Protein AF-0000000077143241 (afdb_homodimer)

Structure (mmCIF, N/CA/C/O backbone):
data_AF-0000000077143241-model_v1
#
loop_
_entity.id
_entity.type
_entity.pdbx_description
1 polymer 'Asp/Glu/hydan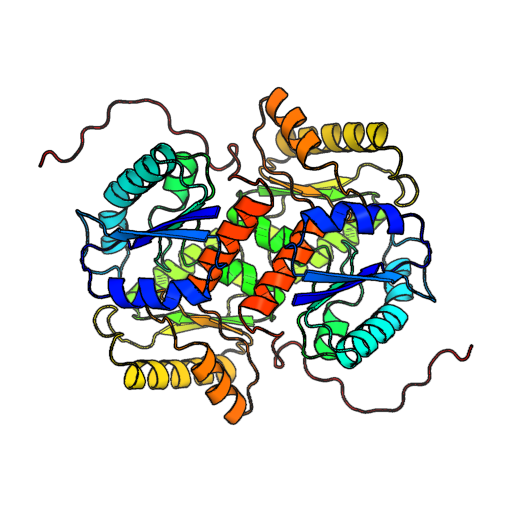toin racemase'
#
loop_
_atom_site.group_PDB
_atom_site.id
_atom_site.type_symbol
_atom_site.label_atom_id
_atom_site.label_alt_id
_atom_site.label_comp_id
_atom_site.label_asym_id
_atom_site.label_entity_id
_atom_site.label_seq_id
_atom_site.pdbx_PDB_ins_code
_atom_site.Cartn_x
_atom_site.Cartn_y
_atom_site.Cartn_z
_atom_site.occupancy
_atom_site.B_iso_or_equiv
_atom_site.auth_seq_id
_atom_site.auth_comp_id
_atom_site.auth_asym_id
_atom_site.auth_atom_id
_atom_site.pdbx_PDB_model_num
ATOM 1 N N . MET A 1 1 ? 8.43 -2.303 17.719 1 94.38 1 MET A N 1
ATOM 2 C CA . MET A 1 1 ? 9.109 -1.292 16.922 1 94.38 1 MET A CA 1
ATOM 3 C C . MET A 1 1 ? 8.961 0.091 17.547 1 94.38 1 MET A C 1
ATOM 5 O O . MET A 1 1 ? 8.023 0.33 18.312 1 94.38 1 MET A O 1
ATOM 9 N N . LYS A 1 2 ? 9.922 1.054 17.281 1 97.88 2 LYS A N 1
ATOM 10 C CA . LYS A 1 2 ? 9.945 2.432 17.766 1 97.88 2 LYS A CA 1
ATOM 11 C C . LYS A 1 2 ? 9.57 3.41 16.656 1 97.88 2 LYS A C 1
ATOM 13 O O . LYS A 1 2 ? 10.344 3.604 15.711 1 97.88 2 LYS A O 1
ATOM 18 N N . LEU A 1 3 ? 8.383 4.062 16.797 1 98.31 3 LEU A N 1
ATOM 19 C CA . LEU A 1 3 ? 7.859 4.934 15.758 1 98.31 3 LEU A CA 1
ATOM 20 C C . LEU A 1 3 ? 7.703 6.363 16.266 1 98.31 3 LEU A C 1
ATOM 22 O O . LEU A 1 3 ? 7.348 6.578 17.422 1 98.31 3 LEU A O 1
ATOM 26 N N . LYS A 1 4 ? 7.984 7.34 15.43 1 98.38 4 LYS A N 1
ATOM 27 C CA . LYS A 1 4 ? 7.73 8.75 15.695 1 98.38 4 LYS A CA 1
ATOM 28 C C . LYS A 1 4 ? 6.578 9.273 14.844 1 98.38 4 LYS A C 1
ATOM 30 O O . LYS A 1 4 ? 6.574 9.102 13.625 1 98.38 4 LYS A O 1
ATOM 35 N N . ILE A 1 5 ? 5.629 9.836 15.5 1 97.94 5 ILE A N 1
ATOM 36 C CA . ILE A 1 5 ? 4.574 10.57 14.812 1 97.94 5 ILE A CA 1
ATOM 37 C C . ILE A 1 5 ? 4.785 12.07 14.992 1 97.94 5 ILE A C 1
ATOM 39 O O . ILE A 1 5 ? 4.754 12.578 16.125 1 97.94 5 ILE A O 1
ATOM 43 N N . ILE A 1 6 ? 5.027 12.734 13.914 1 98.06 6 ILE A N 1
ATOM 44 C CA . ILE A 1 6 ? 5.168 14.188 13.922 1 98.06 6 ILE A CA 1
ATOM 45 C C . ILE A 1 6 ? 3.859 14.836 13.461 1 98.06 6 ILE A C 1
ATOM 47 O O . ILE A 1 6 ? 3.445 14.664 12.312 1 98.06 6 ILE A O 1
ATOM 51 N N . VAL A 1 7 ? 3.193 15.492 14.406 1 97.75 7 VAL A N 1
ATOM 52 C CA . VAL A 1 7 ? 2.043 16.328 14.062 1 97.75 7 VAL A CA 1
ATOM 53 C C . VAL A 1 7 ? 2.52 17.688 13.57 1 97.75 7 VAL A C 1
ATOM 55 O O . VAL A 1 7 ? 3.025 18.484 14.359 1 97.75 7 VAL A O 1
ATOM 58 N N . PRO A 1 8 ? 2.324 17.953 12.281 1 97.75 8 PRO A N 1
ATOM 59 C CA . PRO A 1 8 ? 3.07 19.062 11.672 1 97.75 8 PRO A CA 1
ATOM 60 C C . PRO A 1 8 ? 2.389 20.406 11.875 1 97.75 8 PRO A C 1
ATOM 62 O O . PRO A 1 8 ? 2.273 21.203 10.93 1 97.75 8 PRO A O 1
ATOM 65 N N . ILE A 1 9 ? 1.945 20.641 13.039 1 96.88 9 ILE A N 1
ATOM 66 C CA . ILE A 1 9 ? 1.329 21.891 13.438 1 96.88 9 ILE A CA 1
ATOM 67 C C . ILE A 1 9 ? 1.782 22.266 14.844 1 96.88 9 ILE A C 1
ATOM 69 O O . ILE A 1 9 ? 2.326 21.438 15.57 1 96.88 9 ILE A O 1
ATOM 73 N N . THR A 1 10 ? 1.554 23.516 15.242 1 96.12 10 THR A N 1
ATOM 74 C CA . THR A 1 10 ? 2.016 23.984 16.547 1 96.12 10 THR A CA 1
ATOM 75 C C . THR A 1 10 ? 0.943 23.766 17.609 1 96.12 10 THR A C 1
ATOM 77 O O . THR A 1 10 ? 1.244 23.719 18.797 1 96.12 10 THR A O 1
ATOM 80 N N . SER A 1 11 ? -0.313 23.641 17.125 1 91.75 11 SER A N 1
ATOM 81 C CA . SER A 1 11 ? -1.417 23.438 18.047 1 91.75 11 SER A CA 1
ATOM 82 C C . SER A 1 11 ? -1.371 22.031 18.656 1 91.75 11 SER A C 1
ATOM 84 O O . SER A 1 11 ? -1.073 21.062 17.953 1 91.75 11 SER A O 1
ATOM 86 N N . ASP A 1 12 ? -1.712 21.922 19.922 1 90.06 12 ASP A N 1
ATOM 87 C CA . ASP A 1 12 ? -1.776 20.609 20.562 1 90.06 12 ASP A CA 1
ATOM 88 C C . ASP A 1 12 ? -3.217 20.109 20.672 1 90.06 12 ASP A C 1
ATOM 90 O O . ASP A 1 12 ? -3.498 19.141 21.359 1 90.06 12 ASP A O 1
ATOM 94 N N . GLU A 1 13 ? -4.078 20.734 19.969 1 85.5 13 GLU A N 1
ATOM 95 C CA . GLU A 1 13 ? -5.512 20.469 20.016 1 85.5 13 GLU A CA 1
ATOM 96 C C . GLU A 1 13 ? -5.812 19 19.734 1 85.5 13 GLU A C 1
ATOM 98 O O . GLU A 1 13 ? -6.762 18.438 20.281 1 85.5 13 GLU A O 1
ATOM 103 N N . PHE A 1 14 ? -4.969 18.312 18.984 1 87.88 14 PHE A N 1
ATOM 104 C CA . PHE A 1 14 ? -5.289 16.984 18.5 1 87.88 14 PHE A CA 1
ATOM 105 C C . PHE A 1 14 ? -4.457 15.93 19.234 1 87.88 14 PHE A C 1
ATOM 107 O O . PHE A 1 14 ? -4.672 14.727 19.047 1 87.88 14 PHE A O 1
ATOM 114 N N . ASN A 1 15 ? -3.549 16.344 20.078 1 89.25 15 ASN A N 1
ATOM 115 C CA . ASN A 1 15 ? -2.553 15.438 20.625 1 89.25 15 ASN A CA 1
ATOM 116 C C . ASN A 1 15 ? -3.205 14.32 21.438 1 89.25 15 ASN A C 1
ATOM 118 O O . ASN A 1 15 ? -2.84 13.148 21.297 1 89.25 15 ASN A O 1
ATOM 122 N N . GLU A 1 16 ? -4.164 14.68 22.25 1 89.81 16 GLU A N 1
ATOM 123 C CA . GLU A 1 16 ? -4.812 13.672 23.094 1 89.81 16 GLU A CA 1
ATOM 124 C C . GLU A 1 16 ? -5.555 12.648 22.234 1 89.81 16 GLU A C 1
ATOM 126 O O . GLU A 1 16 ? -5.492 11.445 22.516 1 89.81 16 GLU A O 1
ATOM 131 N N . GLU A 1 17 ? -6.191 13.117 21.297 1 90.12 17 GLU A N 1
ATOM 132 C CA . GLU A 1 17 ? -6.918 12.219 20.406 1 90.12 17 GLU A CA 1
ATOM 133 C C . GLU A 1 17 ? -5.965 11.328 19.609 1 90.12 17 GLU A C 1
ATOM 135 O O . GLU A 1 17 ? -6.211 10.125 19.453 1 90.12 17 GLU A O 1
ATOM 140 N N . VAL A 1 18 ? -4.902 11.875 19.125 1 91.69 18 VAL A N 1
ATOM 141 C CA . VAL A 1 18 ? -3.896 11.117 18.391 1 91.69 18 VAL A CA 1
ATOM 142 C C . VAL A 1 18 ? -3.338 10.008 19.266 1 91.69 18 VAL A C 1
ATOM 144 O O . VAL A 1 18 ? -3.279 8.844 18.859 1 91.69 18 VAL A O 1
ATOM 147 N N . LYS A 1 19 ? -3.033 10.352 20.469 1 91.5 19 LYS A N 1
ATOM 148 C CA . LYS A 1 19 ? -2.471 9.383 21.406 1 91.5 19 LYS A CA 1
ATOM 149 C C . LYS A 1 19 ? -3.471 8.266 21.703 1 91.5 19 LYS A C 1
ATOM 151 O O . LYS A 1 19 ? -3.09 7.102 21.844 1 91.5 19 LYS A O 1
ATOM 156 N N . ARG A 1 20 ? -4.684 8.633 21.781 1 92.31 20 ARG A N 1
ATOM 157 C CA . ARG A 1 20 ? -5.727 7.648 22.062 1 92.31 20 A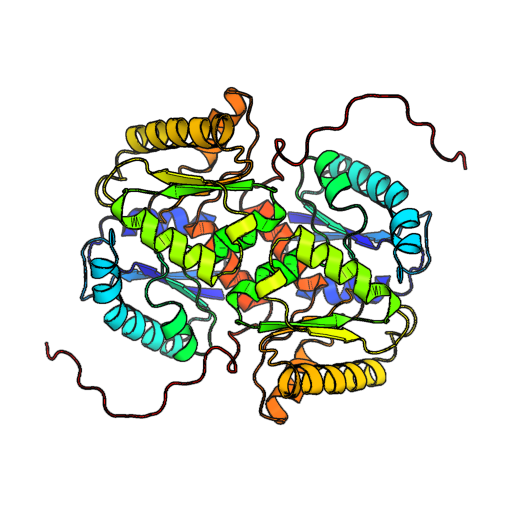RG A CA 1
ATOM 158 C C . ARG A 1 20 ? -5.934 6.727 20.859 1 92.31 20 ARG A C 1
ATOM 160 O O . ARG A 1 20 ? -5.965 5.504 21.016 1 92.31 20 ARG A O 1
ATOM 167 N N . GLU A 1 21 ? -6.027 7.324 19.75 1 92.56 21 GLU A N 1
ATOM 168 C CA . GLU A 1 21 ? -6.387 6.57 18.547 1 92.56 21 GLU A CA 1
ATOM 169 C C . GLU A 1 21 ? -5.223 5.711 18.062 1 92.56 21 GLU A C 1
ATOM 171 O O . GLU A 1 21 ? -5.43 4.652 17.469 1 92.56 21 GLU A O 1
ATOM 176 N N . ILE A 1 22 ? -4.012 6.148 18.344 1 93.12 22 ILE A N 1
ATOM 177 C CA . ILE A 1 22 ? -2.82 5.48 17.828 1 93.12 22 ILE A CA 1
ATOM 178 C C . ILE A 1 22 ? -2.764 4.047 18.359 1 93.12 22 ILE A C 1
ATOM 180 O O . ILE A 1 22 ? -2.207 3.16 17.703 1 93.12 22 ILE A O 1
ATOM 184 N N . LYS A 1 23 ? -3.357 3.826 19.453 1 92.56 23 LYS A N 1
ATOM 185 C CA . LYS A 1 23 ? -3.35 2.502 20.078 1 92.56 23 LYS A CA 1
ATOM 186 C C . LYS A 1 23 ? -4.016 1.471 19.172 1 92.56 23 LYS A C 1
ATOM 188 O O . LYS A 1 23 ? -3.646 0.295 19.172 1 92.56 23 LYS A O 1
ATOM 193 N N . HIS A 1 24 ? -4.926 1.97 18.359 1 91.94 24 HIS A N 1
ATOM 194 C CA . HIS A 1 24 ? -5.641 1.09 17.438 1 91.94 24 HIS A CA 1
ATOM 195 C C . HIS A 1 24 ? -4.82 0.818 16.188 1 91.94 24 HIS A C 1
ATOM 197 O O . HIS A 1 24 ? -5.129 -0.097 15.422 1 91.94 24 HIS A O 1
ATOM 203 N N . TYR A 1 25 ? -3.775 1.636 16 1 93.12 25 TYR A N 1
ATOM 204 C CA . TYR A 1 25 ? -3.029 1.597 14.75 1 93.12 25 TYR A CA 1
ATOM 205 C C . TYR A 1 25 ? -1.754 0.776 14.898 1 93.12 25 TYR A C 1
ATOM 207 O O . TYR A 1 25 ? -1.127 0.403 13.906 1 93.12 25 TYR A O 1
ATOM 215 N N . VAL A 1 26 ? -1.401 0.421 16.156 1 95.25 26 VAL A N 1
ATOM 216 C CA . VAL A 1 26 ? -0.095 -0.177 16.422 1 95.25 26 VAL A CA 1
ATOM 217 C C . VAL A 1 26 ? -0.267 -1.493 17.172 1 95.25 26 VAL A C 1
ATOM 219 O O . VAL A 1 26 ? -1.379 -1.847 17.562 1 95.25 26 VAL A O 1
ATOM 222 N N . ASP A 1 27 ? 0.777 -2.256 17.281 1 92.88 27 ASP A N 1
ATOM 223 C CA . ASP A 1 27 ? 0.802 -3.475 18.094 1 92.88 27 ASP A CA 1
ATOM 224 C C . ASP A 1 27 ? 1.21 -3.176 19.531 1 92.88 27 ASP A C 1
ATOM 226 O O . ASP A 1 27 ? 1.85 -2.156 19.797 1 92.88 27 ASP A O 1
ATOM 230 N N . PRO A 1 28 ? 0.849 -4.027 20.484 1 89.81 28 PRO A N 1
ATOM 231 C CA . PRO A 1 28 ? 1.096 -3.773 21.906 1 89.81 28 PRO A CA 1
ATOM 232 C C . PRO A 1 28 ? 2.572 -3.539 22.219 1 89.81 28 PRO A C 1
ATOM 234 O O . PRO A 1 28 ? 2.902 -2.764 23.109 1 89.81 28 PRO A O 1
ATOM 237 N N . ASP A 1 29 ? 3.473 -4.098 21.406 1 91.81 29 ASP A N 1
ATOM 238 C CA . ASP A 1 29 ? 4.895 -4.012 21.719 1 91.81 29 ASP A CA 1
ATOM 239 C C . ASP A 1 29 ? 5.543 -2.83 21 1 91.81 29 ASP A C 1
ATOM 241 O O . ASP A 1 29 ? 6.738 -2.572 21.172 1 91.81 29 ASP A O 1
ATOM 245 N N . ASP A 1 30 ? 4.762 -2.076 20.297 1 95.94 30 ASP A N 1
ATOM 246 C CA . ASP A 1 30 ? 5.297 -0.901 19.609 1 95.94 30 ASP A CA 1
ATOM 247 C C . ASP A 1 30 ? 5.453 0.271 20.578 1 95.94 30 ASP A C 1
ATOM 249 O O . ASP A 1 30 ? 4.633 0.455 21.484 1 95.94 30 ASP A O 1
ATOM 253 N N . TYR A 1 31 ? 6.559 1.041 20.469 1 97 31 TYR A N 1
ATOM 254 C CA . TYR A 1 31 ? 6.715 2.33 21.141 1 97 31 TYR A CA 1
ATOM 255 C C . TYR A 1 31 ? 6.449 3.479 20.172 1 97 31 TYR A C 1
ATOM 257 O O . TYR A 1 31 ? 7.074 3.564 19.109 1 97 31 TYR A O 1
ATOM 265 N N . VAL A 1 32 ? 5.5 4.312 20.562 1 96.75 32 VAL A N 1
ATOM 266 C CA . VAL A 1 32 ? 5.141 5.434 19.688 1 96.75 32 VAL A CA 1
ATOM 267 C C . VAL A 1 32 ? 5.309 6.746 20.453 1 96.75 32 VAL A C 1
ATOM 269 O O . VAL A 1 32 ? 4.809 6.891 21.578 1 96.75 32 VAL A O 1
ATOM 272 N N . ASP A 1 33 ? 6.023 7.688 19.891 1 96.75 33 ASP A N 1
ATOM 273 C CA . ASP A 1 33 ? 6.152 9.055 20.391 1 96.75 33 ASP A CA 1
ATOM 274 C C . ASP A 1 33 ? 5.477 10.047 19.453 1 96.75 33 ASP A C 1
ATOM 276 O O . ASP A 1 33 ? 5.633 9.969 18.234 1 96.75 33 ASP A O 1
ATOM 280 N N . VAL A 1 34 ? 4.688 10.945 20 1 96.69 34 VAL A N 1
ATOM 281 C CA . VAL A 1 34 ? 3.977 11.977 19.25 1 96.69 34 VAL A CA 1
ATOM 282 C C . VAL A 1 34 ? 4.543 13.352 19.594 1 96.69 34 VAL A C 1
ATOM 284 O O . VAL A 1 34 ? 4.68 13.688 20.766 1 96.69 34 VAL A O 1
ATOM 287 N N . GLU A 1 35 ? 4.859 14.094 18.531 1 96.25 35 GLU A N 1
ATOM 288 C CA . GLU A 1 35 ? 5.484 15.398 18.766 1 96.25 35 GLU A CA 1
ATOM 289 C C . GLU A 1 35 ? 4.938 16.453 17.797 1 96.25 35 GLU A C 1
ATOM 291 O O . GLU A 1 35 ? 4.777 16.188 16.609 1 96.25 35 GLU A O 1
ATOM 296 N N . ASN A 1 36 ? 4.664 17.656 18.328 1 97.5 36 ASN A N 1
ATOM 297 C CA . ASN A 1 36 ? 4.262 18.797 17.516 1 97.5 36 ASN A CA 1
ATOM 298 C C . ASN A 1 36 ? 5.469 19.609 17.062 1 97.5 36 ASN A C 1
ATOM 300 O O . ASN A 1 36 ? 6.586 19.391 17.531 1 97.5 36 ASN A O 1
ATOM 304 N N . LEU A 1 37 ? 5.184 20.5 16.156 1 97.12 37 LEU A N 1
ATOM 305 C CA . LEU A 1 37 ? 6.195 21.469 15.742 1 97.12 37 LEU A CA 1
ATOM 306 C C . LEU A 1 37 ? 6.352 22.578 16.781 1 97.12 37 LEU A C 1
ATOM 308 O O . LEU A 1 37 ? 5.395 22.906 17.484 1 97.12 37 LEU A O 1
ATOM 312 N N . ASP A 1 38 ? 7.516 23.109 16.906 1 95.44 38 ASP A N 1
ATOM 313 C CA . ASP A 1 38 ? 7.766 24.297 17.703 1 95.44 38 ASP A CA 1
ATOM 314 C C . ASP A 1 38 ? 7.457 25.578 16.922 1 95.44 38 ASP A C 1
ATOM 316 O O . ASP A 1 38 ? 7.066 26.594 17.5 1 95.44 38 ASP A O 1
ATOM 320 N N . TYR A 1 39 ? 7.625 25.516 15.602 1 93.94 39 TYR A N 1
ATOM 321 C CA . TYR A 1 39 ? 7.43 26.641 14.695 1 93.94 39 TYR A CA 1
ATOM 322 C C . TYR A 1 39 ? 6.609 26.234 13.477 1 93.94 39 TYR A C 1
ATOM 324 O O . TYR A 1 39 ? 6.77 25.125 12.961 1 93.94 39 TYR A O 1
ATOM 332 N N . GLY A 1 40 ? 5.785 27.094 12.984 1 95.56 40 GLY A N 1
ATOM 333 C CA . GLY A 1 40 ? 4.926 26.797 11.844 1 95.56 40 GLY A CA 1
ATOM 334 C C . GLY A 1 40 ? 3.475 27.172 12.086 1 95.56 40 GLY A C 1
ATOM 335 O O . GLY A 1 40 ? 3.174 28.031 12.914 1 95.56 40 GLY A O 1
ATOM 336 N N . PRO A 1 41 ? 2.586 26.609 11.32 1 96.19 41 PRO A N 1
ATOM 337 C CA . PRO A 1 41 ? 1.173 26.969 11.422 1 96.19 41 PRO A CA 1
ATOM 338 C C . PRO A 1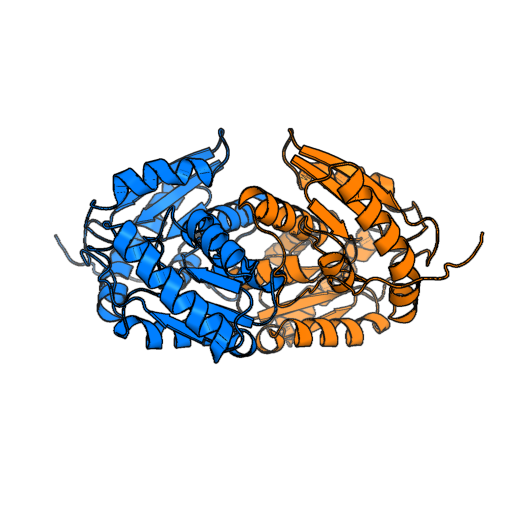 41 ? 0.439 26.219 12.523 1 96.19 41 PRO A C 1
ATOM 340 O O . PRO A 1 41 ? 0.895 25.156 12.961 1 96.19 41 PRO A O 1
ATOM 343 N N . ALA A 1 42 ? -0.634 26.766 13.023 1 95.12 42 ALA A N 1
ATOM 344 C CA . ALA A 1 42 ? -1.489 26.094 13.992 1 95.12 42 ALA A CA 1
ATOM 345 C C . ALA A 1 42 ? -2.293 24.969 13.344 1 95.12 42 ALA A C 1
ATOM 347 O O . ALA A 1 42 ? -2.76 24.062 14.023 1 95.12 42 ALA A O 1
ATOM 348 N N . SER A 1 43 ? -2.482 25.078 12.07 1 94.19 43 SER A N 1
ATOM 349 C CA . SER A 1 43 ? -3.115 24.078 11.219 1 94.19 43 SER A CA 1
ATOM 350 C C . SER A 1 43 ? -2.641 24.203 9.773 1 94.19 43 SER A C 1
ATOM 352 O O . SER A 1 43 ? -2.086 25.234 9.383 1 94.19 43 SER A O 1
ATOM 354 N N . ILE A 1 44 ? -2.758 23.156 8.992 1 94.94 44 ILE A N 1
ATOM 355 C CA . ILE A 1 44 ? -2.389 23.188 7.586 1 94.94 44 ILE A CA 1
ATOM 356 C C . ILE A 1 44 ? -3.645 23.094 6.719 1 94.94 44 ILE A C 1
ATOM 358 O O . ILE A 1 44 ? -4.375 22.109 6.777 1 94.94 44 ILE A O 1
ATOM 362 N N . GLU A 1 45 ? -3.895 24.141 5.945 1 94.62 45 GLU A N 1
ATOM 363 C CA . GLU A 1 45 ? -5.125 24.203 5.164 1 94.62 45 GLU A CA 1
ATOM 364 C C . GLU A 1 45 ? -4.871 24.797 3.777 1 94.62 45 GLU A C 1
ATOM 366 O O . GLU A 1 45 ? -5.812 25.125 3.055 1 94.62 45 GLU A O 1
ATOM 371 N N . CYS A 1 46 ? -3.604 24.984 3.504 1 93.12 46 CYS A N 1
ATOM 372 C CA . CYS A 1 46 ? -3.213 25.453 2.186 1 93.12 46 CYS A CA 1
ATOM 373 C C . CYS A 1 46 ? -1.724 25.234 1.942 1 93.12 46 CYS A C 1
ATOM 375 O O . CYS A 1 46 ? -1.006 24.781 2.838 1 93.12 46 CYS A O 1
ATOM 377 N N . GLU A 1 47 ? -1.259 25.516 0.766 1 93.5 47 GLU A N 1
ATOM 378 C CA . GLU A 1 47 ? 0.14 25.344 0.385 1 93.5 47 GLU A CA 1
ATOM 379 C C . GLU A 1 47 ? 1.059 26.203 1.259 1 93.5 47 GLU A C 1
ATOM 381 O O . GLU A 1 47 ? 2.156 25.766 1.617 1 93.5 47 GLU A O 1
ATOM 386 N N . TYR A 1 48 ? 0.608 27.359 1.538 1 93.31 48 TYR A N 1
ATOM 387 C CA . TYR A 1 48 ? 1.406 28.25 2.371 1 93.31 48 TYR A CA 1
ATOM 388 C C . TYR A 1 48 ? 1.654 27.641 3.744 1 93.31 48 TYR A C 1
ATOM 390 O O . TYR A 1 48 ? 2.791 27.609 4.223 1 93.31 48 TYR A O 1
ATOM 398 N N . ASP A 1 49 ? 0.616 27.172 4.359 1 95.69 49 ASP A N 1
ATOM 399 C CA . ASP A 1 49 ? 0.736 26.5 5.652 1 95.69 49 ASP A CA 1
ATOM 400 C C . ASP A 1 49 ? 1.73 25.344 5.586 1 95.69 49 ASP A C 1
ATOM 402 O O . ASP A 1 49 ? 2.574 25.203 6.473 1 95.69 49 ASP A O 1
ATOM 406 N N . GLU A 1 50 ? 1.627 24.516 4.535 1 95.94 50 GLU A N 1
ATOM 407 C CA . GLU A 1 50 ? 2.521 23.375 4.367 1 95.94 50 GLU A CA 1
ATOM 408 C C . GLU A 1 50 ? 3.979 23.828 4.301 1 95.94 50 GLU A C 1
ATOM 410 O O . GLU A 1 50 ? 4.836 23.266 4.988 1 95.94 50 GLU A O 1
ATOM 415 N N . ALA A 1 51 ? 4.195 24.875 3.486 1 94.69 51 ALA A N 1
ATOM 416 C CA . ALA A 1 51 ? 5.559 25.359 3.291 1 94.69 51 ALA A CA 1
ATOM 417 C C . ALA A 1 51 ? 6.164 25.844 4.609 1 94.69 51 ALA A C 1
ATOM 419 O O . ALA A 1 51 ? 7.332 25.578 4.895 1 94.69 51 ALA A O 1
ATOM 420 N N . MET A 1 52 ? 5.352 26.422 5.41 1 95.06 52 MET A N 1
ATOM 421 C CA . MET A 1 52 ? 5.824 27 6.664 1 95.06 52 MET A CA 1
ATOM 422 C C . MET A 1 52 ? 6.094 25.922 7.699 1 95.06 52 MET A C 1
ATOM 424 O O . MET A 1 52 ? 6.84 26.141 8.656 1 95.06 52 MET A O 1
ATOM 428 N N . ALA A 1 53 ? 5.547 24.781 7.48 1 97.19 53 ALA A N 1
ATOM 429 C CA . ALA A 1 53 ? 5.711 23.672 8.43 1 97.19 53 ALA A CA 1
ATOM 430 C C . ALA A 1 53 ? 6.98 22.891 8.141 1 97.19 53 ALA A C 1
ATOM 432 O O . ALA A 1 53 ? 7.547 22.25 9.039 1 97.19 53 ALA A O 1
ATOM 433 N N . VAL A 1 54 ? 7.512 22.891 6.93 1 97.31 54 VAL A N 1
ATOM 434 C CA . VAL A 1 54 ? 8.477 21.938 6.402 1 97.31 54 VAL A CA 1
ATOM 435 C C . VAL A 1 54 ? 9.797 22.062 7.156 1 97.31 54 VAL A C 1
ATOM 437 O O . VAL A 1 54 ? 10.375 21.047 7.57 1 97.31 54 VAL A O 1
ATOM 440 N N . PRO A 1 55 ? 10.297 23.297 7.473 1 95.69 55 PRO A N 1
ATOM 441 C CA . PRO A 1 55 ? 11.617 23.375 8.102 1 95.69 55 PRO A CA 1
ATOM 442 C C . PRO A 1 55 ? 11.656 22.656 9.453 1 95.69 55 PRO A C 1
ATOM 444 O O . PRO A 1 55 ? 12.586 21.891 9.719 1 95.69 55 PRO A O 1
ATOM 447 N N . ASP A 1 56 ? 10.68 22.875 10.25 1 96.62 56 ASP A N 1
ATOM 448 C CA . ASP A 1 56 ? 10.719 22.25 11.57 1 96.62 56 ASP A CA 1
ATOM 449 C C . ASP A 1 56 ? 10.352 20.766 11.492 1 96.62 56 ASP A C 1
ATOM 451 O O . ASP A 1 56 ? 10.773 19.969 12.336 1 96.62 56 ASP A O 1
ATOM 455 N N . ILE A 1 57 ? 9.539 20.344 10.5 1 98.06 57 ILE A N 1
ATOM 456 C CA . ILE A 1 57 ? 9.328 18.922 10.242 1 98.06 57 ILE A CA 1
ATOM 457 C C . ILE A 1 57 ? 10.68 18.219 10.047 1 98.06 57 ILE A C 1
ATOM 459 O O . ILE A 1 57 ? 10.961 17.203 10.672 1 98.06 57 ILE A O 1
ATOM 463 N N . LEU A 1 58 ? 11.508 18.844 9.211 1 97.31 58 LEU A N 1
ATOM 464 C CA . LEU A 1 58 ? 12.789 18.234 8.859 1 97.31 58 LEU A CA 1
ATOM 465 C C . LEU A 1 58 ? 13.719 18.188 10.07 1 97.31 58 LEU A C 1
ATOM 467 O O . LEU A 1 58 ? 14.477 17.219 10.242 1 97.31 58 LEU A O 1
ATOM 471 N N . ASN A 1 59 ? 13.633 19.219 10.938 1 96.31 59 ASN A N 1
ATOM 472 C CA . ASN A 1 59 ? 14.383 19.188 12.188 1 96.31 59 ASN A CA 1
ATOM 473 C C . ASN A 1 59 ? 13.969 18 13.062 1 96.31 59 ASN A C 1
ATOM 475 O O . ASN A 1 59 ? 14.82 17.281 13.594 1 96.31 59 ASN A O 1
ATOM 479 N N . LYS A 1 60 ? 12.727 17.797 13.156 1 97.94 60 LYS A N 1
ATOM 480 C CA . LYS A 1 60 ? 12.188 16.719 14 1 97.94 60 LYS A CA 1
ATOM 481 C C . LYS A 1 60 ? 12.492 15.352 13.406 1 97.94 60 LYS A C 1
ATOM 483 O O . LYS A 1 60 ? 12.773 14.398 14.141 1 97.94 60 LYS A O 1
ATOM 488 N N . VAL A 1 61 ? 12.422 15.234 12.109 1 98.44 61 VAL A N 1
ATOM 489 C CA . VAL A 1 61 ? 12.727 13.992 11.406 1 98.44 61 VAL A CA 1
ATOM 490 C C . VAL A 1 61 ? 14.18 13.594 11.672 1 98.44 61 VAL A C 1
ATOM 492 O O . VAL A 1 61 ? 14.453 12.445 12.031 1 98.44 61 VAL A O 1
ATOM 495 N N . LYS A 1 62 ? 15.062 14.508 11.492 1 97.31 62 LYS A N 1
ATOM 496 C CA . LYS A 1 62 ? 16.484 14.258 11.727 1 97.31 62 LYS A CA 1
ATOM 497 C C . LYS A 1 62 ? 16.719 13.805 13.164 1 97.31 62 LYS A C 1
ATOM 499 O O . LYS A 1 62 ? 17.406 12.812 13.406 1 97.31 62 LYS A O 1
ATOM 504 N N . LYS A 1 63 ? 16.141 14.539 14.109 1 98.06 63 LYS A N 1
ATOM 505 C CA . LYS A 1 63 ? 16.281 14.227 15.523 1 98.06 63 LYS A CA 1
ATOM 506 C C . LYS A 1 63 ? 15.734 12.836 15.836 1 98.06 63 LYS A C 1
ATOM 508 O O . LYS A 1 63 ? 16.328 12.086 16.609 1 98.06 63 LYS A O 1
ATOM 513 N N . ALA A 1 64 ? 14.633 12.461 15.242 1 98.44 64 ALA A N 1
ATOM 514 C CA . ALA A 1 64 ? 14.016 11.156 15.477 1 98.44 64 ALA A CA 1
ATOM 515 C C . ALA A 1 64 ? 14.953 10.023 15.07 1 98.44 64 ALA A C 1
ATOM 517 O O . ALA A 1 64 ? 15.094 9.039 15.805 1 98.44 64 ALA A O 1
ATOM 518 N N . GLN A 1 65 ? 15.539 10.109 13.867 1 98.12 65 GLN A N 1
ATOM 519 C CA . GLN A 1 65 ? 16.5 9.086 13.469 1 98.12 65 GLN A CA 1
ATOM 520 C C . GLN A 1 65 ? 17.656 8.992 14.469 1 98.12 65 GLN A C 1
ATOM 522 O O . GLN A 1 65 ? 18.062 7.898 14.844 1 98.12 65 GLN A O 1
ATOM 527 N N . GLU A 1 66 ? 18.172 10.141 14.922 1 98.19 66 GLU A N 1
ATOM 528 C CA . GLU A 1 66 ? 19.281 10.18 15.875 1 98.19 66 GLU A CA 1
ATOM 529 C C . GLU A 1 66 ? 18.875 9.531 17.203 1 98.19 66 GLU A C 1
ATOM 531 O O . GLU A 1 66 ? 19.719 8.945 17.891 1 98.19 66 GLU A O 1
ATOM 536 N N . GLU A 1 67 ? 17.625 9.633 17.516 1 98.38 67 GLU A N 1
ATOM 537 C CA . GLU A 1 67 ? 17.125 9.086 18.781 1 98.38 67 GLU A CA 1
ATOM 538 C C . GLU A 1 67 ? 16.812 7.602 18.656 1 98.38 67 GLU A C 1
ATOM 540 O O . GLU A 1 67 ? 16.391 6.965 19.625 1 98.38 67 GLU A O 1
ATOM 545 N N . GLY A 1 68 ? 16.891 7.039 17.469 1 98.38 68 GLY A N 1
ATOM 546 C CA . GLY A 1 68 ? 16.812 5.598 17.297 1 98.38 68 GLY A CA 1
ATOM 547 C C . GLY A 1 68 ? 15.43 5.129 16.859 1 98.38 68 GLY A C 1
ATOM 548 O O . GLY A 1 68 ? 15.109 3.945 16.984 1 98.38 68 GLY A O 1
ATOM 549 N N . PHE A 1 69 ? 14.594 6.027 16.453 1 98.69 69 PHE A N 1
ATOM 550 C CA . PHE A 1 69 ? 13.32 5.598 15.898 1 98.69 69 PHE A CA 1
ATOM 551 C C . PHE A 1 69 ? 13.523 4.832 14.602 1 98.69 69 PHE A C 1
ATOM 553 O O . PHE A 1 69 ? 14.5 5.066 13.883 1 98.69 69 PHE A O 1
ATOM 560 N N . GLU A 1 70 ? 12.586 3.924 14.273 1 98.69 70 GLU A N 1
ATOM 561 C CA . GLU A 1 70 ? 12.742 3.018 13.141 1 98.69 70 GLU A CA 1
ATOM 562 C C . GLU A 1 70 ? 11.852 3.439 11.977 1 98.69 70 GLU A C 1
ATOM 564 O O . GLU A 1 70 ? 12.031 2.973 10.852 1 98.69 70 GLU A O 1
ATOM 569 N N . GLY A 1 71 ? 10.891 4.27 12.195 1 98.69 71 GLY A N 1
ATOM 570 C CA . GLY A 1 71 ? 9.969 4.812 11.203 1 98.69 71 GLY A CA 1
ATOM 571 C C . GLY A 1 71 ? 9.305 6.102 11.656 1 98.69 71 GLY A C 1
ATOM 572 O O . GLY A 1 71 ? 9.172 6.352 12.852 1 98.69 71 GLY A O 1
ATOM 573 N N . ILE A 1 72 ? 8.914 6.922 10.727 1 98.81 72 ILE A N 1
ATOM 574 C CA . ILE A 1 72 ? 8.328 8.227 11.016 1 98.81 72 ILE A CA 1
ATOM 575 C C . ILE A 1 72 ? 7.043 8.398 10.211 1 98.81 72 ILE A C 1
ATOM 577 O O . ILE A 1 72 ? 6.984 8.047 9.031 1 98.81 72 ILE A O 1
ATOM 581 N N . VAL A 1 73 ? 6.047 8.922 10.844 1 98.75 73 VAL A N 1
ATOM 582 C CA . VAL A 1 73 ? 4.832 9.375 10.172 1 98.75 73 VAL A CA 1
ATOM 583 C C . VAL A 1 73 ? 4.68 10.883 10.352 1 98.75 73 VAL A C 1
ATOM 585 O O . VAL A 1 73 ? 4.672 11.391 11.477 1 98.75 73 VAL A O 1
ATOM 588 N N . ILE A 1 74 ? 4.676 11.594 9.273 1 98.62 74 ILE A N 1
ATOM 589 C CA . ILE A 1 74 ? 4.254 12.992 9.266 1 98.62 74 ILE A CA 1
ATOM 590 C C . ILE A 1 74 ? 2.736 13.07 9.102 1 98.62 74 ILE A C 1
ATOM 592 O O . ILE A 1 74 ? 2.211 12.852 8.008 1 98.62 74 ILE A O 1
ATOM 596 N N . ASP A 1 75 ? 2.041 13.422 10.117 1 97.62 75 ASP A N 1
ATOM 597 C CA . ASP A 1 75 ? 0.61 13.188 10.289 1 97.62 75 ASP A CA 1
ATOM 598 C C . ASP A 1 75 ? -0.211 14.297 9.648 1 97.62 75 ASP A C 1
ATOM 600 O O . ASP A 1 75 ? -0.973 14.992 10.328 1 97.62 75 ASP A O 1
ATOM 604 N N . CYS A 1 76 ? -0.124 14.383 8.344 1 97.81 76 CYS A N 1
ATOM 605 C CA . CYS A 1 76 ? -0.873 15.344 7.539 1 97.81 76 CYS A CA 1
ATOM 606 C C . CYS A 1 76 ? -1.184 14.773 6.16 1 97.81 76 CYS A C 1
ATOM 608 O O . CYS A 1 76 ? -0.302 14.227 5.496 1 97.81 76 CYS A O 1
ATOM 610 N N . PHE A 1 77 ? -2.369 14.961 5.703 1 98.19 77 PHE A N 1
ATOM 611 C CA . PHE A 1 77 ? -2.805 14.391 4.438 1 98.19 77 PHE A CA 1
ATOM 612 C C . PHE A 1 77 ? -2.195 15.148 3.262 1 98.19 77 PHE A C 1
ATOM 614 O O . PHE A 1 77 ? -2.215 14.664 2.129 1 98.19 77 PHE A O 1
ATOM 621 N N . GLY A 1 78 ? -1.569 16.234 3.504 1 97.12 78 GLY A N 1
ATOM 622 C CA . GLY A 1 78 ? -0.94 16.984 2.426 1 97.12 78 GLY A CA 1
ATOM 623 C C . GLY A 1 78 ? 0.49 16.547 2.158 1 97.12 78 GLY A C 1
ATOM 624 O O . GLY A 1 78 ? 1.126 17.047 1.225 1 97.12 78 GLY A O 1
ATOM 625 N N . ASP A 1 79 ? 1.08 15.695 3.049 1 98.12 79 ASP A N 1
ATOM 626 C CA . ASP A 1 79 ? 2.426 15.148 2.93 1 98.12 79 ASP A CA 1
ATOM 627 C C . ASP A 1 79 ? 3.477 16.25 2.93 1 98.12 79 ASP A C 1
ATOM 629 O O . ASP A 1 79 ? 4.395 16.25 2.109 1 98.12 79 ASP A O 1
ATOM 633 N N . PRO A 1 80 ? 3.301 17.25 3.771 1 97.94 80 PRO A N 1
ATOM 634 C CA . PRO A 1 80 ? 4.332 18.281 3.785 1 97.94 80 PRO A CA 1
ATOM 635 C C . PRO A 1 80 ? 5.711 17.75 4.168 1 97.94 80 PRO A C 1
ATOM 637 O O . PRO A 1 80 ? 5.863 17.125 5.223 1 97.94 80 PRO A O 1
ATOM 640 N N . GLY A 1 81 ? 6.711 17.953 3.291 1 97.81 81 GLY A N 1
ATOM 641 C CA . GLY A 1 81 ? 8.102 17.672 3.607 1 97.81 81 GLY A CA 1
ATOM 642 C C . GLY A 1 81 ? 8.438 16.188 3.553 1 97.81 81 GLY A C 1
ATOM 643 O O . GLY A 1 81 ? 9.555 15.789 3.891 1 97.81 81 GLY A O 1
ATOM 644 N N . VAL A 1 82 ? 7.551 15.312 3.121 1 98.56 82 VAL A N 1
ATOM 645 C CA . VAL A 1 82 ? 7.766 13.867 3.146 1 98.56 82 VAL A CA 1
ATOM 646 C C . VAL A 1 82 ? 8.93 13.5 2.223 1 98.56 82 VAL A C 1
ATOM 648 O O . VAL A 1 82 ? 9.844 12.789 2.623 1 98.56 82 VAL A O 1
ATOM 651 N N . HIS A 1 83 ? 8.914 14.047 1.035 1 97.31 83 HIS A N 1
ATOM 652 C CA . HIS A 1 83 ? 9.969 13.727 0.082 1 97.31 83 HIS A CA 1
ATOM 653 C C . HIS A 1 83 ? 11.32 14.266 0.542 1 97.31 83 HIS A C 1
ATOM 655 O O . HIS A 1 83 ? 12.336 13.586 0.438 1 97.31 83 HIS A O 1
ATOM 661 N N . ALA A 1 84 ? 11.297 15.492 1.074 1 97.62 84 ALA A N 1
ATOM 662 C CA . ALA A 1 84 ? 12.523 16.078 1.614 1 97.62 84 ALA A CA 1
ATOM 663 C C . ALA A 1 84 ? 13.047 15.25 2.789 1 97.62 84 ALA A C 1
ATOM 665 O O . ALA A 1 84 ? 14.25 15.039 2.918 1 97.62 84 ALA A O 1
ATOM 666 N N . ALA A 1 85 ? 12.156 14.797 3.602 1 98.56 85 ALA A N 1
ATOM 667 C CA . ALA A 1 85 ? 12.531 13.984 4.758 1 98.56 85 ALA A CA 1
ATOM 668 C C . ALA A 1 85 ? 13.211 12.688 4.316 1 98.56 85 ALA A C 1
ATOM 670 O O . ALA A 1 85 ? 14.156 12.227 4.961 1 98.56 85 ALA A O 1
ATOM 671 N N . ARG A 1 86 ? 12.734 12.094 3.213 1 98.56 86 ARG A N 1
ATOM 672 C CA . ARG A 1 86 ? 13.266 10.836 2.707 1 98.56 86 ARG A CA 1
ATOM 673 C C . ARG A 1 86 ? 14.68 11.016 2.172 1 98.56 86 ARG A C 1
ATOM 675 O O . ARG A 1 86 ? 15.453 10.055 2.105 1 98.56 86 ARG A O 1
ATOM 682 N N . GLU A 1 87 ? 15.039 12.211 1.804 1 97.5 87 GLU A N 1
ATOM 683 C CA . GLU A 1 87 ? 16.422 12.516 1.438 1 97.5 87 GLU A CA 1
ATOM 684 C C . GLU A 1 87 ? 17.312 12.609 2.674 1 97.5 87 GLU A C 1
ATOM 686 O O . GLU A 1 87 ? 18.5 12.32 2.609 1 97.5 87 GLU A O 1
ATOM 691 N N . LEU A 1 88 ? 16.688 12.984 3.744 1 96.62 88 LEU A N 1
ATOM 692 C CA . LEU A 1 88 ? 17.422 13.422 4.93 1 96.62 88 LEU A CA 1
ATOM 693 C C . LEU A 1 88 ? 17.797 12.234 5.809 1 96.62 88 LEU A C 1
ATOM 695 O O . LEU A 1 88 ? 18.844 12.25 6.473 1 96.62 88 LEU A O 1
ATOM 699 N N . VAL A 1 89 ? 16.938 11.227 5.809 1 97.94 89 VAL A N 1
ATOM 700 C CA . VAL A 1 89 ? 17.141 10.141 6.758 1 97.94 89 VAL A CA 1
ATOM 701 C C . VAL A 1 89 ? 17.109 8.805 6.031 1 97.94 89 VAL A C 1
ATOM 703 O O . VAL A 1 89 ? 16.688 8.734 4.871 1 97.94 89 VAL A O 1
ATOM 706 N N . ASP A 1 90 ? 17.5 7.695 6.758 1 97.25 90 ASP A N 1
ATOM 707 C CA . ASP A 1 90 ? 17.578 6.359 6.176 1 97.25 90 ASP A CA 1
ATOM 708 C C . ASP A 1 90 ? 16.406 5.492 6.648 1 97.25 90 ASP A C 1
ATOM 710 O O . ASP A 1 90 ? 16.203 4.387 6.141 1 97.25 90 ASP A O 1
ATOM 714 N N . ILE A 1 91 ? 15.688 5.969 7.645 1 98.25 91 ILE A N 1
ATOM 715 C CA . ILE A 1 91 ? 14.531 5.203 8.109 1 98.25 91 ILE A CA 1
ATOM 716 C C . ILE A 1 91 ? 13.297 5.59 7.305 1 98.25 91 ILE A C 1
ATOM 718 O O . ILE A 1 91 ? 13.211 6.707 6.785 1 98.25 91 ILE A O 1
ATOM 722 N N . PRO A 1 92 ? 12.32 4.691 7.156 1 98.75 92 PRO A N 1
ATOM 723 C CA . PRO A 1 92 ? 11.133 4.992 6.355 1 98.75 92 PRO A CA 1
ATOM 724 C C . PRO A 1 92 ? 10.344 6.18 6.902 1 98.75 92 PRO A C 1
ATOM 726 O O . PRO A 1 92 ? 10.164 6.301 8.117 1 98.75 92 PRO A O 1
ATOM 729 N N . VAL A 1 93 ? 9.922 7.027 5.996 1 98.88 93 VAL A N 1
ATOM 730 C CA . VAL A 1 93 ? 9.078 8.172 6.309 1 98.88 93 VAL A CA 1
ATOM 731 C C . VAL A 1 93 ? 7.797 8.117 5.473 1 98.88 93 VAL A C 1
ATOM 733 O O . VAL A 1 93 ? 7.855 8.047 4.242 1 98.88 93 VAL A O 1
ATOM 736 N N . CYS A 1 94 ? 6.664 8.117 6.152 1 98.75 94 CYS A N 1
ATOM 737 C CA . CYS A 1 94 ? 5.367 8.18 5.492 1 98.75 94 CYS A CA 1
ATOM 738 C C . CYS A 1 94 ? 4.633 9.469 5.848 1 98.75 94 CYS A C 1
ATOM 740 O O . CYS A 1 94 ? 4.785 9.984 6.957 1 98.75 94 CYS A O 1
ATOM 742 N N . GLY A 1 95 ? 3.92 9.992 4.953 1 98.31 95 GLY A N 1
ATOM 743 C CA . GLY A 1 95 ? 2.916 11.008 5.223 1 98.31 95 GLY A CA 1
ATOM 744 C C . GLY A 1 95 ? 1.511 10.445 5.324 1 98.31 95 GLY A C 1
ATOM 745 O O . GLY A 1 95 ? 1.33 9.242 5.48 1 98.31 95 GLY A O 1
ATOM 746 N N . GLY A 1 96 ? 0.581 11.375 5.305 1 98 96 GLY A N 1
ATOM 747 C CA . GLY A 1 96 ? -0.805 10.953 5.438 1 98 96 GLY A CA 1
ATOM 748 C C . GLY A 1 96 ? -1.485 10.703 4.105 1 98 96 GLY A C 1
ATOM 749 O O . GLY A 1 96 ? -2.561 10.102 4.055 1 98 96 GLY A O 1
ATOM 750 N N . PHE A 1 97 ? -0.893 11.055 2.979 1 98.69 97 PHE A N 1
ATOM 751 C CA . PHE A 1 97 ? -1.546 10.945 1.679 1 98.69 97 PHE A CA 1
ATOM 752 C C . PHE A 1 97 ? -1.179 9.633 0.994 1 98.69 97 PHE A C 1
ATOM 754 O O . PHE A 1 97 ? -2.057 8.836 0.652 1 98.69 97 PHE A O 1
ATOM 761 N N . GLU A 1 98 ? 0.1 9.344 0.797 1 98.62 98 GLU A N 1
ATOM 762 C CA . GLU A 1 98 ? 0.531 8.242 -0.059 1 98.62 98 GLU A CA 1
ATOM 763 C C . GLU A 1 98 ? 0.05 6.902 0.485 1 98.62 98 GLU A C 1
ATOM 765 O O . GLU A 1 98 ? -0.525 6.098 -0.252 1 98.62 98 GLU A O 1
ATOM 770 N N . PRO A 1 99 ? 0.188 6.664 1.792 1 98.69 99 PRO A N 1
ATOM 771 C CA . PRO A 1 99 ? -0.135 5.328 2.301 1 98.69 99 PRO A CA 1
ATOM 772 C C . PRO A 1 99 ? -1.595 4.945 2.068 1 98.69 99 PRO A C 1
ATOM 774 O O . PRO A 1 99 ? -1.876 3.873 1.525 1 98.69 99 PRO A O 1
ATOM 777 N N . PRO A 1 100 ? -2.578 5.812 2.449 1 98.62 100 PRO A N 1
ATOM 778 C CA . PRO A 1 100 ? -3.953 5.391 2.16 1 98.62 100 PRO A CA 1
ATOM 779 C C . PRO A 1 100 ? -4.215 5.227 0.666 1 98.62 100 PRO A C 1
ATOM 781 O O . PRO A 1 100 ? -4.98 4.348 0.264 1 98.62 100 PRO A O 1
ATOM 784 N N . MET A 1 101 ? -3.58 6.051 -0.128 1 98.5 101 MET A N 1
ATOM 785 C CA . MET A 1 101 ? -3.758 5.941 -1.572 1 98.5 101 MET A CA 1
ATOM 786 C C . MET A 1 101 ? -3.137 4.652 -2.1 1 98.5 101 MET A C 1
ATOM 788 O O . MET A 1 101 ? -3.645 4.055 -3.051 1 98.5 101 MET A O 1
ATOM 792 N N . GLN A 1 102 ? -2.016 4.234 -1.512 1 98.19 102 GLN A N 1
ATOM 793 C CA . GLN A 1 102 ? -1.433 2.934 -1.827 1 98.19 102 GLN A CA 1
ATOM 794 C C . GLN A 1 102 ? -2.393 1.801 -1.473 1 98.19 102 GLN A C 1
ATOM 796 O O . GLN A 1 102 ? -2.678 0.938 -2.307 1 98.19 102 GLN A O 1
ATOM 801 N N . ILE A 1 103 ? -2.918 1.849 -0.308 1 97.12 103 ILE A N 1
ATOM 802 C CA . ILE A 1 103 ? -3.709 0.769 0.271 1 97.12 103 ILE A CA 1
ATOM 803 C C . ILE A 1 103 ? -5.016 0.616 -0.503 1 97.12 103 ILE A C 1
ATOM 805 O O . ILE A 1 103 ? -5.441 -0.502 -0.802 1 97.12 103 ILE A O 1
ATOM 809 N N . VAL A 1 104 ? -5.613 1.683 -0.914 1 97.25 104 VAL A N 1
ATOM 810 C CA . VAL A 1 104 ? -6.965 1.645 -1.461 1 97.25 104 VAL A CA 1
ATOM 811 C C . VAL A 1 104 ? -6.934 1.074 -2.877 1 97.25 104 VAL A C 1
ATOM 813 O O . VAL A 1 104 ? -7.961 0.626 -3.395 1 97.25 104 VAL A O 1
ATOM 816 N N . LEU A 1 105 ? -5.742 1.057 -3.521 1 96.69 105 LEU A N 1
ATOM 817 C CA . LEU A 1 105 ? -5.625 0.605 -4.902 1 96.69 105 LEU A CA 1
ATOM 818 C C . LEU A 1 105 ? -6.066 -0.849 -5.039 1 96.69 105 LEU A C 1
ATOM 820 O O . LEU A 1 105 ? -6.438 -1.288 -6.129 1 96.69 105 LEU A O 1
ATOM 824 N N . GLY A 1 106 ? -5.996 -1.593 -3.947 1 96.5 106 GLY A N 1
ATOM 825 C CA . GLY A 1 106 ? -6.387 -2.992 -4 1 96.5 106 GLY A CA 1
ATOM 826 C C . GLY A 1 106 ? -7.797 -3.236 -3.496 1 96.5 106 GLY A C 1
ATOM 827 O O . GLY A 1 106 ? -8.258 -4.379 -3.457 1 96.5 106 GLY A O 1
ATOM 828 N N . LEU A 1 107 ? -8.523 -2.191 -3.127 1 98.12 107 LEU A N 1
ATOM 829 C CA . LEU A 1 107 ? -9.805 -2.363 -2.441 1 98.12 107 LEU A CA 1
ATOM 830 C C . LEU A 1 107 ? -10.969 -2.053 -3.375 1 98.12 107 LEU A C 1
ATOM 832 O O . LEU A 1 107 ? -12.102 -2.451 -3.111 1 98.12 107 LEU A O 1
ATOM 836 N N . GLY A 1 108 ? -10.734 -1.335 -4.434 1 97.75 108 GLY A N 1
ATOM 837 C CA . GLY A 1 108 ? -11.75 -0.947 -5.398 1 97.75 108 GLY A CA 1
ATOM 838 C C . GLY A 1 108 ? -11.188 -0.189 -6.586 1 97.75 108 GLY A C 1
ATOM 839 O O . GLY A 1 108 ? -10.031 0.236 -6.562 1 97.75 108 GLY A O 1
ATOM 840 N N . GLN A 1 109 ? -12.016 0.001 -7.586 1 96.94 109 GLN A N 1
ATOM 841 C CA . GLN A 1 109 ? -11.547 0.561 -8.852 1 96.94 109 GLN A CA 1
ATOM 842 C C . GLN A 1 109 ? -11.469 2.084 -8.781 1 96.94 109 GLN A C 1
ATOM 844 O O . GLN A 1 109 ? -10.438 2.674 -9.109 1 96.94 109 GLN A O 1
ATOM 849 N N . ASN A 1 110 ? -12.594 2.75 -8.406 1 98.44 110 ASN A N 1
ATOM 850 C CA . ASN A 1 110 ? -12.711 4.203 -8.438 1 98.44 110 ASN A CA 1
ATOM 851 C C . ASN A 1 110 ? -12.57 4.809 -7.039 1 98.44 110 ASN A C 1
ATOM 853 O O . ASN A 1 110 ? -13.391 4.551 -6.16 1 98.44 110 ASN A O 1
ATOM 857 N N . ILE A 1 111 ? -11.586 5.688 -6.922 1 98.75 111 ILE A N 1
ATOM 858 C CA . ILE A 1 111 ? -11.234 6.227 -5.613 1 98.75 111 ILE A CA 1
ATOM 859 C C . ILE A 1 111 ? -11.82 7.633 -5.465 1 98.75 111 ILE A C 1
ATOM 861 O O . ILE A 1 111 ? -11.766 8.438 -6.398 1 98.75 111 ILE A O 1
ATOM 865 N N . GLY A 1 112 ? -12.43 7.922 -4.336 1 98.88 112 GLY A N 1
ATOM 866 C CA . GLY A 1 112 ? -12.828 9.266 -3.941 1 98.88 112 GLY A CA 1
ATOM 867 C C . GLY A 1 112 ? -12.156 9.734 -2.666 1 98.88 112 GLY A C 1
ATOM 868 O O . GLY A 1 112 ? -11.984 8.961 -1.725 1 98.88 112 GLY A O 1
ATOM 869 N N . VAL A 1 113 ? -11.75 10.977 -2.684 1 98.88 113 VAL A N 1
ATOM 870 C CA . VAL A 1 113 ? -11.18 11.617 -1.502 1 98.88 113 VAL A CA 1
ATOM 871 C C . VAL A 1 113 ? -12.133 12.695 -0.989 1 98.88 113 VAL A C 1
ATOM 873 O O . VAL A 1 113 ? -12.648 13.5 -1.77 1 98.88 113 VAL A O 1
ATOM 876 N N . ILE A 1 114 ? -12.43 12.68 0.315 1 98.81 114 ILE A N 1
ATOM 877 C CA . ILE A 1 114 ? -13.234 13.734 0.932 1 98.81 114 ILE A CA 1
ATOM 878 C C . ILE A 1 114 ? -12.383 14.492 1.947 1 98.81 114 ILE A C 1
ATOM 880 O O . ILE A 1 114 ? -12.062 13.969 3.016 1 98.81 114 ILE A O 1
ATOM 884 N N . THR A 1 115 ? -12.086 15.734 1.614 1 98.38 115 THR A N 1
ATOM 885 C CA . THR A 1 115 ? -11.148 16.531 2.4 1 98.38 115 THR A CA 1
ATOM 886 C C . THR A 1 115 ? -11.875 17.672 3.104 1 98.38 115 THR A C 1
ATOM 888 O O . THR A 1 115 ? -13.094 17.625 3.279 1 98.38 115 THR A O 1
ATOM 891 N N . VAL A 1 116 ? -11.188 18.625 3.643 1 96.81 116 VAL A N 1
ATOM 892 C CA . VAL A 1 116 ? -11.711 19.594 4.605 1 96.81 116 VAL A CA 1
ATOM 893 C C . VAL A 1 116 ? -12.258 20.812 3.873 1 96.81 116 VAL A C 1
ATOM 895 O O . VAL A 1 116 ? -13.461 21.094 3.934 1 96.81 116 VAL A O 1
ATOM 898 N N . LEU A 1 117 ? -11.414 21.469 3.053 1 97.12 117 LEU A N 1
ATOM 899 C CA . LEU A 1 117 ? -11.742 22.766 2.465 1 97.12 117 LEU A CA 1
ATOM 900 C C . LEU A 1 117 ? -11.422 22.781 0.976 1 97.12 117 LEU A C 1
ATOM 902 O O . LEU A 1 117 ? -10.578 22.016 0.51 1 97.12 117 LEU A O 1
ATOM 906 N N . PRO A 1 118 ? -12.031 23.719 0.232 1 96.06 118 PRO A N 1
ATOM 907 C CA . PRO A 1 118 ? -11.75 23.797 -1.202 1 96.06 118 PRO A CA 1
ATOM 908 C C . PRO A 1 118 ? -10.312 24.219 -1.498 1 96.06 118 PRO A C 1
ATOM 910 O O . PRO A 1 118 ? -9.742 23.812 -2.518 1 96.06 118 PRO A O 1
ATOM 913 N N . ASN A 1 119 ? -9.719 24.891 -0.608 1 93.56 119 ASN A N 1
ATOM 914 C CA . ASN A 1 119 ? -8.367 25.391 -0.828 1 93.56 119 ASN A CA 1
ATOM 915 C C . ASN A 1 119 ? -7.348 24.266 -0.891 1 93.56 119 ASN A C 1
ATOM 917 O O . ASN A 1 119 ? -6.238 24.453 -1.397 1 93.56 119 ASN A O 1
ATOM 921 N N . VAL A 1 120 ? -7.676 23.094 -0.41 1 95 120 VAL A N 1
ATOM 922 C CA . VAL A 1 120 ? -6.711 22 -0.372 1 95 120 VAL A CA 1
ATOM 923 C C . VAL A 1 120 ? -6.867 21.125 -1.615 1 95 120 VAL A C 1
ATOM 925 O O . VAL A 1 120 ? -5.988 20.328 -1.936 1 95 120 VAL A O 1
ATOM 928 N N . VAL A 1 121 ? -7.922 21.297 -2.35 1 96.88 121 VAL A N 1
ATOM 929 C CA . VAL A 1 121 ? -8.273 20.422 -3.455 1 96.88 121 VAL A CA 1
ATOM 930 C C . VAL A 1 121 ? -7.207 20.5 -4.543 1 96.88 121 VAL A C 1
ATOM 932 O O . VAL A 1 121 ? -6.711 19.469 -5.012 1 96.88 121 VAL A O 1
ATOM 935 N N . PRO A 1 122 ? -6.762 21.719 -4.969 1 96.12 122 PRO A N 1
ATOM 936 C CA . PRO A 1 122 ? -5.715 21.766 -5.992 1 96.12 122 PRO A CA 1
ATOM 937 C C . PRO A 1 122 ? -4.438 21.047 -5.555 1 96.12 122 PRO A C 1
ATOM 939 O O . PRO A 1 122 ? -3.799 20.359 -6.363 1 96.12 122 PRO A O 1
ATOM 942 N N . MET A 1 123 ? -4.07 21.156 -4.285 1 95.5 123 MET A N 1
ATOM 943 C CA . MET A 1 123 ? -2.885 20.484 -3.752 1 95.5 123 MET A CA 1
ATOM 944 C C . MET A 1 123 ? -3.014 18.969 -3.869 1 95.5 123 MET A C 1
ATOM 946 O O . MET A 1 123 ? -2.037 18.281 -4.172 1 95.5 123 MET A O 1
ATOM 950 N N . LEU A 1 124 ? -4.227 18.484 -3.645 1 97.62 124 LEU A N 1
ATOM 951 C CA . LEU A 1 124 ? -4.453 17.031 -3.688 1 97.62 124 LEU A CA 1
ATOM 952 C C . LEU A 1 124 ? -4.387 16.516 -5.121 1 97.62 124 LEU A C 1
ATOM 954 O O . LEU A 1 124 ? -3.912 15.406 -5.363 1 97.62 124 LEU A O 1
ATOM 958 N N . HIS A 1 125 ? -4.816 17.359 -6.098 1 97.31 125 HIS A N 1
ATOM 959 C CA . HIS A 1 125 ? -4.648 16.984 -7.496 1 97.31 125 HIS A CA 1
ATOM 960 C C . HIS A 1 125 ? -3.172 16.844 -7.855 1 97.31 125 HIS A C 1
ATOM 962 O O . HIS A 1 125 ? -2.787 15.914 -8.57 1 97.31 125 HIS A O 1
ATOM 968 N N . ASP A 1 126 ? -2.396 17.734 -7.348 1 96.69 126 ASP A N 1
ATOM 969 C CA . ASP A 1 126 ? -0.961 17.672 -7.602 1 96.69 126 ASP A CA 1
ATOM 970 C C . ASP A 1 126 ? -0.352 16.406 -7.016 1 96.69 126 ASP A C 1
ATOM 972 O O . ASP A 1 126 ? 0.489 15.758 -7.648 1 96.69 126 ASP A O 1
ATOM 976 N N . LEU A 1 127 ? -0.771 16.016 -5.82 1 97.81 127 LEU A N 1
ATOM 977 C CA . LEU A 1 127 ? -0.255 14.828 -5.168 1 97.81 127 LEU A CA 1
ATOM 978 C C . LEU A 1 127 ? -0.665 13.57 -5.934 1 97.81 127 LEU A C 1
ATOM 980 O O . LEU A 1 127 ? 0.135 12.648 -6.094 1 97.81 127 LEU A O 1
ATOM 984 N N . VAL A 1 128 ? -1.903 13.531 -6.387 1 98.38 128 VAL A N 1
ATOM 985 C CA . VAL A 1 128 ? -2.398 12.406 -7.176 1 98.38 128 VAL A CA 1
ATOM 986 C C . VAL A 1 128 ? -1.572 12.266 -8.453 1 98.38 128 VAL A C 1
ATOM 988 O O . VAL A 1 128 ? -1.159 11.164 -8.812 1 98.38 128 VAL A O 1
ATOM 991 N N . ALA A 1 129 ? -1.326 13.414 -9.086 1 97.12 129 ALA A N 1
ATOM 992 C CA . ALA A 1 129 ? -0.533 13.422 -10.312 1 97.12 129 ALA A CA 1
ATOM 993 C C . ALA A 1 129 ? 0.893 12.945 -10.047 1 97.12 129 ALA A C 1
ATOM 995 O O . ALA A 1 129 ? 1.44 12.148 -10.812 1 97.12 129 ALA A O 1
ATOM 996 N N . LYS A 1 130 ? 1.467 13.422 -8.977 1 95.5 130 LYS A N 1
ATOM 997 C CA . LYS A 1 130 ? 2.824 13.039 -8.602 1 95.5 130 LYS A CA 1
ATOM 998 C C . LYS A 1 130 ? 2.922 11.539 -8.352 1 95.5 130 LYS A C 1
ATOM 1000 O O . LYS A 1 130 ? 3.912 10.906 -8.734 1 95.5 130 LYS A O 1
ATOM 1005 N N . MET A 1 131 ? 1.903 11 -7.75 1 96.56 131 MET A N 1
ATOM 1006 C CA . MET A 1 131 ? 1.896 9.578 -7.438 1 96.56 131 MET A CA 1
ATOM 1007 C C . MET A 1 131 ? 1.657 8.75 -8.695 1 96.56 131 MET A C 1
ATOM 1009 O O . MET A 1 131 ? 1.995 7.562 -8.734 1 96.56 131 MET A O 1
ATOM 1013 N N . GLY A 1 132 ? 1.036 9.297 -9.734 1 96.38 132 GLY A N 1
ATOM 1014 C CA . GLY A 1 132 ? 0.811 8.633 -11.008 1 96.38 132 GLY A CA 1
ATOM 1015 C C . GLY A 1 132 ? -0.449 7.789 -11.023 1 96.38 132 GLY A C 1
ATOM 1016 O O . GLY A 1 132 ? -0.508 6.766 -11.711 1 96.38 132 GLY A O 1
ATOM 1017 N N . ILE A 1 133 ? -1.516 8.188 -10.25 1 97.44 133 ILE A N 1
ATOM 1018 C CA . ILE A 1 133 ? -2.707 7.348 -10.18 1 97.44 133 ILE A CA 1
ATOM 1019 C C . ILE A 1 133 ? -3.934 8.156 -10.586 1 97.44 133 ILE A C 1
ATOM 1021 O O . ILE A 1 133 ? -5.031 7.941 -10.062 1 97.44 133 ILE A O 1
ATOM 1025 N N . GLU A 1 134 ? -3.785 9.109 -11.43 1 97.06 134 GLU A N 1
ATOM 1026 C CA . GLU A 1 134 ? -4.855 10.016 -11.844 1 97.06 134 GLU A CA 1
ATOM 1027 C C . GLU A 1 134 ? -6.043 9.242 -12.406 1 97.06 134 GLU A C 1
ATOM 1029 O O . GLU A 1 134 ? -7.195 9.648 -12.219 1 97.06 134 GLU A O 1
ATOM 1034 N N . LYS A 1 135 ? -5.773 8.117 -13.07 1 96.31 135 LYS A N 1
ATOM 1035 C CA . LYS A 1 135 ? -6.832 7.348 -13.719 1 96.31 135 LYS A CA 1
ATOM 1036 C C . LYS A 1 135 ? -7.75 6.699 -12.688 1 96.31 135 LYS A C 1
ATOM 1038 O O . LYS A 1 135 ? -8.875 6.32 -13 1 96.31 135 LYS A O 1
ATOM 1043 N N . ARG A 1 136 ? -7.25 6.582 -11.477 1 97.75 136 ARG A N 1
ATOM 1044 C CA . ARG A 1 136 ? -7.965 5.828 -10.453 1 97.75 136 ARG A CA 1
ATOM 1045 C C . ARG A 1 136 ? -8.766 6.762 -9.547 1 97.75 136 ARG A C 1
ATOM 1047 O O . ARG A 1 136 ? -9.711 6.324 -8.875 1 97.75 136 ARG A O 1
ATOM 1054 N N . VAL A 1 137 ? -8.367 8.047 -9.508 1 98.62 137 VAL A N 1
ATOM 1055 C CA . VAL A 1 137 ? -9.047 9 -8.641 1 98.62 137 VAL A CA 1
ATOM 1056 C C . VAL A 1 137 ? -10.148 9.719 -9.414 1 98.62 137 VAL A C 1
ATOM 1058 O O . VAL A 1 137 ? -9.875 10.477 -10.352 1 98.62 137 VAL A O 1
ATOM 1061 N N . LYS A 1 138 ? -11.398 9.539 -8.984 1 98.44 138 LYS A N 1
ATOM 1062 C CA . LYS A 1 138 ? -12.531 10.031 -9.766 1 98.44 138 LYS A 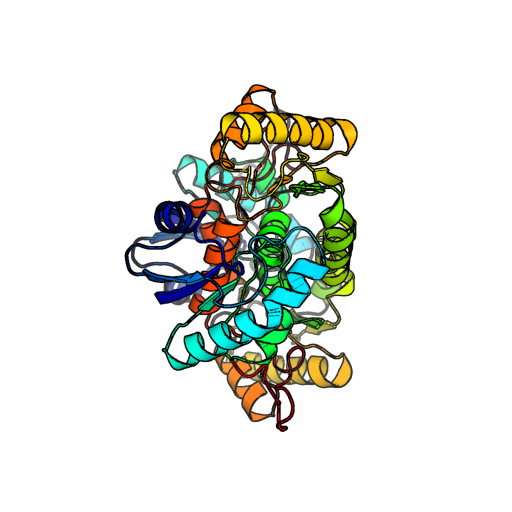CA 1
ATOM 1063 C C . LYS A 1 138 ? -13.156 11.258 -9.102 1 98.44 138 LYS A C 1
ATOM 1065 O O . LYS A 1 138 ? -13.906 12 -9.75 1 98.44 138 LYS A O 1
ATOM 1070 N N . SER A 1 139 ? -12.867 11.383 -7.828 1 98.44 139 SER A N 1
ATOM 1071 C CA . SER A 1 139 ? -13.539 12.453 -7.098 1 98.44 139 SER A CA 1
ATOM 1072 C C . SER A 1 139 ? -12.656 12.984 -5.965 1 98.44 139 SER A C 1
ATOM 1074 O O . SER A 1 139 ? -12.016 12.211 -5.254 1 98.44 139 SER A O 1
ATOM 1076 N N . ILE A 1 140 ? -12.539 14.258 -5.875 1 98.69 140 ILE A N 1
ATOM 1077 C CA . ILE A 1 140 ? -12.031 14.953 -4.691 1 98.69 140 ILE A CA 1
ATOM 1078 C C . ILE A 1 140 ? -13.047 15.992 -4.23 1 98.69 140 ILE A C 1
ATOM 1080 O O . ILE A 1 140 ? -13.266 17 -4.902 1 98.69 140 ILE A O 1
ATOM 1084 N N . ARG A 1 141 ? -13.68 15.703 -3.117 1 98.56 141 ARG A N 1
ATOM 1085 C CA . ARG A 1 141 ? -14.688 16.562 -2.52 1 98.56 141 ARG A CA 1
ATOM 1086 C C . ARG A 1 141 ? -14.234 17.094 -1.163 1 98.56 141 ARG A C 1
ATOM 1088 O O . ARG A 1 141 ? -13.141 16.75 -0.694 1 98.56 141 ARG A O 1
ATOM 1095 N N . TYR A 1 142 ? -15.047 17.953 -0.604 1 98.5 142 TYR A N 1
ATOM 1096 C CA . TYR A 1 142 ? -14.688 18.531 0.685 1 98.5 142 TYR A CA 1
ATOM 1097 C C . TYR A 1 142 ? -15.922 18.781 1.541 1 98.5 142 TYR A C 1
ATOM 1099 O O . TYR A 1 142 ? -17.031 18.953 1.016 1 98.5 142 TYR A O 1
ATOM 1107 N N . VAL A 1 143 ? -15.734 18.828 2.873 1 98.44 143 VAL A N 1
ATOM 1108 C CA . VAL A 1 143 ? -16.844 18.953 3.811 1 98.44 143 VAL A CA 1
ATOM 1109 C C . VAL A 1 143 ? -17.031 20.422 4.176 1 98.44 143 VAL A C 1
ATOM 1111 O O . VAL A 1 143 ? -18.047 20.797 4.762 1 98.44 143 VAL A O 1
ATOM 1114 N N . ASN A 1 144 ? -16.109 21.25 3.85 1 97.62 144 ASN A N 1
ATOM 1115 C CA . ASN A 1 144 ? -16.109 22.672 4.156 1 97.62 144 ASN A CA 1
ATOM 1116 C C . ASN A 1 144 ? -16.078 22.922 5.664 1 97.62 144 ASN A C 1
ATOM 1118 O O . ASN A 1 144 ? -16.859 23.719 6.18 1 97.62 144 ASN A O 1
ATOM 1122 N N . ILE A 1 145 ? -15.266 22.281 6.383 1 96.75 145 ILE A N 1
ATOM 1123 C CA . ILE A 1 145 ? -15.016 22.422 7.812 1 96.75 145 ILE A CA 1
ATOM 1124 C C . ILE A 1 145 ? -13.523 22.672 8.055 1 96.75 145 ILE A C 1
ATOM 1126 O O . ILE A 1 145 ? -12.688 21.844 7.672 1 96.75 145 ILE A O 1
ATOM 1130 N N . PRO A 1 146 ? -13.227 23.828 8.641 1 94.69 146 PRO A N 1
ATOM 1131 C CA . PRO A 1 146 ? -11.82 24.062 8.969 1 94.69 146 PRO A CA 1
ATOM 1132 C C . PRO A 1 146 ? -11.242 22.984 9.891 1 94.69 146 PRO A C 1
ATOM 1134 O O . PRO A 1 146 ? -11.969 22.422 10.719 1 94.69 146 PRO A O 1
ATOM 1137 N N . VAL A 1 147 ? -9.945 22.734 9.773 1 93.88 147 VAL A N 1
ATOM 1138 C CA . VAL A 1 147 ? -9.266 21.656 10.469 1 93.88 147 VAL A CA 1
ATOM 1139 C C . VAL A 1 147 ? -9.484 21.797 11.977 1 93.88 147 VAL A C 1
ATOM 1141 O O . VAL A 1 147 ? -9.836 20.828 12.648 1 93.88 147 VAL A O 1
ATOM 1144 N N . LEU A 1 148 ? -9.383 22.969 12.508 1 92.44 148 LEU A N 1
ATOM 1145 C CA . LEU A 1 148 ? -9.461 23.188 13.953 1 92.44 148 LEU A CA 1
ATOM 1146 C C . LEU A 1 148 ? -10.891 23 14.453 1 92.44 148 LEU A C 1
ATOM 1148 O O . LEU A 1 148 ? -11.125 22.906 15.656 1 92.44 148 LEU A O 1
ATOM 1152 N N . ASP A 1 149 ? -11.875 22.859 13.523 1 92.19 149 ASP A N 1
ATOM 1153 C CA . ASP A 1 149 ? -13.281 22.703 13.875 1 92.19 149 ASP A CA 1
ATOM 1154 C C . ASP A 1 149 ? -13.727 21.25 13.711 1 92.19 149 ASP A C 1
ATOM 1156 O O . ASP A 1 149 ? -14.906 20.938 13.844 1 92.19 149 ASP A O 1
ATOM 1160 N N . LEU A 1 150 ? -12.797 20.328 13.445 1 93.38 150 LEU A N 1
ATOM 1161 C CA . LEU A 1 150 ? -13.125 18.938 13.172 1 93.38 150 LEU A CA 1
ATOM 1162 C C . LEU A 1 150 ? -13.57 18.219 14.445 1 93.38 150 LEU A C 1
ATOM 1164 O O . LEU A 1 150 ? -14.102 17.109 14.383 1 93.38 150 LEU A O 1
ATOM 1168 N N . GLY A 1 151 ? -13.477 18.859 15.578 1 90.75 151 GLY A N 1
ATOM 1169 C CA . GLY A 1 151 ? -13.82 18.25 16.859 1 90.75 151 GLY A CA 1
ATOM 1170 C C . GLY A 1 151 ? -15.305 17.984 17.016 1 90.75 151 GLY A C 1
ATOM 1171 O O . GLY A 1 151 ? -15.711 17.172 17.844 1 90.75 151 GLY A O 1
ATOM 1172 N N . ASP A 1 152 ? -16.141 18.719 16.312 1 92.94 152 ASP A N 1
ATOM 1173 C CA . ASP A 1 152 ? -17.578 18.422 16.266 1 92.94 152 ASP A CA 1
ATOM 1174 C C . ASP A 1 152 ? -17.844 17.188 15.391 1 92.94 152 ASP A C 1
ATOM 1176 O O . ASP A 1 152 ? -18.141 17.312 14.203 1 92.94 152 ASP A O 1
ATOM 1180 N N . LYS A 1 153 ? -17.828 16.062 16.016 1 92.94 153 LYS A N 1
ATOM 1181 C CA . LYS A 1 153 ? -17.828 14.797 15.281 1 92.94 153 LYS A CA 1
ATOM 1182 C C . LYS A 1 153 ? -19.156 14.578 14.57 1 92.94 153 LYS A C 1
ATOM 1184 O O . LYS A 1 153 ? -19.188 14.031 13.461 1 92.94 153 LYS A O 1
ATOM 1189 N N . GLN A 1 154 ? -20.25 14.977 15.211 1 95.31 154 GLN A N 1
ATOM 1190 C CA . GLN A 1 154 ? -21.547 14.805 14.555 1 95.31 154 GLN A CA 1
ATOM 1191 C C . GLN A 1 154 ? -21.609 15.609 13.258 1 95.31 154 GLN A C 1
ATOM 1193 O O . GLN A 1 154 ? -22.016 15.086 12.219 1 95.31 154 GLN A O 1
ATOM 1198 N N . LYS A 1 155 ? -21.188 16.828 13.391 1 96.88 155 LYS A N 1
ATOM 1199 C CA . LYS A 1 155 ? -21.141 17.688 12.203 1 96.88 155 LYS A CA 1
ATOM 1200 C C . LYS A 1 155 ? -20.219 17.094 11.133 1 96.88 155 LYS A C 1
ATOM 1202 O O . LYS A 1 155 ? -20.594 17.062 9.961 1 96.88 155 LYS A O 1
ATOM 1207 N N . LEU A 1 156 ? -19.109 16.656 11.5 1 97.69 156 LEU A N 1
ATOM 1208 C CA . LEU A 1 156 ? -18.141 16.062 10.586 1 97.69 156 LEU A CA 1
ATOM 1209 C C . LEU A 1 156 ? -18.703 14.82 9.922 1 97.69 156 LEU A C 1
ATOM 1211 O O . LEU A 1 156 ? -18.672 14.695 8.695 1 97.69 156 LEU A O 1
ATOM 1215 N N . GLU A 1 157 ? -19.25 13.938 10.719 1 97.44 157 GLU A N 1
ATOM 1216 C CA . GLU A 1 157 ? -19.781 12.672 10.203 1 97.44 157 GLU A CA 1
ATOM 1217 C C . GLU A 1 157 ? -20.922 12.906 9.234 1 97.44 157 GLU A C 1
ATOM 1219 O O . GLU A 1 157 ? -21.031 12.227 8.203 1 97.44 157 GLU A O 1
ATOM 1224 N N . ASP A 1 158 ? -21.781 13.867 9.578 1 98.31 158 ASP A N 1
ATOM 1225 C CA . ASP A 1 158 ? -22.906 14.188 8.695 1 98.31 158 ASP A CA 1
ATOM 1226 C C . ASP A 1 158 ? -22.406 14.719 7.352 1 98.31 158 ASP A C 1
ATOM 1228 O O . ASP A 1 158 ? -22.906 14.32 6.297 1 98.31 158 ASP A O 1
ATOM 1232 N N . ALA A 1 159 ? -21.469 15.586 7.422 1 98.62 159 ALA A N 1
ATOM 1233 C CA . ALA A 1 159 ? -20.922 16.172 6.199 1 98.62 159 ALA A CA 1
ATOM 1234 C C . ALA A 1 159 ? -20.203 15.109 5.367 1 98.62 159 ALA A C 1
ATOM 1236 O O . ALA A 1 159 ? -20.344 15.07 4.145 1 98.62 159 ALA A O 1
ATOM 1237 N N . LEU A 1 160 ? -19.406 14.266 6.008 1 98.75 160 LEU A N 1
ATOM 1238 C CA . LEU A 1 160 ? -18.703 13.18 5.32 1 98.75 160 LEU A CA 1
ATOM 1239 C C . LEU A 1 160 ? -19.703 12.234 4.648 1 98.75 160 LEU A C 1
ATOM 1241 O O . LEU A 1 160 ? -19.469 11.805 3.516 1 98.75 160 LEU A O 1
ATOM 1245 N N . PHE A 1 161 ? -20.797 11.938 5.363 1 98.75 161 PHE A N 1
ATOM 1246 C CA . PHE A 1 161 ? -21.812 11.047 4.82 1 98.75 161 PHE A CA 1
ATOM 1247 C C . PHE A 1 161 ? -22.438 11.633 3.561 1 98.75 161 PHE A C 1
ATOM 1249 O O . PHE A 1 161 ? -22.531 10.953 2.535 1 98.75 161 PHE A O 1
ATOM 1256 N N . LYS A 1 162 ? -22.734 12.875 3.67 1 98.69 162 LYS A N 1
ATOM 1257 C CA . LYS A 1 162 ? -23.359 13.555 2.539 1 98.69 162 LYS A CA 1
ATOM 1258 C C . LYS A 1 162 ? -22.438 13.57 1.329 1 98.69 162 LYS A C 1
ATOM 1260 O O . LYS A 1 162 ? -22.828 13.188 0.227 1 98.69 162 LYS A O 1
ATOM 1265 N N . GLU A 1 163 ? -21.219 13.969 1.485 1 98.81 16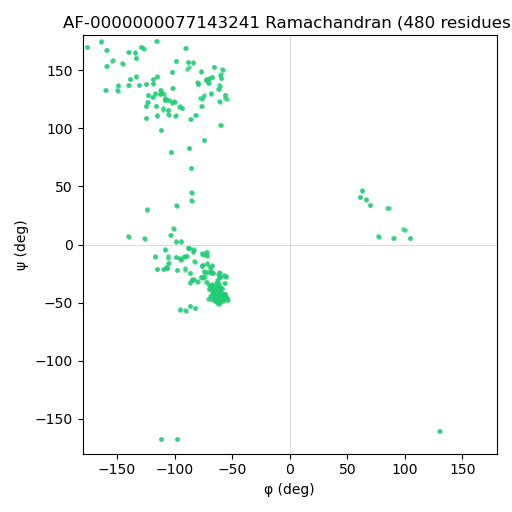3 GLU A N 1
ATOM 1266 C CA . GLU A 1 163 ? -20.266 14.07 0.381 1 98.81 163 GLU A CA 1
ATOM 1267 C C . GLU A 1 163 ? -19.906 12.703 -0.174 1 98.81 163 GLU A C 1
ATOM 1269 O O . GLU A 1 163 ? -19.672 12.555 -1.376 1 98.81 163 GLU A O 1
ATOM 1274 N N . SER A 1 164 ? -19.828 11.688 0.695 1 98.75 164 SER A N 1
ATOM 1275 C CA . SER A 1 164 ? -19.547 10.328 0.243 1 98.75 164 SER A CA 1
ATOM 1276 C C . SER A 1 164 ? -20.672 9.805 -0.654 1 98.75 164 SER A C 1
ATOM 1278 O O . SER A 1 164 ? -20.406 9.203 -1.696 1 98.75 164 SER A O 1
ATOM 1280 N N . LEU A 1 165 ? -21.891 10.07 -0.24 1 98.5 165 LEU A N 1
ATOM 1281 C CA . LEU A 1 165 ? -23.031 9.641 -1.038 1 98.5 165 LEU A CA 1
ATOM 1282 C C . LEU A 1 165 ? -23.016 10.297 -2.414 1 98.5 165 LEU A C 1
ATOM 1284 O O . LEU A 1 165 ? -23.234 9.633 -3.428 1 98.5 165 LEU A O 1
ATOM 1288 N N . GLU A 1 166 ? -22.703 11.609 -2.418 1 98.5 166 GLU A N 1
ATOM 1289 C CA . GLU A 1 166 ? -22.625 12.336 -3.684 1 98.5 166 GLU A CA 1
ATOM 1290 C C . GLU A 1 166 ? -21.531 11.758 -4.582 1 98.5 166 GLU A C 1
ATOM 1292 O O . GLU A 1 166 ? -21.75 11.57 -5.781 1 98.5 166 GLU A O 1
ATOM 1297 N N . ALA A 1 167 ? -20.391 11.461 -4.023 1 98.69 167 ALA A N 1
ATOM 1298 C CA . ALA A 1 167 ? -19.281 10.898 -4.781 1 98.69 167 ALA A CA 1
ATOM 1299 C C . ALA A 1 167 ? -19.656 9.547 -5.387 1 98.69 167 ALA A C 1
ATOM 1301 O O . ALA A 1 167 ? -19.344 9.273 -6.547 1 98.69 167 ALA A O 1
ATOM 1302 N N . ILE A 1 168 ? -20.297 8.711 -4.586 1 98.62 168 ILE A N 1
ATOM 1303 C CA . ILE A 1 168 ? -20.688 7.379 -5.023 1 98.62 168 ILE A CA 1
ATOM 1304 C C . ILE A 1 168 ? -21.734 7.48 -6.129 1 98.62 168 ILE A C 1
ATOM 1306 O O . ILE A 1 168 ? -21.594 6.867 -7.188 1 98.62 168 ILE A O 1
ATOM 1310 N N . GLN A 1 169 ? -22.734 8.305 -5.926 1 98.44 169 GLN A N 1
ATOM 1311 C CA . GLN A 1 169 ? -23.906 8.328 -6.797 1 98.44 169 GLN A CA 1
ATOM 1312 C C . GLN A 1 169 ? -23.625 9.125 -8.07 1 98.44 169 GLN A C 1
ATOM 1314 O O . GLN A 1 169 ? -24.109 8.766 -9.148 1 98.44 169 GLN A O 1
ATOM 1319 N N . LYS A 1 170 ? -22.797 10.141 -7.988 1 98.38 170 LYS A N 1
ATOM 1320 C CA . LYS A 1 170 ? -22.672 11.07 -9.109 1 98.38 170 LYS A CA 1
ATOM 1321 C C . LYS A 1 170 ? -21.328 10.914 -9.812 1 98.38 170 LYS A C 1
ATOM 1323 O O . LYS A 1 170 ? -21.172 11.32 -10.969 1 98.38 170 LYS A O 1
ATOM 1328 N N . GLU A 1 171 ? -20.375 10.352 -9.102 1 98.12 171 GLU A N 1
ATOM 1329 C CA . GLU A 1 171 ? -19.031 10.344 -9.68 1 98.12 171 GLU A CA 1
ATOM 1330 C C . GLU A 1 171 ? -18.453 8.93 -9.719 1 98.12 171 GLU A C 1
ATOM 1332 O O . GLU A 1 171 ? -17.266 8.75 -9.969 1 98.12 171 GLU A O 1
ATOM 1337 N N . ASN A 1 172 ? -19.234 7.91 -9.359 1 98.25 172 ASN A N 1
ATOM 1338 C CA . ASN A 1 172 ? -18.906 6.496 -9.516 1 98.25 172 ASN A CA 1
ATOM 1339 C C . ASN A 1 172 ? -17.734 6.098 -8.625 1 98.25 172 ASN A C 1
ATOM 1341 O O . ASN A 1 172 ? -16.844 5.375 -9.055 1 98.25 172 ASN A O 1
ATOM 1345 N N . VAL A 1 173 ? -17.734 6.633 -7.469 1 98.62 173 VAL A N 1
ATOM 1346 C CA . VAL A 1 173 ? -16.703 6.301 -6.496 1 98.62 173 VAL A CA 1
ATOM 1347 C C . VAL A 1 173 ? -17.031 4.965 -5.828 1 98.62 173 VAL A C 1
ATOM 1349 O O . VAL A 1 173 ? -18.188 4.707 -5.477 1 98.62 173 VAL A O 1
ATOM 1352 N N . HIS A 1 174 ? -16 4.094 -5.637 1 98.69 174 HIS A N 1
ATOM 1353 C CA . HIS A 1 174 ? -16.172 2.758 -5.078 1 98.69 174 HIS A CA 1
ATOM 1354 C C . HIS A 1 174 ? -15.461 2.621 -3.74 1 98.69 174 HIS A C 1
ATOM 1356 O O . HIS A 1 174 ? -15.734 1.689 -2.979 1 98.69 174 HIS A O 1
ATOM 1362 N N . VAL A 1 175 ? -14.523 3.391 -3.42 1 98.62 175 VAL A N 1
ATOM 1363 C CA . VAL A 1 175 ? -13.758 3.416 -2.176 1 98.62 175 VAL A CA 1
ATOM 1364 C C . VAL A 1 175 ? -13.531 4.863 -1.741 1 98.62 175 VAL A C 1
ATOM 1366 O O . VAL A 1 175 ? -13.289 5.738 -2.576 1 98.62 175 VAL A O 1
ATOM 1369 N N . ILE A 1 176 ? -13.578 5.16 -0.471 1 98.81 176 ILE A N 1
ATOM 1370 C CA . ILE A 1 176 ? -13.461 6.516 0.049 1 98.81 176 ILE A CA 1
ATOM 1371 C C . ILE A 1 176 ? -12.219 6.629 0.927 1 98.81 176 ILE A C 1
ATOM 1373 O O . ILE A 1 176 ? -11.969 5.773 1.779 1 98.81 176 ILE A O 1
ATOM 1377 N N . VAL A 1 177 ? -11.438 7.59 0.692 1 98.81 177 VAL A N 1
ATOM 1378 C CA . VAL A 1 177 ? -10.32 7.961 1.552 1 98.81 177 VAL A CA 1
ATOM 1379 C C . VAL A 1 177 ? -10.633 9.273 2.271 1 98.81 177 VAL A C 1
ATOM 1381 O O . VAL A 1 177 ? -10.992 10.266 1.637 1 98.81 177 VAL A O 1
ATOM 1384 N N . LEU A 1 178 ? -10.547 9.219 3.605 1 98.75 178 LEU A N 1
ATOM 1385 C CA . LEU A 1 178 ? -10.656 10.469 4.336 1 98.75 178 LEU A CA 1
ATOM 1386 C C . LEU A 1 178 ? -9.445 11.359 4.082 1 98.75 178 LEU A C 1
ATOM 1388 O O . LEU A 1 178 ? -8.305 10.906 4.211 1 98.75 178 LEU A O 1
ATOM 1392 N N . GLY A 1 179 ? -9.695 12.625 3.73 1 98.25 179 GLY A N 1
ATOM 1393 C CA . GLY A 1 179 ? -8.641 13.508 3.238 1 98.25 179 GLY A CA 1
ATOM 1394 C C . GLY A 1 179 ? -8.086 14.422 4.309 1 98.25 179 GLY A C 1
ATOM 1395 O O . GLY A 1 179 ? -7.789 15.594 4.039 1 98.25 179 GLY A O 1
ATOM 1396 N N . CYS A 1 180 ? -8.055 13.984 5.43 1 97.81 180 CYS A N 1
ATOM 1397 C CA . CYS A 1 180 ? -7.453 14.68 6.562 1 97.81 180 CYS A CA 1
ATOM 1398 C C . CYS A 1 180 ? -7.129 13.711 7.691 1 97.81 180 CYS A C 1
ATOM 1400 O O . CYS A 1 180 ? -7.973 12.898 8.078 1 97.81 180 CYS A O 1
ATOM 1402 N N . THR A 1 181 ? -5.918 13.812 8.234 1 96.94 181 THR A N 1
ATOM 1403 C CA . THR A 1 181 ? -5.543 12.914 9.32 1 96.94 181 THR A CA 1
ATOM 1404 C C . THR A 1 181 ? -6.285 13.273 10.602 1 96.94 181 THR A C 1
ATOM 1406 O O . THR A 1 181 ? -6.359 12.469 11.531 1 96.94 181 THR A O 1
ATOM 1409 N N . GLY A 1 182 ? -6.863 14.453 10.695 1 94.38 182 GLY A N 1
ATOM 1410 C CA . GLY A 1 182 ? -7.66 14.867 11.844 1 94.38 182 GLY A CA 1
ATOM 1411 C C . GLY A 1 182 ? -9.039 14.234 11.867 1 94.38 182 GLY A C 1
ATOM 1412 O O . GLY A 1 182 ? -9.781 14.383 12.844 1 94.38 182 GLY A O 1
ATOM 1413 N N . MET A 1 183 ? -9.43 13.547 10.828 1 95.44 183 MET A N 1
ATOM 1414 C CA . MET A 1 183 ? -10.719 12.867 10.758 1 95.44 183 MET A CA 1
ATOM 1415 C C . MET A 1 183 ? -10.641 11.484 11.398 1 95.44 183 MET A C 1
ATOM 1417 O O . MET A 1 183 ? -11.219 10.523 10.883 1 95.44 183 MET A O 1
ATOM 1421 N N . MET A 1 184 ? -9.906 11.406 12.445 1 91.25 184 MET A N 1
ATOM 1422 C CA . MET A 1 184 ? -9.68 10.141 13.133 1 91.25 184 MET A CA 1
ATOM 1423 C C . MET A 1 184 ? -10.945 9.664 13.844 1 91.25 184 MET A C 1
ATOM 1425 O O . MET A 1 184 ? -11.68 10.469 14.422 1 91.25 184 MET A O 1
ATOM 1429 N N . GLY A 1 185 ? -11.188 8.352 13.758 1 90.62 185 GLY A N 1
ATOM 1430 C CA . GLY A 1 185 ? -12.219 7.746 14.578 1 90.62 185 GLY A CA 1
ATOM 1431 C C . GLY A 1 185 ? -13.586 7.738 13.914 1 90.62 185 GLY A C 1
ATOM 1432 O O . GLY A 1 185 ? -14.57 7.32 14.523 1 90.62 185 GLY A O 1
ATOM 1433 N N . VAL A 1 186 ? -13.648 8.148 12.68 1 94.94 186 VAL A N 1
ATOM 1434 C CA . VAL A 1 186 ? -14.992 8.281 12.125 1 94.94 186 VAL A CA 1
ATOM 1435 C C . VAL A 1 186 ? -15.172 7.316 10.953 1 94.94 186 VAL A C 1
ATOM 1437 O O . VAL A 1 186 ? -16.281 7.098 10.484 1 94.94 186 VAL A O 1
ATOM 1440 N N . ALA A 1 187 ? -14.125 6.699 10.484 1 96.88 187 ALA A N 1
ATOM 1441 C CA . ALA A 1 187 ? -14.172 5.875 9.281 1 96.88 187 ALA A CA 1
ATOM 1442 C C . ALA A 1 187 ? -15.172 4.73 9.438 1 96.88 187 ALA A C 1
ATOM 1444 O O . ALA A 1 187 ? -15.992 4.484 8.547 1 96.88 187 ALA A O 1
ATOM 1445 N N . ARG A 1 188 ? -15.195 4.051 10.547 1 96 188 ARG A N 1
ATOM 1446 C CA . ARG A 1 188 ? -16.047 2.889 10.773 1 96 188 ARG A CA 1
ATOM 1447 C C . ARG A 1 188 ? -17.516 3.279 10.758 1 96 188 ARG A C 1
ATOM 1449 O O . ARG A 1 188 ? -18.344 2.607 10.125 1 96 188 ARG A O 1
ATOM 1456 N N . ASN A 1 189 ? -17.812 4.332 11.516 1 96.94 189 ASN A N 1
ATOM 1457 C CA . ASN A 1 189 ? -19.203 4.789 11.539 1 96.94 189 ASN A CA 1
ATOM 1458 C C . ASN A 1 189 ? -19.672 5.207 10.156 1 96.94 189 ASN A C 1
ATOM 1460 O O . ASN A 1 189 ? -20.812 4.93 9.773 1 96.94 189 ASN A O 1
ATOM 1464 N N . LEU A 1 190 ? -18.797 5.879 9.445 1 98.12 190 LEU A N 1
ATOM 1465 C CA . LEU A 1 190 ? -19.156 6.273 8.086 1 98.12 190 LEU A CA 1
ATOM 1466 C C . LEU A 1 190 ? -19.438 5.051 7.219 1 98.12 190 LEU A C 1
ATOM 1468 O O . LEU A 1 190 ? -20.422 5.027 6.469 1 98.12 190 LEU A O 1
ATOM 1472 N N . MET A 1 191 ? -18.609 3.996 7.27 1 98.06 191 MET A N 1
ATOM 1473 C CA . MET A 1 191 ? -18.844 2.756 6.527 1 98.06 191 MET A CA 1
ATOM 1474 C C . MET A 1 191 ? -20.203 2.156 6.863 1 98.06 191 MET A C 1
ATOM 1476 O O . MET A 1 191 ? -20.938 1.75 5.969 1 98.06 191 MET A O 1
ATOM 1480 N N . ASN A 1 192 ? -20.547 2.168 8.141 1 97.94 192 ASN A N 1
ATOM 1481 C CA . ASN A 1 192 ? -21.812 1.615 8.586 1 97.94 192 ASN A CA 1
ATOM 1482 C C . ASN A 1 192 ? -23 2.408 8.031 1 97.94 192 ASN A C 1
ATOM 1484 O O . ASN A 1 192 ? -23.969 1.825 7.551 1 97.94 192 ASN A O 1
ATOM 1488 N N . ARG A 1 193 ? -22.875 3.703 8.109 1 98.12 193 ARG A N 1
ATOM 1489 C CA . ARG A 1 193 ? -23.953 4.559 7.598 1 98.12 193 ARG A CA 1
ATOM 1490 C C . ARG A 1 193 ? -24.156 4.348 6.102 1 98.12 193 ARG A C 1
ATOM 1492 O O . ARG A 1 193 ? -25.281 4.289 5.629 1 98.12 193 ARG A O 1
ATOM 1499 N N . LEU A 1 194 ? -23.062 4.277 5.367 1 98.44 194 LEU A N 1
ATOM 1500 C CA . LEU A 1 194 ? -23.156 4.055 3.93 1 98.44 194 LEU A CA 1
ATOM 1501 C C . LEU A 1 194 ? -23.766 2.691 3.627 1 98.44 194 LEU A C 1
ATOM 1503 O O . LEU A 1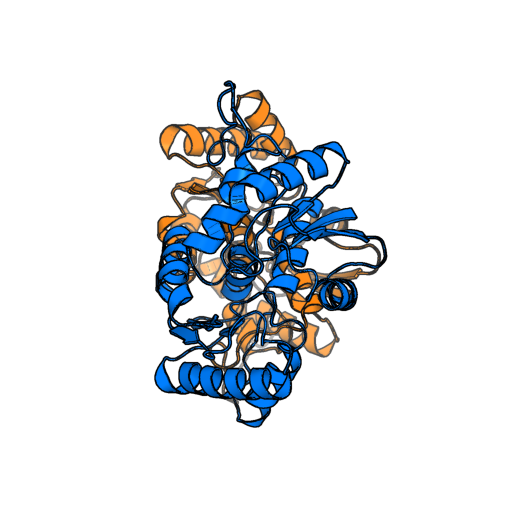 194 ? -24.594 2.564 2.721 1 98.44 194 LEU A O 1
ATOM 1507 N N . LYS A 1 195 ? -23.344 1.694 4.395 1 97.94 195 LYS A N 1
ATOM 1508 C CA . LYS A 1 195 ? -23.875 0.346 4.215 1 97.94 195 LYS A CA 1
ATOM 1509 C C . LYS A 1 195 ? -25.391 0.317 4.441 1 97.94 195 LYS A C 1
ATOM 1511 O O . LYS A 1 195 ? -26.125 -0.361 3.715 1 97.94 195 LYS A O 1
ATOM 1516 N N . GLU A 1 196 ? -25.859 1.038 5.441 1 98 196 GLU A N 1
ATOM 1517 C CA . GLU A 1 196 ? -27.281 1.14 5.734 1 98 196 GLU A CA 1
ATOM 1518 C C . GLU A 1 196 ? -28.047 1.736 4.559 1 98 196 GLU A C 1
ATOM 1520 O O . GLU A 1 196 ? -29.234 1.446 4.367 1 98 196 GLU A O 1
ATOM 1525 N N . LYS A 1 197 ? -27.406 2.541 3.773 1 97.62 197 LYS A N 1
ATOM 1526 C CA . LYS A 1 197 ? -28 3.145 2.592 1 97.62 197 LYS A CA 1
ATOM 1527 C C . LYS A 1 197 ? -27.828 2.252 1.365 1 97.62 197 LYS A C 1
ATOM 1529 O O . LYS A 1 197 ? -28.219 2.631 0.256 1 97.62 197 LYS A O 1
ATOM 1534 N N . GLY A 1 198 ? -27.125 1.108 1.513 1 97.19 198 GLY A N 1
ATOM 1535 C CA . GLY A 1 198 ? -27 0.139 0.436 1 97.19 198 GLY A CA 1
ATOM 1536 C C . GLY A 1 198 ? -25.641 0.179 -0.237 1 97.19 198 GLY A C 1
ATOM 1537 O O . GLY A 1 198 ? -25.438 -0.454 -1.275 1 97.19 198 GLY A O 1
ATOM 1538 N N . TYR A 1 199 ? -24.734 1.007 0.332 1 97.75 199 TYR A N 1
ATOM 1539 C CA . TYR A 1 199 ? -23.406 1.115 -0.243 1 97.75 199 TYR A CA 1
ATOM 1540 C C . TYR A 1 199 ? -22.359 0.519 0.691 1 97.75 199 TYR A C 1
ATOM 1542 O O . TYR A 1 199 ? -21.891 1.186 1.617 1 97.75 199 TYR A O 1
ATOM 1550 N N . ASP A 1 200 ? -21.953 -0.705 0.431 1 97.88 200 ASP A N 1
ATOM 1551 C CA . ASP A 1 200 ? -20.922 -1.402 1.188 1 97.88 200 ASP A CA 1
ATOM 1552 C C . ASP A 1 200 ? -19.531 -1.103 0.626 1 97.88 200 ASP A C 1
ATOM 1554 O O . ASP A 1 200 ? -19.031 -1.837 -0.227 1 97.88 200 ASP A O 1
ATOM 1558 N N . VAL A 1 201 ? -18.969 0.048 1.055 1 97.75 201 VAL A N 1
ATOM 1559 C CA . VAL A 1 201 ? -17.719 0.566 0.51 1 97.75 201 VAL A CA 1
ATOM 1560 C C . VAL A 1 201 ? -16.719 0.804 1.642 1 97.75 201 VAL A C 1
ATOM 1562 O O . VAL A 1 201 ? -17.094 1.242 2.73 1 97.75 201 VAL A O 1
ATOM 1565 N N . PRO A 1 202 ? -15.484 0.434 1.383 1 98.56 202 PRO A N 1
ATOM 1566 C CA . PRO A 1 202 ? -14.484 0.73 2.41 1 98.56 202 PRO A CA 1
ATOM 1567 C C . PRO A 1 202 ? -14.188 2.223 2.531 1 98.56 202 PRO A C 1
ATOM 1569 O O . PRO A 1 202 ? -14.227 2.945 1.533 1 98.56 202 PRO A O 1
ATOM 1572 N N . VAL A 1 203 ? -13.977 2.672 3.711 1 98.75 203 VAL A N 1
ATOM 1573 C CA . VAL A 1 203 ? -13.523 4.016 4.051 1 98.75 203 VAL A CA 1
ATOM 1574 C C . VAL A 1 203 ? -12.188 3.934 4.785 1 98.75 203 VAL A C 1
ATOM 1576 O O . VAL A 1 203 ? -12.062 3.234 5.797 1 98.75 203 VAL A O 1
ATOM 1579 N N . ILE A 1 204 ? -11.211 4.637 4.316 1 98.5 204 ILE A N 1
ATOM 1580 C CA . ILE A 1 204 ? -9.852 4.5 4.832 1 98.5 204 ILE A CA 1
ATOM 1581 C C . ILE A 1 204 ? -9.508 5.695 5.715 1 98.5 204 ILE A C 1
ATOM 1583 O O . ILE A 1 204 ? -9.641 6.848 5.289 1 98.5 204 ILE A O 1
ATOM 1587 N N . ASP A 1 205 ? -9.125 5.406 6.91 1 98.06 205 ASP A N 1
ATOM 1588 C CA . ASP A 1 205 ? -8.5 6.387 7.797 1 98.06 205 ASP A CA 1
ATOM 1589 C C . ASP A 1 205 ? -7.043 6.629 7.406 1 98.06 205 ASP A C 1
ATOM 1591 O O . ASP A 1 205 ? -6.215 5.719 7.484 1 98.06 205 ASP A O 1
ATOM 1595 N N . PRO A 1 206 ? -6.746 7.824 7.062 1 98.25 206 PRO A N 1
ATOM 1596 C CA . PRO A 1 206 ? -5.406 8.047 6.523 1 98.25 206 PRO A CA 1
ATOM 1597 C C . PRO A 1 206 ? -4.312 7.914 7.582 1 98.25 206 PRO A C 1
ATOM 1599 O O . PRO A 1 206 ? -3.209 7.453 7.277 1 98.25 206 PRO A O 1
ATOM 1602 N N . ALA A 1 207 ? -4.566 8.312 8.789 1 97.5 207 ALA A N 1
ATOM 1603 C CA . ALA A 1 207 ? -3.566 8.18 9.852 1 97.5 207 ALA A CA 1
ATOM 1604 C C . ALA A 1 207 ? -3.279 6.707 10.148 1 97.5 207 ALA A C 1
ATOM 1606 O O . ALA A 1 207 ? -2.121 6.312 10.289 1 97.5 207 ALA A O 1
ATOM 1607 N N . PHE A 1 208 ? -4.332 5.922 10.219 1 97.56 208 PHE A N 1
ATOM 1608 C CA . PHE A 1 208 ? -4.195 4.488 10.43 1 97.56 208 PHE A CA 1
ATOM 1609 C C . PHE A 1 208 ? -3.396 3.848 9.305 1 97.56 208 PHE A C 1
ATOM 1611 O O . PHE A 1 208 ? -2.457 3.09 9.555 1 97.56 208 PHE A O 1
ATOM 1618 N N . ALA A 1 209 ? -3.711 4.211 8.125 1 98.38 209 ALA A N 1
ATOM 1619 C CA . ALA A 1 209 ? -3.021 3.697 6.941 1 98.38 209 ALA A CA 1
ATOM 1620 C C . ALA A 1 209 ? -1.535 4.047 6.984 1 98.38 209 ALA A C 1
ATOM 1622 O O . ALA A 1 209 ? -0.687 3.211 6.66 1 98.38 209 ALA A O 1
ATOM 1623 N N . ALA A 1 210 ? -1.252 5.266 7.328 1 98.5 210 ALA A N 1
ATOM 1624 C CA . ALA A 1 210 ? 0.132 5.73 7.383 1 98.5 210 ALA A CA 1
ATOM 1625 C C . ALA A 1 210 ? 0.949 4.906 8.375 1 98.5 210 ALA A C 1
ATOM 1627 O O . ALA A 1 210 ? 2.061 4.469 8.055 1 98.5 210 ALA A O 1
ATOM 1628 N N . VAL A 1 211 ? 0.4 4.688 9.5 1 98.12 211 VAL A N 1
ATOM 1629 C CA . VAL A 1 211 ? 1.095 3.936 10.539 1 98.12 211 VAL A CA 1
ATOM 1630 C C . VAL A 1 211 ? 1.304 2.494 10.078 1 98.12 211 VAL A C 1
ATOM 1632 O O . VAL A 1 211 ? 2.396 1.941 10.227 1 98.12 211 VAL A O 1
ATOM 1635 N N . ARG A 1 212 ? 0.314 1.898 9.445 1 97.75 212 ARG A N 1
ATOM 1636 C CA . ARG A 1 212 ? 0.44 0.522 8.977 1 97.75 212 ARG A CA 1
ATOM 1637 C C . ARG A 1 212 ? 1.487 0.413 7.875 1 97.75 212 ARG A C 1
ATOM 1639 O O . ARG A 1 212 ? 2.252 -0.553 7.832 1 97.75 212 ARG A O 1
ATOM 1646 N N . MET A 1 213 ? 1.521 1.361 7.031 1 98.38 213 MET A N 1
ATOM 1647 C CA . MET A 1 213 ? 2.463 1.314 5.918 1 98.38 213 MET A CA 1
ATOM 1648 C C . MET A 1 213 ? 3.896 1.471 6.41 1 98.38 213 MET A C 1
ATOM 1650 O O . MET A 1 213 ? 4.793 0.749 5.969 1 98.38 213 MET A O 1
ATOM 1654 N N . VAL A 1 214 ? 4.098 2.441 7.328 1 98.38 214 VAL A N 1
ATOM 1655 C CA . VAL A 1 214 ? 5.457 2.627 7.828 1 98.38 214 VAL A CA 1
ATOM 1656 C C . VAL A 1 214 ? 5.91 1.373 8.57 1 98.38 214 VAL A C 1
ATOM 1658 O O . VAL A 1 214 ? 7.066 0.963 8.469 1 98.38 214 VAL A O 1
ATOM 1661 N N . LYS A 1 215 ? 5.051 0.759 9.289 1 97.56 215 LYS A N 1
ATOM 1662 C CA . LYS A 1 215 ? 5.371 -0.499 9.953 1 97.56 215 LYS A CA 1
ATOM 1663 C C . LYS A 1 215 ? 5.715 -1.587 8.945 1 97.56 215 LYS A C 1
ATOM 1665 O O . LYS A 1 215 ? 6.609 -2.402 9.18 1 97.56 215 LYS A O 1
ATOM 1670 N N . THR A 1 216 ? 4.98 -1.643 7.863 1 97.5 216 THR A N 1
ATOM 1671 C CA . THR A 1 216 ? 5.262 -2.59 6.789 1 97.5 216 THR A CA 1
ATOM 1672 C C . THR A 1 216 ? 6.672 -2.385 6.242 1 97.5 216 THR A C 1
ATOM 1674 O O . THR A 1 216 ? 7.426 -3.346 6.074 1 97.5 216 THR A O 1
ATOM 1677 N N . TYR A 1 217 ? 7.031 -1.115 5.965 1 98.31 217 TYR A N 1
ATOM 1678 C CA . TYR A 1 217 ? 8.375 -0.817 5.48 1 98.31 217 TYR A CA 1
ATOM 1679 C C . TYR A 1 217 ? 9.43 -1.31 6.465 1 98.31 217 TYR A C 1
ATOM 1681 O O . TYR A 1 217 ? 10.391 -1.979 6.07 1 98.31 217 TYR A O 1
ATOM 1689 N N . VAL A 1 218 ? 9.195 -1.016 7.75 1 97.62 218 VAL A N 1
ATOM 1690 C CA . VAL A 1 218 ? 10.156 -1.393 8.781 1 97.62 218 VAL A CA 1
ATOM 1691 C C . VAL A 1 218 ? 10.258 -2.914 8.859 1 97.62 218 VAL A C 1
ATOM 1693 O O . VAL A 1 218 ? 11.359 -3.467 8.883 1 97.62 218 VAL A O 1
ATOM 1696 N N . ARG A 1 219 ? 9.141 -3.602 8.836 1 95.56 219 ARG A N 1
ATOM 1697 C CA . ARG A 1 219 ? 9.102 -5.055 8.961 1 95.56 219 ARG A CA 1
ATOM 1698 C C . ARG A 1 219 ? 9.797 -5.719 7.777 1 95.56 219 ARG A C 1
ATOM 1700 O O . ARG A 1 219 ? 10.445 -6.762 7.93 1 95.56 219 ARG A O 1
ATOM 1707 N N . MET A 1 220 ? 9.719 -5.156 6.66 1 96.44 220 MET A N 1
ATOM 1708 C CA . MET A 1 220 ? 10.281 -5.742 5.445 1 96.44 220 MET A CA 1
ATOM 1709 C C . MET A 1 220 ? 11.742 -5.344 5.277 1 96.44 220 MET A C 1
ATOM 1711 O O . MET A 1 220 ? 12.406 -5.777 4.328 1 96.44 220 MET A O 1
ATOM 1715 N N . GLY A 1 221 ? 12.266 -4.488 6.207 1 96.12 221 GLY A N 1
ATOM 1716 C CA . GLY A 1 221 ? 13.648 -4.039 6.121 1 96.12 221 GLY A CA 1
ATOM 1717 C C . GLY A 1 221 ? 13.898 -3.105 4.953 1 96.12 221 GLY A C 1
ATOM 1718 O O . GLY A 1 221 ? 14.969 -3.148 4.34 1 96.12 221 GLY A O 1
ATOM 1719 N N . LEU A 1 222 ? 12.859 -2.295 4.652 1 97.12 222 LEU A N 1
ATOM 1720 C CA . LEU A 1 222 ? 12.953 -1.428 3.48 1 97.12 222 LEU A CA 1
ATOM 1721 C C . LEU A 1 222 ? 13.266 0.007 3.891 1 97.12 222 LEU A C 1
ATOM 1723 O O . LEU A 1 222 ? 12.906 0.435 4.992 1 97.12 222 LEU A O 1
ATOM 1727 N N . LYS A 1 223 ? 13.969 0.714 3.045 1 95.38 223 LYS A N 1
ATOM 1728 C CA . LYS A 1 223 ? 14.141 2.164 3.092 1 95.38 223 LYS A CA 1
ATOM 1729 C C . LYS A 1 223 ? 13.953 2.783 1.711 1 95.38 223 LYS A C 1
ATOM 1731 O O . LYS A 1 223 ? 13.914 2.072 0.705 1 95.38 223 LYS A O 1
ATOM 1736 N N . HIS A 1 224 ? 13.773 4.09 1.707 1 97.25 224 HIS A N 1
ATOM 1737 C CA . HIS A 1 224 ? 13.523 4.789 0.452 1 97.25 224 HIS A CA 1
ATOM 1738 C C . HIS A 1 224 ? 14.75 4.75 -0.452 1 97.25 224 HIS A C 1
ATOM 1740 O O . HIS A 1 224 ? 15.883 4.785 0.032 1 97.25 224 HIS A O 1
ATOM 1746 N N . SER A 1 225 ? 14.555 4.656 -1.743 1 98.56 225 SER A N 1
ATOM 1747 C CA . SER A 1 225 ? 15.609 4.516 -2.746 1 98.56 225 SER A CA 1
ATOM 1748 C C . SER A 1 225 ? 16.531 5.73 -2.752 1 98.56 225 SER A C 1
ATOM 1750 O O . SER A 1 225 ? 16.062 6.867 -2.832 1 98.56 225 SER A O 1
ATOM 1752 N N . ARG A 1 226 ? 17.781 5.504 -2.775 1 97.38 226 ARG A N 1
ATOM 1753 C CA . ARG A 1 226 ? 18.766 6.59 -2.83 1 97.38 226 ARG A CA 1
ATOM 1754 C C . ARG A 1 226 ? 18.984 7.059 -4.266 1 97.38 226 ARG A C 1
ATOM 1756 O O . ARG A 1 226 ? 19.719 8.016 -4.504 1 97.38 226 ARG A O 1
ATOM 1763 N N . LEU A 1 227 ? 18.344 6.391 -5.203 1 97 227 LEU A N 1
ATOM 1764 C CA . LEU A 1 227 ? 18.391 6.887 -6.578 1 97 227 LEU A CA 1
ATOM 1765 C C . LEU A 1 227 ? 17.312 7.941 -6.805 1 97 227 LEU A C 1
ATOM 1767 O O . LEU A 1 227 ? 17.484 8.852 -7.609 1 97 227 LEU A O 1
ATOM 1771 N N . THR A 1 228 ? 16.219 7.797 -6.098 1 97.94 228 THR A N 1
ATOM 1772 C CA . THR A 1 228 ? 15.156 8.805 -6.133 1 97.94 228 THR A CA 1
ATOM 1773 C C . THR A 1 228 ? 15.43 9.906 -5.117 1 97.94 228 THR A C 1
ATOM 1775 O O . THR A 1 228 ? 15.359 11.094 -5.449 1 97.94 228 THR A O 1
ATOM 1778 N N . TYR A 1 229 ? 15.656 9.477 -3.877 1 97.38 229 TYR A N 1
ATOM 1779 C CA . TYR A 1 229 ? 15.898 10.398 -2.768 1 97.38 229 TYR A CA 1
ATOM 1780 C C . TYR A 1 229 ? 17.391 10.445 -2.42 1 97.38 229 TYR A C 1
ATOM 1782 O O . TYR A 1 229 ? 17.812 9.891 -1.407 1 97.38 229 TYR A O 1
ATOM 1790 N N . MET A 1 230 ? 18.141 11.188 -3.205 1 95.75 230 MET A N 1
ATOM 1791 C CA . MET A 1 230 ? 19.578 11.312 -3.045 1 95.75 230 MET A CA 1
ATOM 1792 C C . MET A 1 230 ? 19.922 12.164 -1.825 1 95.75 230 MET A C 1
ATOM 1794 O O . MET A 1 230 ? 19.203 13.125 -1.514 1 95.75 230 MET A O 1
ATOM 1798 N N . ILE A 1 231 ? 20.938 11.766 -1.157 1 94.19 231 ILE A N 1
ATOM 1799 C CA . ILE A 1 231 ? 21.406 12.547 -0.02 1 94.19 231 ILE A CA 1
ATOM 1800 C C . ILE A 1 231 ? 21.703 13.977 -0.466 1 94.19 231 ILE A C 1
ATOM 1802 O O . ILE A 1 231 ? 22.422 14.188 -1.455 1 94.19 231 ILE A O 1
ATOM 1806 N N . PRO A 1 232 ? 21.094 14.914 0.307 1 92.62 232 PRO A N 1
ATOM 1807 C CA . PRO A 1 232 ? 21.391 16.297 -0.069 1 92.62 232 PRO A CA 1
ATOM 1808 C C . PRO A 1 232 ? 22.875 16.625 0.01 1 92.62 232 PRO A C 1
ATOM 1810 O O . PRO A 1 232 ? 23.578 16.141 0.904 1 92.62 232 PRO A O 1
ATOM 1813 N N . PRO A 1 233 ? 23.328 17.422 -0.896 1 92.94 233 PRO A N 1
ATOM 1814 C CA . PRO A 1 233 ? 24.719 17.875 -0.795 1 92.94 233 PRO A CA 1
ATOM 1815 C C . PRO A 1 233 ? 25 18.641 0.494 1 92.94 233 PRO A C 1
ATOM 1817 O O . PRO A 1 233 ? 24.141 19.375 0.981 1 92.94 233 PRO A O 1
ATOM 1820 N N . VAL A 1 234 ? 26.234 18.5 1.021 1 91.06 234 VAL A N 1
ATOM 1821 C CA . VAL A 1 234 ? 26.625 19.172 2.25 1 91.06 234 VAL A CA 1
ATOM 1822 C C . VAL A 1 234 ? 26.938 20.641 1.954 1 91.06 234 VAL A C 1
ATOM 1824 O O . VAL A 1 234 ? 27.734 20.938 1.049 1 91.06 234 VAL A O 1
ATOM 1827 N N . LYS A 1 235 ? 26.25 21.547 2.713 1 92.25 235 LYS A N 1
ATOM 1828 C CA . LYS A 1 235 ? 26.516 22.984 2.645 1 92.25 235 LYS A CA 1
ATOM 1829 C C . LYS A 1 235 ? 26.016 23.688 3.898 1 92.25 235 LYS A C 1
ATOM 1831 O O . LYS A 1 235 ? 25.312 23.094 4.715 1 92.25 235 LYS A O 1
ATOM 1836 N N . LEU A 1 236 ? 26.422 24.906 4.043 1 89.56 236 LEU A N 1
ATOM 1837 C CA . LEU A 1 236 ? 26 25.688 5.191 1 89.56 236 LEU A CA 1
ATOM 1838 C C . LEU A 1 236 ? 24.547 26.156 5.027 1 89.56 236 LEU A C 1
ATOM 1840 O O . LEU A 1 236 ? 24.141 26.562 3.936 1 89.56 236 LEU A O 1
ATOM 1844 N N . TYR A 1 237 ? 23.75 25.844 6.07 1 83.12 237 TYR A N 1
ATOM 1845 C CA . TYR A 1 237 ? 22.422 26.422 6.16 1 83.12 237 TYR A CA 1
ATOM 1846 C C . TYR A 1 237 ? 22.328 27.438 7.281 1 83.12 237 TYR A C 1
ATOM 1848 O O . TYR A 1 237 ? 22.891 27.234 8.367 1 83.12 237 TYR A O 1
ATOM 1856 N N . THR A 1 238 ? 21.844 28.562 6.969 1 84.94 238 THR A N 1
ATOM 1857 C CA . THR A 1 238 ? 21.562 29.531 8.016 1 84.94 238 THR A CA 1
ATOM 1858 C C . THR A 1 238 ? 20.094 29.438 8.445 1 84.94 238 THR A C 1
ATOM 1860 O O . THR A 1 238 ? 19.188 29.516 7.609 1 84.94 238 THR A O 1
ATOM 1863 N N . TRP A 1 239 ? 19.938 29.125 9.672 1 77.19 239 TRP A N 1
ATOM 1864 C CA . TRP A 1 239 ? 18.578 28.906 10.188 1 77.19 239 TRP A CA 1
ATOM 1865 C C . TRP A 1 239 ? 18.062 30.141 10.906 1 77.19 239 TRP A C 1
ATOM 1867 O O . TRP A 1 239 ? 18.844 31.016 11.297 1 77.19 239 TRP A O 1
ATOM 1877 N N . TRP A 1 240 ? 16.75 30.188 10.977 1 70.44 240 TRP A N 1
ATOM 1878 C CA . TRP A 1 240 ? 16.125 31.297 11.68 1 70.44 240 TRP A CA 1
ATOM 1879 C C . TRP A 1 240 ? 16.562 31.344 13.141 1 70.44 240 TRP A C 1
ATOM 1881 O O . TRP A 1 240 ? 16.734 30.297 13.773 1 70.44 240 TRP A O 1
ATOM 1891 N N . GLU A 1 241 ? 17.453 32.219 13.508 1 61.41 241 GLU A N 1
ATOM 1892 C CA . GLU A 1 241 ? 17.844 32.406 14.898 1 61.41 241 GLU A CA 1
ATOM 1893 C C . GLU A 1 241 ? 16.641 32.719 15.766 1 61.41 241 GLU A C 1
ATOM 1895 O O . GLU A 1 241 ? 15.672 33.344 15.305 1 61.41 241 GLU A O 1
ATOM 1900 N N . LYS A 1 242 ? 16.484 31.828 16.922 1 55.25 242 LYS A N 1
ATOM 1901 C CA . LYS A 1 242 ? 15.5 32.25 17.906 1 55.25 242 LYS A CA 1
ATOM 1902 C C . LYS A 1 242 ? 15.656 33.719 18.266 1 55.25 242 LYS A C 1
ATOM 1904 O O . LYS A 1 242 ? 16.781 34.25 18.328 1 55.25 242 LYS A O 1
ATOM 1909 N N . MET B 1 1 ? -4 -13.258 14.086 1 94.38 1 MET B N 1
ATOM 1910 C CA . MET B 1 1 ? -4.922 -13.352 12.953 1 94.38 1 MET B CA 1
ATOM 1911 C C . MET B 1 1 ? -4.781 -14.695 12.242 1 94.38 1 MET B C 1
ATOM 1913 O O . MET B 1 1 ? -3.744 -15.352 12.352 1 94.38 1 MET B O 1
ATOM 1917 N N . LYS B 1 2 ? -5.871 -15.203 11.539 1 97.88 2 LYS B N 1
ATOM 1918 C CA . LYS B 1 2 ? -5.926 -16.453 10.797 1 97.88 2 LYS B CA 1
ATOM 1919 C C . LYS B 1 2 ? -5.875 -16.203 9.289 1 97.88 2 LYS B C 1
ATOM 1921 O O . LYS B 1 2 ? -6.828 -15.672 8.711 1 97.88 2 LYS B O 1
ATOM 1926 N N . LEU B 1 3 ? -4.758 -16.609 8.641 1 98.31 3 LEU B N 1
ATOM 1927 C CA . LEU B 1 3 ? -4.535 -16.312 7.23 1 98.31 3 LEU B CA 1
ATOM 1928 C C . LEU B 1 3 ? -4.418 -17.609 6.418 1 98.31 3 LEU B C 1
ATOM 1930 O O . LEU B 1 3 ? -3.859 -18.594 6.898 1 98.31 3 LEU B O 1
ATOM 1934 N N . LYS B 1 4 ? -4.945 -17.625 5.223 1 98.38 4 LYS B N 1
ATOM 1935 C CA . LYS B 1 4 ? -4.781 -18.703 4.262 1 98.38 4 LYS B CA 1
ATOM 1936 C C . LYS B 1 4 ? -3.877 -18.281 3.105 1 98.38 4 LYS B C 1
ATOM 1938 O O . LYS B 1 4 ? -4.098 -17.234 2.49 1 98.38 4 LYS B O 1
ATOM 1943 N N . ILE B 1 5 ? -2.879 -19.047 2.891 1 97.94 5 ILE B N 1
ATOM 1944 C CA . ILE B 1 5 ? -2.057 -18.891 1.696 1 97.94 5 ILE B CA 1
ATOM 1945 C C . ILE B 1 5 ? -2.371 -20.016 0.704 1 97.94 5 ILE B C 1
ATOM 1947 O O . ILE B 1 5 ? -2.166 -21.188 1.001 1 97.94 5 ILE B O 1
ATOM 1951 N N . ILE B 1 6 ? -2.883 -19.641 -0.412 1 98 6 ILE B N 1
ATOM 1952 C CA . ILE B 1 6 ? -3.154 -20.578 -1.49 1 98 6 ILE B CA 1
ATOM 1953 C C . ILE B 1 6 ? -2.033 -20.516 -2.523 1 98 6 ILE B C 1
ATOM 1955 O O . ILE B 1 6 ? -1.841 -19.5 -3.184 1 98 6 ILE B O 1
ATOM 1959 N N . VAL B 1 7 ? -1.256 -21.594 -2.59 1 97.75 7 VAL B N 1
ATOM 1960 C CA . VAL B 1 7 ? -0.283 -21.75 -3.664 1 97.75 7 VAL B CA 1
ATOM 1961 C C . VAL B 1 7 ? -0.976 -22.297 -4.914 1 97.75 7 VAL B C 1
ATOM 1963 O O . VAL B 1 7 ? -1.393 -23.453 -4.941 1 97.75 7 VAL B O 1
ATOM 1966 N N . PRO B 1 8 ? -1.072 -21.469 -5.957 1 97.69 8 PRO B N 1
ATOM 1967 C CA . PRO B 1 8 ? -2.027 -21.797 -7.02 1 97.69 8 PRO B CA 1
ATOM 1968 C C . PRO B 1 8 ? -1.449 -22.734 -8.062 1 97.69 8 PRO B C 1
ATOM 1970 O O . PRO B 1 8 ? -1.604 -22.516 -9.266 1 97.69 8 PRO B O 1
ATOM 1973 N N . ILE B 1 9 ? -0.8 -23.719 -7.605 1 96.88 9 ILE B N 1
ATOM 1974 C CA . ILE B 1 9 ? -0.241 -24.781 -8.445 1 96.88 9 ILE B CA 1
ATOM 1975 C C . ILE B 1 9 ? -0.431 -26.125 -7.777 1 96.88 9 ILE B C 1
ATOM 1977 O O . ILE B 1 9 ? -0.734 -26.203 -6.582 1 96.88 9 ILE B O 1
ATOM 1981 N N . THR B 1 10 ? -0.242 -27.219 -8.531 1 96.06 10 THR B N 1
ATOM 1982 C CA . THR B 1 10 ? -0.472 -28.547 -7.996 1 96.06 10 THR B CA 1
ATOM 1983 C C . THR B 1 10 ? 0.81 -29.125 -7.391 1 96.06 10 THR B C 1
ATOM 1985 O O . THR B 1 10 ? 0.762 -30.047 -6.578 1 96.06 10 THR B O 1
ATOM 1988 N N . SER B 1 11 ? 1.95 -28.531 -7.84 1 91.69 11 SER B N 1
ATOM 1989 C CA . SER B 1 11 ? 3.234 -29.016 -7.332 1 91.69 11 SER B CA 1
ATOM 1990 C C . SER B 1 11 ? 3.443 -28.594 -5.883 1 91.69 11 SER B C 1
ATOM 1992 O O . SER B 1 11 ? 3.104 -27.469 -5.504 1 91.69 11 SER B O 1
ATOM 1994 N N . ASP B 1 12 ? 4.031 -29.453 -5.09 1 90.12 12 ASP B N 1
ATOM 1995 C CA . ASP B 1 12 ? 4.348 -29.109 -3.709 1 90.12 12 ASP B CA 1
ATOM 1996 C C . ASP B 1 12 ? 5.816 -28.734 -3.559 1 90.12 12 ASP B C 1
ATOM 1998 O O . ASP B 1 12 ? 6.324 -28.625 -2.439 1 90.12 12 ASP B O 1
ATOM 2002 N N . GLU B 1 13 ? 6.465 -28.516 -4.617 1 85.25 13 GLU B N 1
ATOM 2003 C CA . GLU B 1 13 ? 7.898 -28.25 -4.672 1 85.25 13 GLU B CA 1
ATOM 2004 C C . GLU B 1 13 ? 8.273 -27.062 -3.785 1 85.25 13 GLU B C 1
ATOM 2006 O O . GLU B 1 13 ? 9.359 -27.031 -3.207 1 85.25 13 GLU B O 1
ATOM 2011 N N . PHE B 1 14 ? 7.359 -26.141 -3.559 1 87.62 14 PHE B N 1
ATOM 2012 C CA . PHE B 1 14 ? 7.699 -24.891 -2.896 1 87.62 14 PHE B CA 1
ATOM 2013 C C . PHE B 1 14 ? 7.125 -24.844 -1.485 1 87.62 14 PHE B C 1
ATOM 2015 O O . PHE B 1 14 ? 7.41 -23.922 -0.721 1 87.62 14 PHE B O 1
ATOM 2022 N N . ASN B 1 15 ? 6.379 -25.844 -1.117 1 89.19 15 ASN B N 1
ATOM 2023 C CA . ASN B 1 15 ? 5.602 -25.766 0.115 1 89.19 15 ASN B CA 1
ATOM 2024 C C . ASN B 1 15 ? 6.5 -25.625 1.339 1 89.19 15 ASN B C 1
ATOM 2026 O O . ASN B 1 15 ? 6.227 -24.812 2.221 1 89.19 15 ASN B O 1
ATOM 2030 N N . GLU B 1 16 ? 7.566 -26.391 1.37 1 89.38 16 GLU B N 1
ATOM 2031 C CA . GLU B 1 16 ? 8.461 -26.328 2.525 1 89.38 16 GLU B CA 1
ATOM 2032 C C . GLU B 1 16 ? 9.109 -24.953 2.641 1 89.38 16 GLU B C 1
ATOM 2034 O O . GLU B 1 16 ? 9.219 -24.406 3.738 1 89.38 16 GLU B O 1
ATOM 2039 N N . GLU B 1 17 ? 9.492 -24.469 1.572 1 89.75 17 GLU B N 1
ATOM 2040 C CA . GLU B 1 17 ? 10.117 -23.141 1.569 1 89.75 17 GLU B CA 1
ATOM 2041 C C . GLU B 1 17 ? 9.109 -22.062 1.961 1 89.75 17 GLU B C 1
ATOM 2043 O O . GLU B 1 17 ? 9.438 -21.156 2.732 1 89.75 17 GLU B O 1
ATOM 2048 N N . VAL B 1 18 ? 7.926 -22.141 1.459 1 91.44 18 VAL B N 1
ATOM 2049 C CA . VAL B 1 18 ? 6.871 -21.188 1.788 1 91.44 18 VAL B CA 1
ATOM 2050 C C . VAL B 1 18 ? 6.605 -21.203 3.293 1 91.44 18 VAL B C 1
ATOM 2052 O O . VAL B 1 18 ? 6.574 -20.156 3.939 1 91.44 18 VAL B O 1
ATOM 2055 N N . LYS B 1 19 ? 6.527 -22.375 3.82 1 91.19 19 LYS B N 1
ATOM 2056 C CA . LYS B 1 19 ? 6.254 -22.516 5.246 1 91.19 19 LYS B CA 1
ATOM 2057 C C . LYS B 1 19 ? 7.395 -21.953 6.086 1 91.19 19 LYS B C 1
ATOM 2059 O O . LYS B 1 19 ? 7.16 -21.344 7.137 1 91.19 19 LYS B O 1
ATOM 2064 N N . ARG B 1 20 ? 8.555 -22.141 5.613 1 92.06 20 ARG B N 1
ATOM 2065 C CA . ARG B 1 20 ? 9.727 -21.625 6.324 1 92.06 20 ARG B CA 1
ATOM 2066 C C . ARG B 1 20 ? 9.781 -20.109 6.262 1 92.06 20 ARG B C 1
ATOM 2068 O O . ARG B 1 20 ? 9.969 -19.438 7.285 1 92.06 20 ARG B O 1
ATOM 2075 N N . GLU B 1 21 ? 9.578 -19.609 5.098 1 92.44 21 GLU B N 1
ATOM 2076 C CA . GLU B 1 21 ? 9.773 -18.188 4.871 1 92.44 21 GLU B CA 1
ATOM 2077 C C . GLU B 1 21 ? 8.617 -17.375 5.465 1 92.44 21 GLU B C 1
ATOM 2079 O O . GLU B 1 21 ? 8.805 -16.219 5.863 1 92.44 21 GLU B O 1
ATOM 2084 N N . ILE B 1 22 ? 7.461 -17.969 5.539 1 92.88 22 ILE B N 1
ATOM 2085 C CA . ILE B 1 22 ? 6.254 -17.266 5.965 1 92.88 22 ILE B CA 1
ATOM 2086 C C . ILE B 1 22 ? 6.434 -16.75 7.391 1 92.88 22 ILE B C 1
ATOM 2088 O O . ILE B 1 22 ? 5.844 -15.734 7.77 1 92.88 22 ILE B O 1
ATOM 2092 N N . LYS B 1 23 ? 7.246 -17.391 8.133 1 92.44 23 LYS B N 1
ATOM 2093 C CA . LYS B 1 23 ? 7.477 -17.016 9.523 1 92.44 23 LYS B CA 1
ATOM 2094 C C . LYS B 1 23 ? 8.047 -15.602 9.617 1 92.44 23 LYS B C 1
ATOM 2096 O O . LYS B 1 23 ? 7.793 -14.891 10.594 1 92.44 23 LYS B O 1
ATOM 2101 N N . HIS B 1 24 ? 8.719 -15.211 8.547 1 91.88 24 HIS B N 1
ATOM 2102 C CA . HIS B 1 24 ? 9.32 -13.883 8.516 1 91.88 24 HIS B CA 1
ATOM 2103 C C . HIS B 1 24 ? 8.305 -12.828 8.109 1 91.88 24 HIS B C 1
ATOM 2105 O O . HIS B 1 24 ? 8.547 -11.625 8.273 1 91.88 24 HIS B O 1
ATOM 2111 N N . TYR B 1 25 ? 7.176 -13.312 7.578 1 92.94 25 TYR B N 1
ATOM 2112 C CA . TYR B 1 25 ? 6.207 -12.398 6.98 1 92.94 25 TYR B CA 1
ATOM 2113 C C . TYR B 1 25 ? 5.07 -12.102 7.953 1 92.94 25 TYR B C 1
ATOM 2115 O O . TYR B 1 25 ? 4.297 -11.172 7.742 1 92.94 25 TYR B O 1
ATOM 2123 N N . VAL B 1 26 ? 5.016 -12.875 9.086 1 95.19 26 VAL B N 1
ATOM 2124 C CA . VAL B 1 26 ? 3.846 -12.805 9.953 1 95.19 26 VAL B CA 1
ATOM 2125 C C . VAL B 1 26 ? 4.289 -12.531 11.391 1 95.19 26 VAL B C 1
ATOM 2127 O O . VAL B 1 26 ? 5.484 -12.508 11.68 1 95.19 26 VAL B O 1
ATOM 2130 N N . ASP B 1 27 ? 3.365 -12.227 12.242 1 92.88 27 ASP B N 1
ATOM 2131 C CA . ASP B 1 27 ? 3.617 -12.07 13.672 1 92.88 27 ASP B CA 1
ATOM 2132 C C . ASP B 1 27 ? 3.482 -13.406 14.406 1 92.88 27 ASP B C 1
ATOM 2134 O O . ASP B 1 27 ? 2.82 -14.32 13.914 1 92.88 27 ASP B O 1
ATOM 2138 N N . PRO B 1 28 ? 4.109 -13.562 15.578 1 89.88 28 PRO B N 1
ATOM 2139 C CA . PRO B 1 28 ? 4.129 -14.836 16.297 1 89.88 28 PRO B CA 1
ATOM 2140 C C . PRO B 1 28 ? 2.73 -15.359 16.609 1 89.88 28 PRO B C 1
ATOM 2142 O O . PRO B 1 28 ? 2.516 -16.578 16.641 1 89.88 28 PRO B O 1
ATOM 2145 N N . ASP B 1 29 ? 1.742 -14.477 16.719 1 91.88 29 ASP B N 1
ATOM 2146 C CA . ASP B 1 29 ? 0.409 -14.898 17.125 1 91.88 29 ASP B CA 1
ATOM 2147 C C . ASP B 1 29 ? -0.483 -15.164 15.914 1 91.88 29 ASP B C 1
ATOM 2149 O O . ASP B 1 29 ? -1.636 -15.578 16.062 1 91.88 29 ASP B O 1
ATOM 2153 N N . ASP B 1 30 ? 0.059 -15.031 14.75 1 95.94 30 ASP B N 1
ATOM 2154 C CA . ASP B 1 30 ? -0.715 -15.312 13.547 1 95.94 30 ASP B CA 1
ATOM 2155 C C . ASP B 1 30 ? -0.789 -16.812 13.273 1 95.94 30 ASP B C 1
ATOM 2157 O O . ASP B 1 30 ? 0.178 -17.531 13.516 1 95.94 30 ASP B O 1
ATOM 2161 N N . TYR B 1 31 ? -1.957 -17.328 12.852 1 97 31 TYR B N 1
ATOM 2162 C CA . TYR B 1 31 ? -2.105 -18.672 12.305 1 97 31 TYR B CA 1
ATOM 2163 C C . TYR B 1 31 ? -2.141 -18.641 10.781 1 97 31 TYR B C 1
ATOM 2165 O O . TYR B 1 31 ? -2.967 -17.938 10.188 1 97 31 TYR B O 1
ATOM 2173 N N . VAL B 1 32 ? -1.219 -19.375 10.195 1 96.75 32 VAL B N 1
ATOM 2174 C CA . VAL B 1 32 ? -1.144 -19.391 8.734 1 96.75 32 VAL B CA 1
ATOM 2175 C C . VAL B 1 32 ? -1.276 -20.828 8.234 1 96.75 32 VAL B C 1
ATOM 2177 O O . VAL B 1 32 ? -0.579 -21.734 8.711 1 96.75 32 VAL B O 1
ATOM 2180 N N . ASP B 1 33 ? -2.168 -21.062 7.297 1 96.69 33 ASP B N 1
ATOM 2181 C CA . ASP B 1 33 ? -2.32 -22.328 6.594 1 96.69 33 ASP B CA 1
ATOM 2182 C C . ASP B 1 33 ? -1.945 -22.188 5.121 1 96.69 33 ASP B C 1
ATOM 2184 O O . ASP B 1 33 ? -2.324 -21.219 4.469 1 96.69 33 ASP B O 1
ATOM 2188 N N . VAL B 1 34 ? -1.161 -23.109 4.621 1 96.62 34 VAL B N 1
ATOM 2189 C CA . VAL B 1 34 ? -0.719 -23.125 3.232 1 96.62 34 VAL B CA 1
ATOM 2190 C C . VAL B 1 34 ? -1.331 -24.328 2.51 1 96.62 34 VAL B C 1
ATOM 2192 O O . VAL B 1 34 ? -1.265 -25.453 3.002 1 96.62 34 VAL B O 1
ATOM 2195 N N . GLU B 1 35 ? -1.931 -24.016 1.347 1 96.12 35 GLU B N 1
ATOM 2196 C CA . GLU B 1 35 ? -2.611 -25.078 0.619 1 96.12 35 GLU B CA 1
ATOM 2197 C C . GLU B 1 35 ? -2.367 -24.969 -0.883 1 96.12 35 GLU B C 1
ATOM 2199 O O . GLU B 1 35 ? -2.422 -23.875 -1.446 1 96.12 35 GLU B O 1
ATOM 2204 N N . ASN B 1 36 ? -2.109 -26.125 -1.534 1 97.5 36 ASN B N 1
ATOM 2205 C CA . ASN B 1 36 ? -1.988 -26.188 -2.986 1 97.5 36 ASN B CA 1
ATOM 2206 C C . ASN B 1 36 ? -3.334 -26.484 -3.648 1 97.5 36 ASN B C 1
ATOM 2208 O O . ASN B 1 36 ? -4.305 -26.812 -2.971 1 97.5 36 ASN B O 1
ATOM 2212 N N . LEU B 1 37 ? -3.322 -26.328 -4.945 1 97.12 37 LEU B N 1
ATOM 2213 C CA . LEU B 1 37 ? -4.48 -26.719 -5.734 1 97.12 37 LEU B CA 1
ATOM 2214 C C . LEU B 1 37 ? -4.523 -28.234 -5.898 1 97.12 37 LEU B C 1
ATOM 2216 O O . LEU B 1 37 ? -3.482 -28.891 -5.918 1 97.12 37 LEU B O 1
ATOM 2220 N N . ASP B 1 38 ? -5.691 -28.781 -6.012 1 95.38 38 ASP B N 1
ATOM 2221 C CA . ASP B 1 38 ? -5.887 -30.188 -6.375 1 95.38 38 ASP B CA 1
ATOM 2222 C C . ASP B 1 38 ? -5.859 -30.375 -7.891 1 95.38 38 ASP B C 1
ATOM 2224 O O . ASP B 1 38 ? -5.453 -31.422 -8.391 1 95.38 38 ASP B O 1
ATOM 2228 N N . TYR B 1 39 ? -6.289 -29.328 -8.625 1 93.94 39 TYR B N 1
ATOM 2229 C CA . TYR B 1 39 ? -6.383 -29.344 -10.078 1 93.94 39 TYR B CA 1
ATOM 2230 C C . TYR B 1 39 ? -5.789 -28.078 -10.672 1 93.94 39 TYR B C 1
ATOM 2232 O O . TYR B 1 39 ? -5.941 -26.984 -10.117 1 93.94 39 TYR B O 1
ATOM 2240 N N . GLY B 1 40 ? -5.172 -28.172 -11.805 1 95.5 40 GLY B N 1
ATOM 2241 C CA . GLY B 1 40 ? -4.535 -27.047 -12.453 1 95.5 40 GLY B CA 1
ATOM 2242 C C . GLY B 1 40 ? -3.104 -27.328 -12.875 1 95.5 40 GLY B C 1
ATOM 2243 O O . GLY B 1 40 ? -2.727 -28.484 -13.086 1 95.5 40 GLY B O 1
ATOM 2244 N N . PRO B 1 41 ? -2.334 -26.297 -13.094 1 96.06 41 PRO B N 1
ATOM 2245 C CA . PRO B 1 41 ? -0.969 -26.469 -13.594 1 96.06 41 PRO B CA 1
ATOM 2246 C C . PRO B 1 41 ? 0.035 -26.766 -12.484 1 96.06 41 PRO B C 1
ATOM 2248 O O . PRO B 1 41 ? -0.223 -26.453 -11.32 1 96.06 41 PRO B O 1
ATOM 2251 N N . ALA B 1 42 ? 1.14 -27.375 -12.805 1 94.94 42 ALA B N 1
ATOM 2252 C CA . ALA B 1 42 ? 2.23 -27.609 -11.867 1 94.94 42 ALA B CA 1
ATOM 2253 C C . ALA B 1 42 ? 2.984 -26.312 -11.57 1 94.94 42 ALA B C 1
ATOM 2255 O O . ALA B 1 42 ? 3.652 -26.203 -10.547 1 94.94 42 ALA B O 1
ATOM 2256 N N . SER B 1 43 ? 2.906 -25.406 -12.484 1 94.06 43 SER B N 1
ATOM 2257 C CA . SER B 1 43 ? 3.445 -24.062 -12.359 1 94.06 43 SER B CA 1
ATOM 2258 C C . SER B 1 43 ? 2.684 -23.078 -13.242 1 94.06 43 SER B C 1
ATOM 2260 O O . SER B 1 43 ? 1.968 -23.484 -14.164 1 94.06 43 SER B O 1
ATOM 2262 N N . ILE B 1 44 ? 2.732 -21.812 -12.953 1 94.81 44 ILE B N 1
ATOM 2263 C CA . ILE B 1 44 ? 2.09 -20.781 -13.766 1 94.81 44 ILE B CA 1
ATOM 2264 C C . ILE B 1 44 ? 3.152 -19.938 -14.484 1 94.81 44 ILE B C 1
ATOM 2266 O O . ILE B 1 44 ? 3.973 -19.281 -13.836 1 94.81 44 ILE B O 1
ATOM 2270 N N . GLU B 1 45 ? 3.15 -20 -15.812 1 94.5 45 GLU B N 1
ATOM 2271 C CA . GLU B 1 45 ? 4.191 -19.328 -16.594 1 94.5 45 GLU B CA 1
ATOM 2272 C C . GLU B 1 45 ? 3.609 -18.672 -17.828 1 94.5 45 GLU B C 1
ATOM 2274 O O . GLU B 1 45 ? 4.352 -18.25 -18.719 1 94.5 45 GLU B O 1
ATOM 2279 N N . CYS B 1 46 ? 2.287 -18.703 -17.891 1 93.12 46 CYS B N 1
ATOM 2280 C CA . CYS B 1 46 ? 1.596 -18.047 -19 1 93.12 46 CYS B CA 1
ATOM 2281 C C . CYS B 1 46 ? 0.117 -17.859 -18.672 1 93.12 46 CYS B C 1
ATOM 2283 O O . CYS B 1 46 ? -0.362 -18.312 -17.641 1 93.12 46 CYS B O 1
ATOM 2285 N N . GLU B 1 47 ? -0.595 -17.188 -19.531 1 93.5 47 GLU B N 1
ATOM 2286 C CA . GLU B 1 47 ? -2.018 -16.922 -19.344 1 93.5 47 GLU B CA 1
ATOM 2287 C C . GLU B 1 47 ? -2.82 -18.219 -19.281 1 93.5 47 GLU B C 1
ATOM 2289 O O . GLU B 1 47 ? -3.781 -18.312 -18.516 1 93.5 47 GLU B O 1
ATOM 2294 N N . TYR B 1 48 ? -2.428 -19.125 -20.078 1 93.31 48 TYR B N 1
ATOM 2295 C CA . TYR B 1 48 ? -3.127 -20.406 -20.094 1 93.31 48 TYR B CA 1
ATOM 2296 C C . TYR B 1 48 ? -3.033 -21.078 -18.734 1 93.31 48 TYR B C 1
ATOM 2298 O O . TYR B 1 48 ? -4.043 -21.531 -18.188 1 93.31 48 TYR B O 1
ATOM 2306 N N . ASP B 1 49 ? -1.856 -21.156 -18.203 1 95.62 49 ASP B N 1
ATOM 2307 C CA . ASP B 1 49 ? -1.651 -21.719 -16.875 1 95.62 49 ASP B CA 1
ATOM 2308 C C . ASP B 1 49 ? -2.527 -21.031 -15.836 1 95.62 49 ASP B C 1
ATOM 2310 O O . ASP B 1 49 ? -3.158 -21.688 -15.008 1 95.62 49 ASP B O 1
ATOM 2314 N N . GLU B 1 50 ? -2.559 -19.688 -15.867 1 95.94 50 GLU B N 1
ATOM 2315 C CA . GLU B 1 50 ? -3.357 -18.906 -14.914 1 95.94 50 GLU B CA 1
ATOM 2316 C C . GLU B 1 50 ? -4.836 -19.281 -15.008 1 95.94 50 GLU B C 1
ATOM 2318 O O . GLU B 1 50 ? -5.48 -19.531 -13.992 1 95.94 50 GLU B O 1
ATOM 2323 N N . ALA B 1 51 ? -5.301 -19.344 -16.281 1 94.62 51 ALA B N 1
ATOM 2324 C CA . ALA B 1 51 ? -6.715 -19.641 -16.5 1 94.62 51 ALA B CA 1
ATOM 2325 C C . ALA B 1 51 ? -7.09 -21 -15.93 1 94.62 51 ALA B C 1
ATOM 2327 O O . ALA B 1 51 ? -8.148 -21.156 -15.32 1 94.62 51 ALA B O 1
ATOM 2328 N N . MET B 1 52 ? -6.191 -21.906 -16.047 1 95 52 MET B N 1
ATOM 2329 C CA . MET B 1 52 ? -6.461 -23.281 -15.625 1 95 52 MET B CA 1
ATOM 2330 C C . MET B 1 52 ? -6.41 -23.406 -14.102 1 95 52 MET B C 1
ATOM 2332 O O . MET B 1 52 ? -6.973 -24.344 -13.539 1 95 52 MET B O 1
ATOM 2336 N N . ALA B 1 53 ? -5.809 -22.469 -13.477 1 97.12 53 ALA B N 1
ATOM 2337 C CA . ALA B 1 53 ? -5.672 -22.5 -12.023 1 97.12 53 ALA B CA 1
ATOM 2338 C C . ALA B 1 53 ? -6.895 -21.891 -11.344 1 97.12 53 ALA B C 1
ATOM 2340 O O . ALA B 1 53 ? -7.211 -22.234 -10.195 1 97.12 53 ALA B O 1
ATOM 2341 N N . VAL B 1 54 ? -7.652 -21.016 -11.984 1 97.31 54 VAL B N 1
ATOM 2342 C CA . VAL B 1 54 ? -8.609 -20.094 -11.383 1 97.31 54 VAL B CA 1
ATOM 2343 C C . VAL B 1 54 ? -9.758 -20.875 -10.75 1 97.31 54 VAL B C 1
ATOM 2345 O O . VAL B 1 54 ? -10.148 -20.594 -9.617 1 97.31 54 VAL B O 1
ATOM 2348 N N . PRO B 1 55 ? -10.289 -21.953 -11.406 1 95.62 55 PRO B N 1
ATOM 2349 C CA . PRO B 1 55 ? -11.461 -22.609 -10.812 1 95.62 55 PRO B CA 1
ATOM 2350 C C . PRO B 1 55 ? -11.172 -23.188 -9.438 1 95.62 55 PRO B C 1
ATOM 2352 O O . PRO B 1 55 ? -11.945 -22.984 -8.5 1 95.62 55 PRO B O 1
ATOM 2355 N N . ASP B 1 56 ? -10.094 -23.844 -9.297 1 96.62 56 ASP B N 1
ATOM 2356 C CA . ASP B 1 56 ? -9.812 -24.453 -8.008 1 96.62 56 ASP B CA 1
ATOM 2357 C C . ASP B 1 56 ? -9.328 -23.422 -6.996 1 96.62 56 ASP B C 1
ATOM 2359 O O . ASP B 1 56 ? -9.508 -23.594 -5.785 1 96.62 56 ASP B O 1
ATOM 2363 N N . ILE B 1 57 ? -8.688 -22.312 -7.441 1 98.06 57 ILE B N 1
ATOM 2364 C CA . ILE B 1 57 ? -8.398 -21.188 -6.551 1 98.06 57 ILE B CA 1
ATOM 2365 C C . ILE B 1 57 ? -9.688 -20.719 -5.879 1 98.06 57 ILE B C 1
ATOM 2367 O O . ILE B 1 57 ? -9.742 -20.578 -4.656 1 98.06 57 ILE B O 1
ATOM 2371 N N . LEU B 1 58 ? -10.727 -20.547 -6.684 1 97.31 58 LEU B N 1
ATOM 2372 C CA . LEU B 1 58 ? -11.984 -20.016 -6.184 1 97.31 58 LEU B CA 1
ATOM 2373 C C . LEU B 1 58 ? -12.648 -21 -5.219 1 97.31 58 LEU B C 1
ATOM 2375 O O . LEU B 1 58 ? -13.258 -20.578 -4.23 1 97.31 58 LEU B O 1
ATOM 2379 N N . ASN B 1 59 ? -12.484 -22.297 -5.48 1 96.38 59 ASN B N 1
ATOM 2380 C CA . ASN B 1 59 ? -12.961 -23.312 -4.535 1 96.38 59 ASN B CA 1
ATOM 2381 C C . ASN B 1 59 ? -12.266 -23.188 -3.184 1 96.38 59 ASN B C 1
ATOM 2383 O O . ASN B 1 59 ? -12.922 -23.219 -2.141 1 96.38 59 ASN B O 1
ATOM 2387 N N . LYS B 1 60 ? -11.016 -23.016 -3.225 1 98 60 LYS B N 1
ATOM 2388 C CA . LYS B 1 60 ? -10.227 -22.922 -1.999 1 98 60 LYS B CA 1
ATOM 2389 C C . LYS B 1 60 ? -10.516 -21.625 -1.251 1 98 60 LYS B C 1
ATOM 2391 O O . LYS B 1 60 ? -10.555 -21.609 -0.019 1 98 60 LYS B O 1
ATOM 2396 N N . VAL B 1 61 ? -10.695 -20.547 -1.977 1 98.44 61 VAL B N 1
ATOM 2397 C CA . VAL B 1 61 ? -11.008 -19.25 -1.393 1 98.44 61 VAL B CA 1
ATOM 2398 C C . VAL B 1 61 ? -12.336 -19.328 -0.64 1 98.44 61 VAL B C 1
ATOM 2400 O O . VAL B 1 61 ? -12.43 -18.906 0.512 1 98.44 61 VAL B O 1
ATOM 2403 N N . LYS B 1 62 ? -13.32 -19.859 -1.276 1 97.31 62 LYS B N 1
ATOM 2404 C CA . LYS B 1 62 ? -14.633 -20.016 -0.653 1 97.31 62 LYS B CA 1
ATOM 2405 C C . LYS B 1 62 ? -14.547 -20.859 0.621 1 97.31 62 LYS B C 1
ATOM 2407 O O . LYS B 1 62 ? -15.078 -20.469 1.662 1 97.31 62 LYS B O 1
ATOM 2412 N N . LYS B 1 63 ? -13.867 -21.984 0.53 1 98.06 63 LYS B N 1
ATOM 2413 C CA . LYS B 1 63 ? -13.688 -22.875 1.671 1 98.06 63 LYS B CA 1
ATOM 2414 C C . LYS B 1 63 ? -12.961 -22.172 2.814 1 98.06 63 LYS B C 1
ATOM 2416 O O . LYS B 1 63 ? -13.32 -22.344 3.98 1 98.06 63 LYS B O 1
ATOM 2421 N N . ALA B 1 64 ? -11.969 -21.375 2.516 1 98.44 64 ALA B N 1
ATOM 2422 C CA . ALA B 1 64 ? -11.188 -20.672 3.525 1 98.44 64 ALA B CA 1
ATOM 2423 C C . ALA B 1 64 ? -12.078 -19.719 4.332 1 98.44 64 ALA B C 1
ATOM 2425 O O . ALA B 1 64 ? -11.977 -19.656 5.559 1 98.44 64 ALA B O 1
ATOM 2426 N N . GLN B 1 65 ? -12.906 -18.922 3.637 1 98.12 65 GLN B N 1
ATOM 2427 C CA . GLN B 1 65 ? -13.828 -18.047 4.363 1 98.12 65 GLN B CA 1
ATOM 2428 C C . GLN B 1 65 ? -14.742 -18.859 5.277 1 98.12 65 GLN B C 1
ATOM 2430 O O . GLN B 1 65 ? -14.969 -18.484 6.43 1 98.12 65 GLN B O 1
ATOM 2435 N N . GLU B 1 66 ? -15.266 -19.984 4.797 1 98.19 66 GLU B N 1
ATOM 2436 C CA . GLU B 1 66 ? -16.156 -20.844 5.574 1 98.19 66 GLU B CA 1
ATOM 2437 C C . GLU B 1 66 ? -15.438 -21.406 6.805 1 98.19 66 GLU B C 1
ATOM 2439 O O . GLU B 1 66 ? -16.078 -21.625 7.84 1 98.19 66 GLU B O 1
ATOM 2444 N N . GLU B 1 67 ? -14.164 -21.594 6.68 1 98.38 67 GLU B N 1
ATOM 2445 C CA . GLU B 1 67 ? -13.375 -22.156 7.766 1 98.38 67 GLU B CA 1
ATOM 2446 C C . GLU B 1 67 ? -12.945 -21.078 8.758 1 98.38 67 GLU B C 1
ATOM 2448 O O . GLU B 1 67 ? -12.281 -21.375 9.758 1 98.38 67 GLU B O 1
ATOM 2453 N N . GLY B 1 68 ? -13.219 -19.828 8.477 1 98.38 68 GLY B N 1
ATOM 2454 C CA . GLY B 1 68 ? -13.031 -18.75 9.453 1 98.38 68 GLY B CA 1
ATOM 2455 C C . GLY B 1 68 ? -11.727 -18 9.273 1 98.38 68 GLY B C 1
ATOM 2456 O O . GLY B 1 68 ? -11.281 -17.312 10.188 1 98.38 68 GLY B O 1
ATOM 2457 N N . PHE B 1 69 ? -11.078 -18.188 8.164 1 98.69 69 PHE B N 1
ATOM 2458 C CA . PHE B 1 69 ? -9.898 -17.359 7.898 1 98.69 69 PHE B CA 1
ATOM 2459 C C . PHE B 1 69 ? -10.289 -15.906 7.727 1 98.69 69 PHE B C 1
ATOM 2461 O O . PHE B 1 69 ? -11.398 -15.594 7.297 1 98.69 69 PHE B O 1
ATOM 2468 N N . GLU B 1 70 ? -9.352 -14.992 8.039 1 98.69 70 GLU B N 1
ATOM 2469 C CA . GLU B 1 70 ? -9.633 -13.562 8.062 1 98.69 70 GLU B CA 1
ATOM 2470 C C . GLU B 1 70 ? -9.039 -12.859 6.848 1 98.69 70 GLU B C 1
ATOM 2472 O O . GLU B 1 70 ? -9.391 -11.719 6.551 1 98.69 70 GLU B O 1
ATOM 2477 N N . GLY B 1 71 ? -8.141 -13.469 6.16 1 98.69 71 GLY B N 1
ATOM 2478 C CA . GLY B 1 71 ? -7.492 -12.977 4.953 1 98.69 71 GLY B CA 1
ATOM 2479 C C . GLY B 1 71 ? -6.875 -14.078 4.113 1 98.69 71 GLY B C 1
ATOM 2480 O O . GLY B 1 71 ? -6.527 -15.141 4.633 1 98.69 71 GLY B O 1
ATOM 2481 N N . ILE B 1 72 ? -6.75 -13.852 2.836 1 98.81 72 ILE B N 1
ATOM 2482 C CA . ILE B 1 72 ? -6.246 -14.844 1.9 1 98.81 72 ILE B CA 1
ATOM 2483 C C . ILE B 1 72 ? -5.168 -14.227 1.017 1 98.81 72 ILE B C 1
ATOM 2485 O O . ILE B 1 72 ? -5.312 -13.094 0.551 1 98.81 72 ILE B O 1
ATOM 2489 N N . VAL B 1 73 ? -4.129 -14.953 0.808 1 98.69 73 VAL B N 1
ATOM 2490 C CA . VAL B 1 73 ? -3.121 -14.617 -0.191 1 98.69 73 VAL B CA 1
ATOM 2491 C C . VAL B 1 73 ? -3.082 -15.703 -1.269 1 98.69 73 VAL B C 1
ATOM 2493 O O . VAL B 1 73 ? -2.902 -16.875 -0.965 1 98.69 73 VAL B O 1
ATOM 2496 N N . ILE B 1 74 ? -3.346 -15.336 -2.463 1 98.62 74 ILE B N 1
ATOM 2497 C CA . ILE B 1 74 ? -3.072 -16.188 -3.619 1 98.62 74 ILE B CA 1
ATOM 2498 C C . ILE B 1 74 ? -1.633 -15.969 -4.086 1 98.62 74 ILE B C 1
ATOM 2500 O O . ILE B 1 74 ? -1.316 -14.945 -4.695 1 98.62 74 ILE B O 1
ATOM 2504 N N . ASP B 1 75 ? -0.784 -16.906 -3.869 1 97.56 75 ASP B N 1
ATOM 2505 C CA . ASP B 1 75 ? 0.668 -16.75 -3.873 1 97.56 75 ASP B CA 1
ATOM 2506 C C . ASP B 1 75 ? 1.232 -16.891 -5.285 1 97.56 75 ASP B C 1
ATOM 2508 O O . ASP B 1 75 ? 2.041 -17.797 -5.547 1 97.56 75 ASP B O 1
ATOM 2512 N N . CYS B 1 76 ? 0.883 -15.953 -6.125 1 97.75 76 CYS B N 1
ATOM 2513 C CA . CYS B 1 76 ? 1.359 -15.883 -7.504 1 97.75 76 CYS B CA 1
ATOM 2514 C C . CYS B 1 76 ? 1.443 -14.438 -7.977 1 97.75 76 CYS B C 1
ATOM 2516 O O . CYS B 1 76 ? 0.504 -13.664 -7.789 1 97.75 76 CYS B O 1
ATOM 2518 N N . PHE B 1 77 ? 2.486 -14.102 -8.648 1 98.19 77 PHE B N 1
ATOM 2519 C CA . PHE B 1 77 ? 2.717 -12.727 -9.07 1 98.19 77 PHE B CA 1
ATOM 2520 C C . PHE B 1 77 ? 1.827 -12.367 -10.258 1 98.19 77 PHE B C 1
ATOM 2522 O O . PHE B 1 77 ? 1.694 -11.195 -10.609 1 98.19 77 PHE B O 1
ATOM 2529 N N . GLY B 1 78 ? 1.146 -13.297 -10.805 1 97.12 78 GLY B N 1
ATOM 2530 C CA . GLY B 1 78 ? 0.25 -13.016 -11.914 1 97.12 78 GLY B CA 1
ATOM 2531 C C . GLY B 1 78 ? -1.159 -12.672 -11.469 1 97.12 78 GLY B C 1
ATOM 2532 O O . GLY B 1 78 ? -2.014 -12.336 -12.297 1 97.12 78 GLY B O 1
ATOM 2533 N N . ASP B 1 79 ? -1.476 -12.859 -10.148 1 98.12 79 ASP B N 1
ATOM 2534 C CA . ASP B 1 79 ? -2.76 -12.539 -9.539 1 98.12 79 ASP B CA 1
ATOM 2535 C C . ASP B 1 79 ? -3.889 -13.344 -10.172 1 98.12 79 ASP B C 1
ATOM 2537 O O . ASP B 1 79 ? -4.945 -12.797 -10.5 1 98.12 79 ASP B O 1
ATOM 2541 N N . PRO B 1 80 ? -3.648 -14.602 -10.438 1 98 80 PRO B N 1
ATOM 2542 C CA . PRO B 1 80 ? -4.75 -15.375 -11.016 1 98 80 PRO B CA 1
ATOM 2543 C C . PRO B 1 80 ? -5.965 -15.453 -10.102 1 98 80 PRO B C 1
ATOM 2545 O O . PRO B 1 80 ? -5.848 -15.867 -8.945 1 98 80 PRO B O 1
ATOM 2548 N N . GLY B 1 81 ? -7.133 -15.016 -10.594 1 97.81 81 GLY B N 1
ATOM 2549 C CA . GLY B 1 81 ? -8.398 -15.203 -9.906 1 97.81 81 GLY B CA 1
ATOM 2550 C C . GLY B 1 81 ? -8.594 -14.25 -8.742 1 97.81 81 GLY B C 1
ATOM 2551 O O . GLY B 1 81 ? -9.578 -14.359 -8 1 97.81 81 GLY B O 1
ATOM 2552 N N . VAL B 1 82 ? -7.738 -13.281 -8.523 1 98.56 82 VAL B N 1
ATOM 2553 C CA . VAL B 1 82 ? -7.809 -12.398 -7.367 1 98.56 82 VAL B CA 1
ATOM 2554 C C . VAL B 1 82 ? -9.086 -11.562 -7.422 1 98.56 82 VAL B C 1
ATOM 2556 O O . VAL B 1 82 ? -9.836 -11.5 -6.445 1 98.56 82 VAL B O 1
ATOM 2559 N N . HIS B 1 83 ? -9.367 -11 -8.57 1 97.31 83 HIS B N 1
ATOM 2560 C CA . HIS B 1 83 ? -10.555 -10.164 -8.695 1 97.31 83 HIS B CA 1
ATOM 2561 C C . HIS B 1 83 ? -11.828 -10.992 -8.555 1 97.31 83 HIS B C 1
ATOM 2563 O O . HIS B 1 83 ? -12.773 -10.57 -7.895 1 97.31 83 HIS B O 1
ATOM 2569 N N . ALA B 1 84 ? -11.82 -12.18 -9.164 1 97.62 84 ALA B N 1
ATOM 2570 C CA . ALA B 1 84 ? -12.961 -13.078 -9.023 1 97.62 84 ALA B CA 1
ATOM 2571 C C . ALA B 1 84 ? -13.156 -13.5 -7.574 1 97.62 84 ALA B C 1
ATOM 2573 O O . ALA B 1 84 ? -14.289 -13.57 -7.09 1 97.62 84 ALA B O 1
ATOM 2574 N N . ALA B 1 85 ? -12.094 -13.75 -6.914 1 98.56 85 ALA B N 1
ATOM 2575 C CA . ALA B 1 85 ? -12.156 -14.141 -5.508 1 98.56 85 ALA B CA 1
ATOM 2576 C C . ALA B 1 85 ? -12.773 -13.039 -4.656 1 98.56 85 ALA B C 1
ATOM 2578 O O . ALA B 1 85 ? -13.523 -13.328 -3.717 1 98.56 85 ALA B O 1
ATOM 2579 N N . ARG B 1 86 ? -12.469 -11.773 -4.969 1 98.56 86 ARG B N 1
ATOM 2580 C CA . ARG B 1 86 ? -12.969 -10.633 -4.215 1 98.56 86 ARG B CA 1
ATOM 2581 C C . ARG B 1 86 ? -14.477 -10.469 -4.398 1 98.56 86 ARG B C 1
ATOM 2583 O O . ARG B 1 86 ? -15.148 -9.875 -3.551 1 98.56 86 ARG B O 1
ATOM 2590 N N . GLU B 1 87 ? -15.008 -10.992 -5.469 1 97.5 87 GLU B N 1
ATOM 2591 C CA . GLU B 1 87 ? -16.453 -11.031 -5.648 1 97.5 87 GLU B CA 1
ATOM 2592 C C . GLU B 1 87 ? -17.078 -12.125 -4.781 1 97.5 87 GLU B C 1
ATOM 2594 O O . GLU B 1 87 ? -18.234 -12 -4.359 1 97.5 87 GLU B O 1
ATOM 2599 N N . LEU B 1 88 ? -16.312 -13.117 -4.531 1 96.62 88 LEU B N 1
ATOM 2600 C CA . LEU B 1 88 ? -16.828 -14.367 -3.994 1 96.62 88 LEU B CA 1
ATOM 2601 C C . LEU B 1 88 ? -16.906 -14.312 -2.473 1 96.62 88 LEU B C 1
ATOM 2603 O O . LEU B 1 88 ? -17.781 -14.93 -1.869 1 96.62 88 LEU B O 1
ATOM 2607 N N . VAL B 1 89 ? -15.969 -13.586 -1.879 1 97.94 89 VAL B N 1
ATOM 2608 C CA . VAL B 1 89 ? -15.883 -13.641 -0.423 1 97.94 89 VAL B CA 1
ATOM 2609 C C . VAL B 1 89 ? -15.859 -12.227 0.149 1 97.94 89 VAL B C 1
ATOM 2611 O O . VAL B 1 89 ? -15.672 -11.258 -0.589 1 97.94 89 VAL B O 1
ATOM 2614 N N . ASP B 1 90 ? -16 -12.117 1.525 1 97.25 90 ASP B N 1
ATOM 2615 C CA . ASP B 1 90 ? -16.062 -10.828 2.207 1 97.25 90 ASP B CA 1
ATOM 2616 C C . ASP B 1 90 ? -14.75 -10.531 2.936 1 97.25 90 ASP B C 1
ATOM 2618 O O . ASP B 1 90 ? -14.555 -9.43 3.461 1 97.25 90 ASP B O 1
ATOM 2622 N N . ILE B 1 91 ? -13.883 -11.516 3.014 1 98.25 91 ILE B N 1
ATOM 2623 C CA . ILE B 1 91 ? -12.594 -11.281 3.654 1 98.25 91 ILE B CA 1
ATOM 2624 C C . ILE B 1 91 ? -11.578 -10.797 2.615 1 98.25 91 ILE B C 1
ATOM 2626 O O . ILE B 1 91 ? -11.703 -11.109 1.429 1 98.25 91 ILE B O 1
ATOM 2630 N N . PRO B 1 92 ? -10.586 -10.008 3.02 1 98.69 92 PRO B N 1
ATOM 2631 C CA . PRO B 1 92 ? -9.609 -9.484 2.059 1 98.69 92 PRO B CA 1
ATOM 2632 C C . PRO B 1 92 ? -8.836 -10.586 1.336 1 98.69 92 PRO B C 1
ATOM 2634 O O . PRO B 1 92 ? -8.43 -11.57 1.958 1 98.69 92 PRO B O 1
ATOM 2637 N N . VAL B 1 93 ? -8.688 -10.406 0.049 1 98.88 93 VAL B N 1
ATOM 2638 C CA . VAL B 1 93 ? -7.906 -11.297 -0.805 1 98.88 93 VAL B CA 1
ATOM 2639 C C . VAL B 1 93 ? -6.82 -10.5 -1.527 1 98.88 93 VAL B C 1
ATOM 2641 O O . VAL B 1 93 ? -7.113 -9.523 -2.223 1 98.88 93 VAL B O 1
ATOM 2644 N N . CYS B 1 94 ? -5.582 -10.906 -1.334 1 98.75 94 CYS B N 1
ATOM 2645 C CA . CYS B 1 94 ? -4.449 -10.32 -2.045 1 98.75 94 CYS B CA 1
ATOM 2646 C C . CYS B 1 94 ? -3.787 -11.352 -2.957 1 98.75 94 CYS B C 1
ATOM 2648 O O . CYS B 1 94 ? -3.76 -12.539 -2.639 1 98.75 94 CYS B O 1
ATOM 2650 N N . GLY B 1 95 ? -3.328 -10.938 -4.055 1 98.31 95 GLY B N 1
ATOM 2651 C CA . GLY B 1 95 ? -2.391 -11.703 -4.863 1 98.31 95 GLY B CA 1
ATOM 2652 C C . GLY B 1 95 ? -0.946 -11.289 -4.656 1 98.31 95 GLY B C 1
ATOM 2653 O O . GLY B 1 95 ? -0.624 -10.617 -3.674 1 98.31 95 GLY B O 1
ATOM 2654 N N . GLY B 1 96 ? -0.127 -11.781 -5.562 1 98 96 GLY B N 1
ATOM 2655 C CA . GLY B 1 96 ? 1.291 -11.492 -5.434 1 98 96 GLY B CA 1
ATOM 2656 C C . GLY B 1 96 ? 1.712 -10.242 -6.191 1 98 96 GLY B C 1
ATOM 2657 O O . GLY B 1 96 ? 2.801 -9.711 -5.965 1 98 96 GLY B O 1
ATOM 2658 N N . PHE B 1 97 ? 0.88 -9.656 -7.039 1 98.69 97 PHE B N 1
ATOM 2659 C CA . PHE B 1 97 ? 1.271 -8.531 -7.883 1 98.69 97 PHE B CA 1
ATOM 2660 C C . PHE B 1 97 ? 0.9 -7.207 -7.23 1 98.69 97 PHE B C 1
ATOM 2662 O O . PHE B 1 97 ? 1.762 -6.352 -7.012 1 98.69 97 PHE B O 1
ATOM 2669 N N . GLU B 1 98 ? -0.361 -6.996 -6.875 1 98.62 98 GLU B N 1
ATOM 2670 C CA . GLU B 1 98 ? -0.85 -5.68 -6.473 1 98.62 98 GLU B CA 1
ATOM 2671 C C . GLU B 1 98 ? -0.145 -5.191 -5.211 1 98.62 98 GLU B C 1
ATOM 2673 O O . GLU B 1 98 ? 0.345 -4.059 -5.168 1 98.62 98 GLU B O 1
ATOM 2678 N N . PRO B 1 99 ? 0.009 -6.047 -4.203 1 98.69 99 PRO B N 1
ATOM 2679 C CA . PRO B 1 99 ? 0.55 -5.551 -2.936 1 98.69 99 PRO B CA 1
ATOM 2680 C C . PRO B 1 99 ? 1.964 -4.988 -3.076 1 98.69 99 PRO B C 1
ATOM 2682 O O . PRO B 1 99 ? 2.23 -3.863 -2.646 1 98.69 99 PRO B O 1
ATOM 2685 N N . PRO B 1 100 ? 2.92 -5.746 -3.691 1 98.62 100 PRO B N 1
ATOM 2686 C CA . PRO B 1 100 ? 4.242 -5.129 -3.822 1 98.62 100 PRO B CA 1
ATOM 2687 C C . PRO B 1 100 ? 4.219 -3.857 -4.664 1 98.62 100 PRO B C 1
ATOM 2689 O O . PRO B 1 100 ? 4.973 -2.918 -4.391 1 98.62 100 PRO B O 1
ATOM 2692 N N . MET B 1 101 ? 3.357 -3.832 -5.652 1 98.56 101 MET B N 1
ATOM 2693 C CA . MET B 1 101 ? 3.254 -2.641 -6.492 1 98.56 101 MET B CA 1
ATOM 2694 C C . MET B 1 101 ? 2.668 -1.473 -5.707 1 98.56 101 MET B C 1
ATOM 2696 O O . MET B 1 101 ? 3.039 -0.319 -5.93 1 98.56 101 MET B O 1
ATOM 2700 N N . GLN B 1 102 ? 1.727 -1.76 -4.812 1 98.19 102 GLN B N 1
ATOM 2701 C CA . GLN B 1 102 ? 1.218 -0.745 -3.895 1 98.19 102 GLN B CA 1
ATOM 2702 C C . GLN B 1 102 ? 2.33 -0.204 -3 1 98.19 102 GLN B C 1
ATOM 2704 O O . GLN B 1 102 ? 2.527 1.009 -2.91 1 98.19 102 GLN B O 1
ATOM 2709 N N . ILE B 1 103 ? 3.062 -1.078 -2.426 1 97.19 103 ILE B N 1
ATOM 2710 C CA . ILE B 1 103 ? 4.051 -0.758 -1.401 1 97.19 103 ILE B CA 1
ATOM 2711 C C . ILE B 1 103 ? 5.191 0.052 -2.02 1 97.19 103 ILE B C 1
ATOM 2713 O O . ILE B 1 103 ? 5.652 1.032 -1.432 1 97.19 103 ILE B O 1
ATOM 2717 N N . VAL B 1 104 ? 5.582 -0.256 -3.201 1 97.19 104 VAL B N 1
ATOM 2718 C CA . VAL B 1 104 ? 6.797 0.312 -3.777 1 97.19 104 VAL B CA 1
ATOM 2719 C C . VAL B 1 104 ? 6.539 1.753 -4.207 1 97.19 104 VAL B C 1
ATOM 2721 O O . VAL B 1 104 ? 7.48 2.529 -4.395 1 97.19 104 VAL B O 1
ATOM 2724 N N . LEU B 1 105 ? 5.25 2.145 -4.352 1 96.62 105 LEU B N 1
ATOM 2725 C CA . LEU B 1 105 ? 4.906 3.477 -4.836 1 96.62 105 LEU B CA 1
ATOM 2726 C C . LEU B 1 105 ? 5.445 4.551 -3.898 1 96.62 105 LEU B C 1
ATOM 2728 O O . LEU B 1 105 ? 5.633 5.699 -4.305 1 96.62 105 LEU B O 1
ATOM 2732 N N . GLY B 1 106 ? 5.672 4.191 -2.65 1 96.5 106 GLY B N 1
ATOM 2733 C CA . GLY B 1 106 ? 6.176 5.16 -1.692 1 96.5 106 GLY B CA 1
ATOM 2734 C C . GLY B 1 106 ? 7.676 5.066 -1.479 1 96.5 106 GLY B C 1
ATOM 2735 O O . GLY B 1 106 ? 8.242 5.816 -0.681 1 96.5 106 GLY B O 1
ATOM 2736 N N . LEU B 1 107 ? 8.367 4.18 -2.195 1 98.12 107 LEU B N 1
ATOM 2737 C CA . LEU B 1 107 ? 9.766 3.889 -1.896 1 98.12 107 LEU B CA 1
ATOM 2738 C C . LEU B 1 107 ? 10.688 4.512 -2.939 1 98.12 107 LEU B C 1
ATOM 2740 O O . LEU B 1 107 ? 11.883 4.672 -2.701 1 98.12 107 LEU B O 1
ATOM 2744 N N . GLY B 1 108 ? 10.18 4.848 -4.086 1 97.81 108 GLY B N 1
ATOM 2745 C CA . GLY B 1 108 ? 10.938 5.434 -5.176 1 97.81 108 GLY B CA 1
ATOM 2746 C C . GLY B 1 108 ? 10.078 5.809 -6.367 1 97.81 108 GLY B C 1
ATOM 2747 O O . GLY B 1 108 ? 8.914 5.418 -6.449 1 97.81 108 GLY B O 1
ATOM 2748 N N . GLN B 1 109 ? 10.672 6.527 -7.289 1 97 109 GLN B N 1
ATOM 2749 C CA . GLN B 1 109 ? 9.906 7.094 -8.398 1 97 109 GLN B CA 1
ATOM 2750 C C . GLN B 1 109 ? 9.703 6.062 -9.5 1 97 109 GLN B C 1
ATOM 2752 O O . GLN B 1 109 ? 8.57 5.844 -9.945 1 97 109 GLN B O 1
ATOM 2757 N N . ASN B 1 110 ? 10.812 5.453 -10.016 1 98.44 110 ASN B N 1
ATOM 2758 C CA . ASN B 1 110 ? 10.773 4.559 -11.164 1 98.44 110 ASN B CA 1
ATOM 2759 C C . ASN B 1 110 ? 10.852 3.096 -10.742 1 98.44 110 ASN B C 1
ATOM 2761 O O . ASN B 1 110 ? 11.859 2.668 -10.164 1 98.44 110 ASN B O 1
ATOM 2765 N N . ILE B 1 111 ? 9.844 2.348 -11.141 1 98.75 111 ILE B N 1
ATOM 2766 C CA . ILE B 1 111 ? 9.711 0.969 -10.68 1 98.75 111 ILE B CA 1
ATOM 2767 C C . ILE B 1 111 ? 10.172 0.013 -11.781 1 98.75 111 ILE B C 1
ATOM 2769 O O . ILE B 1 111 ? 9.859 0.21 -12.953 1 98.75 111 ILE B O 1
ATOM 2773 N N . GLY B 1 112 ? 10.961 -0.976 -11.43 1 98.88 112 GLY B N 1
ATOM 2774 C CA . GLY B 1 112 ? 11.297 -2.096 -12.297 1 98.88 112 GLY B CA 1
ATOM 2775 C C . GLY B 1 112 ? 10.859 -3.436 -11.742 1 98.88 112 GLY B C 1
ATOM 2776 O O . GLY B 1 112 ? 10.953 -3.676 -10.531 1 98.88 112 GLY B O 1
ATOM 2777 N N . VAL B 1 113 ? 10.344 -4.262 -12.617 1 98.88 113 VAL B N 1
ATOM 2778 C CA . VAL B 1 113 ? 9.961 -5.629 -12.266 1 98.88 113 VAL B CA 1
ATOM 2779 C C . VAL B 1 113 ? 10.898 -6.617 -12.961 1 98.88 113 VAL B C 1
ATOM 2781 O O . VAL B 1 113 ? 11.172 -6.484 -14.156 1 98.88 113 VAL B O 1
ATOM 2784 N N . ILE B 1 114 ? 11.445 -7.562 -12.203 1 98.81 114 ILE B N 1
ATOM 2785 C CA . ILE B 1 114 ? 12.25 -8.633 -12.789 1 98.81 114 ILE B CA 1
ATOM 2786 C C . ILE B 1 114 ? 11.555 -9.977 -12.578 1 98.81 114 ILE B C 1
ATOM 2788 O O . ILE B 1 114 ? 11.5 -10.484 -11.461 1 98.81 114 ILE B O 1
ATOM 2792 N N . THR B 1 115 ? 11.078 -10.531 -13.672 1 98.31 115 THR B N 1
ATOM 2793 C CA . THR B 1 115 ? 10.242 -11.734 -13.602 1 98.31 115 THR B CA 1
ATOM 2794 C C . THR B 1 115 ? 10.984 -12.93 -14.195 1 98.31 115 THR B C 1
ATOM 2796 O O . THR B 1 115 ? 12.211 -12.922 -14.289 1 98.31 115 THR B O 1
ATOM 2799 N N . VAL B 1 116 ? 10.336 -14.023 -14.453 1 96.75 116 VAL B N 1
ATOM 2800 C CA . VAL B 1 116 ? 10.953 -15.32 -14.695 1 96.75 116 VAL B CA 1
ATOM 2801 C C . VAL B 1 116 ? 11.219 -15.492 -16.188 1 96.75 116 VAL B C 1
ATOM 2803 O O . VAL B 1 116 ? 12.375 -15.602 -16.609 1 96.75 116 VAL B O 1
ATOM 2806 N N . LEU B 1 117 ? 10.172 -15.375 -17.031 1 97.12 117 LEU B N 1
ATOM 2807 C CA . LEU B 1 117 ? 10.25 -15.719 -18.438 1 97.12 117 LEU B CA 1
ATOM 2808 C C . LEU B 1 117 ? 9.633 -14.625 -19.297 1 97.12 117 LEU B C 1
ATOM 2810 O O . LEU B 1 117 ? 8.797 -13.859 -18.828 1 97.12 117 LEU B O 1
ATOM 2814 N N . PRO B 1 118 ? 10 -14.609 -20.609 1 96 118 PRO B N 1
ATOM 2815 C CA . PRO B 1 118 ? 9.422 -13.594 -21.484 1 96 118 PRO B CA 1
ATOM 2816 C C . PRO B 1 118 ? 7.922 -13.766 -21.703 1 96 118 PRO B C 1
ATOM 2818 O O . PRO B 1 118 ? 7.203 -12.789 -21.906 1 96 118 PRO B O 1
ATOM 2821 N N . ASN B 1 119 ? 7.457 -14.93 -21.547 1 93.44 119 ASN B N 1
ATOM 2822 C CA . ASN B 1 119 ? 6.051 -15.219 -21.797 1 93.44 119 ASN B CA 1
ATOM 2823 C C . ASN B 1 119 ? 5.148 -14.539 -20.781 1 93.44 119 ASN B C 1
ATOM 2825 O O . ASN B 1 119 ? 3.951 -14.367 -21.016 1 93.44 119 ASN B O 1
ATOM 2829 N N . VAL B 1 120 ? 5.664 -14.117 -19.656 1 95.06 120 VAL B N 1
ATOM 2830 C CA . VAL B 1 120 ? 4.824 -13.539 -18.609 1 95.06 120 VAL B CA 1
ATOM 2831 C C . VAL B 1 120 ? 4.82 -12.016 -18.734 1 95.06 120 VAL B C 1
ATOM 2833 O O . VAL B 1 120 ? 3.971 -11.344 -18.156 1 95.06 120 VAL B O 1
ATOM 2836 N N . VAL B 1 121 ? 5.684 -11.477 -19.531 1 96.88 121 VAL B N 1
ATOM 2837 C CA . VAL B 1 121 ? 5.895 -10.039 -19.609 1 96.88 121 VAL B CA 1
ATOM 2838 C C . VAL B 1 121 ? 4.629 -9.359 -20.109 1 96.88 121 VAL B C 1
ATOM 2840 O O . VAL B 1 121 ? 4.152 -8.391 -19.516 1 96.88 121 VAL B O 1
ATOM 2843 N N . PRO B 1 122 ? 3.99 -9.859 -21.219 1 96.12 122 PRO B N 1
ATOM 2844 C CA . PRO B 1 122 ? 2.762 -9.203 -21.672 1 96.12 122 PRO B CA 1
ATOM 2845 C C . PRO B 1 122 ? 1.673 -9.195 -20.594 1 96.12 122 PRO B C 1
ATOM 2847 O O . PRO B 1 122 ? 0.949 -8.211 -20.453 1 96.12 122 PRO B O 1
ATOM 2850 N N . MET B 1 123 ? 1.557 -10.266 -19.828 1 95.5 123 MET B N 1
ATOM 2851 C CA . MET B 1 123 ? 0.572 -10.359 -18.75 1 95.5 123 MET B CA 1
ATOM 2852 C C . MET B 1 123 ? 0.816 -9.289 -17.703 1 95.5 123 MET B C 1
ATOM 2854 O O . MET B 1 123 ? -0.131 -8.711 -17.156 1 95.5 123 MET B O 1
ATOM 2858 N N . LEU B 1 124 ? 2.092 -9.023 -17.438 1 97.69 124 LEU B N 1
ATOM 2859 C CA . LEU B 1 124 ? 2.439 -8.055 -16.406 1 97.69 124 LEU B CA 1
ATOM 2860 C C . LEU B 1 124 ? 2.145 -6.633 -16.875 1 97.69 124 LEU B C 1
ATOM 2862 O O . LEU B 1 124 ? 1.737 -5.781 -16.078 1 97.69 124 LEU B O 1
ATOM 2866 N N . HIS B 1 125 ? 2.291 -6.383 -18.188 1 97.38 125 HIS B N 1
ATOM 2867 C CA . HIS B 1 125 ? 1.885 -5.09 -18.734 1 97.38 125 HIS B CA 1
ATOM 2868 C C . HIS B 1 125 ? 0.387 -4.867 -18.562 1 97.38 125 HIS B C 1
ATOM 2870 O O . HIS B 1 125 ? -0.04 -3.764 -18.203 1 97.38 125 HIS B O 1
ATOM 2876 N N . ASP B 1 126 ? -0.352 -5.902 -18.766 1 96.69 126 ASP B N 1
ATOM 2877 C CA . ASP B 1 126 ? -1.798 -5.801 -18.594 1 96.69 126 ASP B CA 1
ATOM 2878 C C . ASP B 1 126 ? -2.152 -5.492 -17.141 1 96.69 126 ASP B C 1
ATOM 2880 O O . ASP B 1 126 ? -3.041 -4.68 -16.875 1 96.69 126 ASP B O 1
ATOM 2884 N N . LEU B 1 127 ? -1.467 -6.121 -16.203 1 97.81 127 LEU B N 1
ATOM 2885 C CA . LEU B 1 127 ? -1.726 -5.898 -14.781 1 97.81 127 LEU B CA 1
ATOM 2886 C C . LEU B 1 127 ? -1.359 -4.473 -14.375 1 97.81 127 LEU B C 1
ATOM 2888 O O . LEU B 1 127 ? -2.084 -3.834 -13.609 1 97.81 127 LEU B O 1
ATOM 2892 N N . VAL B 1 128 ? -0.237 -3.984 -14.883 1 98.38 128 VAL B N 1
ATOM 2893 C CA . VAL B 1 128 ? 0.196 -2.617 -14.609 1 98.38 128 VAL B CA 1
ATOM 2894 C C . VAL B 1 128 ? -0.852 -1.633 -15.125 1 98.38 128 VAL B C 1
ATOM 2896 O O . VAL B 1 128 ? -1.22 -0.687 -14.422 1 98.38 128 VAL B O 1
ATOM 2899 N N . ALA B 1 129 ? -1.331 -1.912 -16.328 1 97.12 129 ALA B N 1
ATOM 2900 C CA . ALA B 1 129 ? -2.35 -1.057 -16.938 1 97.12 129 ALA B CA 1
ATOM 2901 C C . ALA B 1 129 ? -3.641 -1.087 -16.125 1 97.12 129 ALA B C 1
ATOM 2903 O O . ALA B 1 129 ? -4.25 -0.044 -15.867 1 97.12 129 ALA B O 1
ATOM 2904 N N . LYS B 1 130 ? -4.031 -2.258 -15.711 1 95.44 130 LYS B N 1
ATOM 2905 C CA . LYS B 1 130 ? -5.246 -2.422 -14.914 1 95.44 130 LYS B CA 1
ATOM 2906 C C . LYS B 1 130 ? -5.145 -1.659 -13.594 1 95.44 130 LYS B C 1
ATOM 2908 O O . LYS B 1 130 ? -6.121 -1.059 -13.148 1 95.44 130 LYS B O 1
ATOM 2913 N N . MET B 1 131 ? -3.98 -1.686 -13.023 1 96.62 131 MET B N 1
ATOM 2914 C CA . MET B 1 131 ? -3.771 -1.012 -11.75 1 96.62 131 MET B CA 1
ATOM 2915 C C . MET B 1 131 ? -3.707 0.5 -11.938 1 96.62 131 MET B C 1
ATOM 2917 O O . MET B 1 131 ? -3.91 1.257 -10.984 1 96.62 131 MET B O 1
ATOM 2921 N N . GLY B 1 132 ? -3.379 1.001 -13.117 1 96.38 132 GLY B N 1
ATOM 2922 C CA . GLY B 1 132 ? -3.346 2.42 -13.438 1 96.38 132 GLY B CA 1
ATOM 2923 C C . GLY B 1 132 ? -2.039 3.088 -13.047 1 96.38 132 GLY B C 1
ATOM 2924 O O . GLY B 1 132 ? -2.02 4.266 -12.695 1 96.38 132 GLY B O 1
ATOM 2925 N N . ILE B 1 133 ? -0.887 2.34 -13.094 1 97.5 133 ILE B N 1
ATOM 2926 C CA . ILE B 1 133 ? 0.37 2.932 -12.648 1 97.5 133 ILE B CA 1
ATOM 2927 C C . ILE B 1 133 ? 1.409 2.84 -13.758 1 97.5 133 ILE B C 1
ATOM 2929 O O . ILE B 1 133 ? 2.602 2.678 -13.492 1 97.5 133 ILE B O 1
ATOM 2933 N N . GLU B 1 134 ? 1.005 2.873 -14.977 1 97.06 134 GLU B N 1
ATOM 2934 C CA . GLU B 1 134 ? 1.881 2.711 -16.125 1 97.06 134 GLU B CA 1
ATOM 2935 C C . GLU B 1 134 ? 3.002 3.746 -16.125 1 97.06 134 GLU B C 1
ATOM 2937 O O . GLU B 1 134 ? 4.125 3.457 -16.547 1 97.06 134 GLU B O 1
ATOM 2942 N N . LYS B 1 135 ? 2.711 4.953 -15.609 1 96.38 135 LYS B N 1
ATOM 2943 C CA . LYS B 1 135 ? 3.688 6.039 -15.625 1 96.38 135 LYS B CA 1
ATOM 2944 C C . LYS B 1 135 ? 4.848 5.746 -14.68 1 96.38 135 LYS B C 1
ATOM 2946 O O . LYS B 1 135 ? 5.926 6.332 -14.812 1 96.38 135 LYS B O 1
ATOM 2951 N N . ARG B 1 136 ? 4.617 4.84 -13.758 1 97.75 136 ARG B N 1
ATOM 2952 C CA . ARG B 1 136 ? 5.586 4.605 -12.695 1 97.75 136 ARG B CA 1
ATOM 2953 C C . ARG B 1 136 ? 6.465 3.398 -13.016 1 97.75 136 ARG B C 1
ATOM 2955 O O . ARG B 1 136 ? 7.559 3.256 -12.461 1 97.75 136 ARG B O 1
ATOM 2962 N N . VAL B 1 137 ? 5.965 2.514 -13.891 1 98.62 137 VAL B N 1
ATOM 2963 C CA . VAL B 1 137 ? 6.703 1.301 -14.227 1 98.62 137 VAL B CA 1
ATOM 2964 C C . VAL B 1 137 ? 7.559 1.541 -15.469 1 98.62 137 VAL B C 1
ATOM 2966 O O . VAL B 1 137 ? 7.027 1.746 -16.562 1 98.62 137 VAL B O 1
ATOM 2969 N N . LYS B 1 138 ? 8.875 1.439 -15.32 1 98.44 138 LYS B N 1
ATOM 2970 C CA . LYS B 1 138 ? 9.781 1.825 -16.406 1 98.44 138 LYS B CA 1
ATOM 2971 C C . LYS B 1 138 ? 10.406 0.599 -17.062 1 98.44 138 LYS B C 1
ATOM 2973 O O . LYS B 1 138 ? 10.938 0.685 -18.172 1 98.44 138 LYS B O 1
ATOM 2978 N N . SER B 1 139 ? 10.352 -0.49 -16.312 1 98.44 139 SER B N 1
ATOM 2979 C CA . SER B 1 139 ? 11.055 -1.668 -16.828 1 98.44 139 SER B CA 1
ATOM 2980 C C . SER B 1 139 ? 10.375 -2.953 -16.359 1 98.44 139 SER B C 1
ATOM 2982 O O . SER B 1 139 ? 9.969 -3.061 -15.195 1 98.44 139 SER B O 1
ATOM 2984 N N . ILE B 1 140 ? 10.156 -3.854 -17.234 1 98.69 140 ILE B N 1
ATOM 2985 C CA . ILE B 1 140 ? 9.836 -5.246 -16.938 1 98.69 140 ILE B CA 1
ATOM 2986 C C . ILE B 1 140 ? 10.828 -6.164 -17.656 1 98.69 140 ILE B C 1
ATOM 2988 O O . ILE B 1 140 ? 10.805 -6.281 -18.875 1 98.69 140 ILE B O 1
ATOM 2992 N N . ARG B 1 141 ? 11.688 -6.773 -16.875 1 98.56 141 ARG B N 1
ATOM 2993 C CA . ARG B 1 141 ? 12.719 -7.68 -17.375 1 98.56 141 ARG B CA 1
ATOM 2994 C C . ARG B 1 141 ? 12.492 -9.094 -16.844 1 98.56 141 ARG B C 1
ATOM 2996 O O . ARG B 1 141 ? 11.562 -9.336 -16.078 1 98.56 141 ARG B O 1
ATOM 3003 N N . TYR B 1 142 ? 13.312 -9.992 -17.328 1 98.5 142 TYR B N 1
ATOM 3004 C CA . TYR B 1 142 ? 13.164 -11.383 -16.906 1 98.5 142 TYR B CA 1
ATOM 3005 C C . TYR B 1 142 ? 14.523 -12.07 -16.812 1 98.5 142 TYR B C 1
ATOM 3007 O O . TYR B 1 142 ? 15.469 -11.68 -17.484 1 98.5 142 TYR B O 1
ATOM 3015 N N . VAL B 1 143 ? 14.602 -13.133 -15.984 1 98.44 143 VAL B N 1
ATOM 3016 C CA . VAL B 1 143 ? 15.859 -13.828 -15.727 1 98.44 143 VAL B CA 1
ATOM 3017 C C . VAL B 1 143 ? 15.984 -15.031 -16.672 1 98.44 143 VAL B C 1
ATOM 3019 O O . VAL B 1 143 ? 17.062 -15.617 -16.797 1 98.44 143 VAL B O 1
ATOM 3022 N N . ASN B 1 144 ? 14.938 -15.391 -17.312 1 97.56 144 ASN B N 1
ATOM 3023 C CA . ASN B 1 144 ? 14.859 -16.547 -18.219 1 97.56 144 ASN B CA 1
ATOM 3024 C C . ASN B 1 144 ? 15.109 -17.844 -17.469 1 97.56 144 ASN B C 1
ATOM 3026 O O . ASN B 1 144 ? 15.906 -18.672 -17.922 1 97.56 144 ASN B O 1
ATOM 3030 N N . ILE B 1 145 ? 14.523 -18.062 -16.375 1 96.62 145 ILE B N 1
ATOM 3031 C CA . ILE B 1 145 ? 14.547 -19.266 -15.547 1 96.62 145 ILE B CA 1
ATOM 3032 C C . ILE B 1 145 ? 13.117 -19.75 -15.297 1 96.62 145 ILE B C 1
ATOM 3034 O O . ILE B 1 145 ? 12.297 -19.016 -14.742 1 96.62 145 ILE B O 1
ATOM 3038 N N . PRO B 1 146 ? 12.844 -20.969 -15.758 1 94.56 146 PRO B N 1
ATOM 3039 C CA . PRO B 1 146 ? 11.508 -21.5 -15.453 1 94.56 146 PRO B CA 1
ATOM 3040 C C . PRO B 1 146 ? 11.234 -21.578 -13.953 1 94.56 146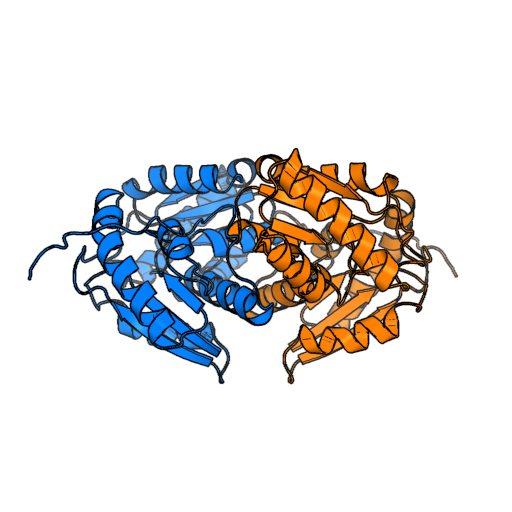 PRO B C 1
ATOM 3042 O O . PRO B 1 146 ? 12.156 -21.781 -13.164 1 94.56 146 PRO B O 1
ATOM 3045 N N . VAL B 1 147 ? 9.961 -21.453 -13.586 1 93.69 147 VAL B N 1
ATOM 3046 C CA . VAL B 1 147 ? 9.539 -21.359 -12.195 1 93.69 147 VAL B CA 1
ATOM 3047 C C . VAL B 1 147 ? 10.039 -22.578 -11.414 1 93.69 147 VAL B C 1
ATOM 3049 O O . VAL B 1 147 ? 10.602 -22.438 -10.328 1 93.69 147 VAL B O 1
ATOM 3052 N N . LEU B 1 148 ? 9.922 -23.734 -11.961 1 92.31 148 LEU B N 1
ATOM 3053 C CA . LEU B 1 148 ? 10.266 -24.969 -11.25 1 92.31 148 LEU B CA 1
ATOM 3054 C C . LEU B 1 148 ? 11.781 -25.094 -11.086 1 92.31 148 LEU B C 1
ATOM 3056 O O . LEU B 1 148 ? 12.25 -25.938 -10.312 1 92.31 148 LEU B O 1
ATOM 3060 N N . ASP B 1 149 ? 12.578 -24.219 -11.75 1 92.12 149 ASP B N 1
ATOM 3061 C CA . ASP B 1 149 ? 14.031 -24.25 -11.688 1 92.12 149 ASP B CA 1
ATOM 3062 C C . ASP B 1 149 ? 14.57 -23.156 -10.773 1 92.12 149 ASP B C 1
ATOM 3064 O O . ASP B 1 149 ? 15.781 -22.953 -10.68 1 92.12 149 ASP B O 1
ATOM 3068 N N . LEU B 1 150 ? 13.688 -22.453 -10.039 1 93.31 150 LEU B N 1
ATOM 3069 C CA . LEU B 1 150 ? 14.086 -21.328 -9.211 1 93.31 150 LEU B CA 1
ATOM 3070 C C . LEU B 1 150 ? 14.852 -21.797 -7.977 1 93.31 150 LEU B C 1
ATOM 3072 O O . LEU B 1 150 ? 15.453 -20.984 -7.27 1 93.31 150 LEU B O 1
ATOM 3076 N N . GLY B 1 151 ? 14.938 -23.078 -7.754 1 90.69 151 GLY B N 1
ATOM 3077 C CA . GLY B 1 151 ? 15.578 -23.625 -6.57 1 90.69 151 GLY B CA 1
ATOM 3078 C C . GLY B 1 151 ? 17.078 -23.438 -6.566 1 90.69 151 GLY B C 1
ATOM 3079 O O . GLY B 1 151 ? 17.719 -23.516 -5.516 1 90.69 151 GLY B O 1
ATOM 3080 N N . ASP B 1 152 ? 17.703 -23.281 -7.727 1 92.81 152 ASP B N 1
ATOM 3081 C CA . ASP B 1 152 ? 19.109 -22.922 -7.812 1 92.81 152 ASP B CA 1
ATOM 3082 C C . ASP B 1 152 ? 19.312 -21.438 -7.461 1 92.81 152 ASP B C 1
ATOM 3084 O O . ASP B 1 152 ? 19.344 -20.594 -8.352 1 92.81 152 ASP B O 1
ATOM 3088 N N . LYS B 1 153 ? 19.531 -21.188 -6.219 1 92.75 153 LYS B N 1
ATOM 3089 C CA . LYS B 1 153 ? 19.5 -19.828 -5.695 1 92.75 153 LYS B CA 1
ATOM 3090 C C . LYS B 1 153 ? 20.672 -19.016 -6.234 1 92.75 153 LYS B C 1
ATOM 3092 O O . LYS B 1 153 ? 20.547 -17.828 -6.5 1 92.75 153 LYS B O 1
ATOM 3097 N N . GLN B 1 154 ? 21.828 -19.672 -6.359 1 95.19 154 GLN B N 1
ATOM 3098 C CA . GLN B 1 154 ? 22.984 -18.938 -6.891 1 95.19 154 GLN B CA 1
ATOM 3099 C C . GLN B 1 154 ? 22.719 -18.453 -8.312 1 95.19 154 GLN B C 1
ATOM 3101 O O . GLN B 1 154 ? 22.953 -17.297 -8.633 1 95.19 154 GLN B O 1
ATOM 3106 N N . LYS B 1 155 ? 22.203 -19.375 -9.078 1 96.81 155 LYS B N 1
ATOM 3107 C CA . LYS B 1 155 ? 21.844 -19.016 -10.453 1 96.81 155 LYS B CA 1
ATOM 3108 C C . LYS B 1 155 ? 20.797 -17.906 -10.484 1 96.81 155 LYS B C 1
ATOM 3110 O O . LYS B 1 155 ? 20.922 -16.953 -11.25 1 96.81 155 LYS B O 1
ATOM 3115 N N . LEU B 1 156 ? 19.828 -18.016 -9.703 1 97.62 156 LEU B N 1
ATOM 3116 C CA . LEU B 1 156 ? 18.75 -17.031 -9.617 1 97.62 156 LEU B CA 1
ATOM 3117 C C . LEU B 1 156 ? 19.281 -15.672 -9.188 1 97.62 156 LEU B C 1
ATOM 3119 O O . LEU B 1 156 ? 19.031 -14.664 -9.844 1 97.62 156 LEU B O 1
ATOM 3123 N N . GLU B 1 157 ? 20.078 -15.664 -8.133 1 97.44 157 GLU B N 1
ATOM 3124 C CA . GLU B 1 157 ? 20.594 -14.414 -7.59 1 97.44 157 GLU B CA 1
ATOM 3125 C C . GLU B 1 157 ? 21.5 -13.711 -8.594 1 97.44 157 GLU B C 1
ATOM 3127 O O . GLU B 1 157 ? 21.453 -12.484 -8.734 1 97.44 157 GLU B O 1
ATOM 3132 N N . ASP B 1 158 ? 22.312 -14.516 -9.297 1 98.31 158 ASP B N 1
ATOM 3133 C CA . ASP B 1 158 ? 23.203 -13.938 -10.305 1 98.31 158 ASP B CA 1
ATOM 3134 C C . ASP B 1 158 ? 22.391 -13.305 -11.438 1 98.31 158 ASP B C 1
ATOM 3136 O O . ASP B 1 158 ? 22.719 -12.195 -11.883 1 98.31 158 ASP B O 1
ATOM 3140 N N . ALA B 1 159 ? 21.406 -14 -11.859 1 98.62 159 ALA B N 1
ATOM 3141 C CA . ALA B 1 159 ? 20.578 -13.492 -12.945 1 98.62 159 ALA B CA 1
ATOM 3142 C C . ALA B 1 159 ? 19.812 -12.25 -12.508 1 98.62 159 ALA B C 1
ATOM 3144 O O . ALA B 1 159 ? 19.719 -11.273 -13.25 1 98.62 159 ALA B O 1
ATOM 3145 N N . LEU B 1 160 ? 19.25 -12.266 -11.305 1 98.75 160 LEU B N 1
ATOM 3146 C CA . LEU B 1 160 ? 18.531 -11.117 -10.758 1 98.75 160 LEU B CA 1
ATOM 3147 C C . LEU B 1 160 ? 19.453 -9.906 -10.656 1 98.75 160 LEU B C 1
ATOM 3149 O O . LEU B 1 160 ? 19.047 -8.781 -10.969 1 98.75 160 LEU B O 1
ATOM 3153 N N . PHE B 1 161 ? 20.688 -10.156 -10.211 1 98.81 161 PHE B N 1
ATOM 3154 C CA . PHE B 1 161 ? 21.656 -9.078 -10.062 1 98.81 161 PHE B CA 1
ATOM 3155 C C . PHE B 1 161 ? 21.953 -8.43 -11.414 1 98.81 161 PHE B C 1
ATOM 3157 O O . PHE B 1 161 ? 21.906 -7.207 -11.547 1 98.81 161 PHE B O 1
ATOM 3164 N N . LYS B 1 162 ? 22.156 -9.281 -12.352 1 98.69 162 LYS B N 1
ATOM 3165 C CA . LYS B 1 162 ? 22.469 -8.797 -13.695 1 98.69 162 LYS B CA 1
ATOM 3166 C C . LYS B 1 162 ? 21.312 -7.969 -14.258 1 98.69 162 LYS B C 1
ATOM 3168 O O . LYS B 1 162 ? 21.531 -6.848 -14.727 1 98.69 162 LYS B O 1
ATOM 3173 N N . GLU B 1 163 ? 20.125 -8.453 -14.219 1 98.81 163 GLU B N 1
ATOM 3174 C CA . GLU B 1 163 ? 18.969 -7.77 -14.789 1 98.81 163 GLU B CA 1
ATOM 3175 C C . GLU B 1 163 ? 18.641 -6.5 -14.008 1 98.81 163 GLU B C 1
ATOM 3177 O O . GLU B 1 163 ? 18.188 -5.512 -14.586 1 98.81 163 GLU B O 1
ATOM 3182 N N . SER B 1 164 ? 18.828 -6.523 -12.688 1 98.75 164 SER B N 1
ATOM 3183 C CA . SER B 1 164 ? 18.609 -5.336 -11.875 1 98.75 164 SER B CA 1
ATOM 3184 C C . SER B 1 164 ? 19.562 -4.215 -12.258 1 98.75 164 SER B C 1
ATOM 3186 O O . SER B 1 164 ? 19.156 -3.059 -12.383 1 98.75 164 SER B O 1
ATOM 3188 N N . LEU B 1 165 ? 20.812 -4.586 -12.445 1 98.5 165 LEU B N 1
ATOM 3189 C CA . LEU B 1 165 ? 21.797 -3.596 -12.844 1 98.5 165 LEU B CA 1
ATOM 3190 C C . LEU B 1 165 ? 21.438 -2.967 -14.18 1 98.5 165 LEU B C 1
ATOM 3192 O O . LEU B 1 165 ? 21.516 -1.747 -14.344 1 98.5 165 LEU B O 1
ATOM 3196 N N . GLU B 1 166 ? 21.031 -3.83 -15.125 1 98.5 166 GLU B N 1
ATOM 3197 C CA . GLU B 1 166 ? 20.625 -3.334 -16.438 1 98.5 166 GLU B CA 1
ATOM 3198 C C . GLU B 1 166 ? 19.438 -2.387 -16.328 1 98.5 166 GLU B C 1
ATOM 3200 O O . GLU B 1 166 ? 19.422 -1.329 -16.969 1 98.5 166 GLU B O 1
ATOM 3205 N N . ALA B 1 167 ? 18.469 -2.727 -15.531 1 98.69 167 ALA B N 1
ATOM 3206 C CA . ALA B 1 167 ? 17.281 -1.894 -15.336 1 98.69 167 ALA B CA 1
ATOM 3207 C C . ALA B 1 167 ? 17.656 -0.534 -14.758 1 98.69 167 ALA B C 1
ATOM 3209 O O . ALA B 1 167 ? 17.141 0.499 -15.195 1 98.69 167 ALA B O 1
ATOM 3210 N N . ILE B 1 168 ? 18.516 -0.549 -13.773 1 98.62 168 ILE B N 1
ATOM 3211 C CA . ILE B 1 168 ? 18.938 0.674 -13.094 1 98.62 168 ILE B CA 1
ATOM 3212 C C . ILE B 1 168 ? 19.734 1.552 -14.062 1 98.62 168 ILE B C 1
ATOM 3214 O O . ILE B 1 168 ? 19.438 2.74 -14.211 1 98.62 168 ILE B O 1
ATOM 3218 N N . GLN B 1 169 ? 20.672 0.96 -14.758 1 98.44 169 GLN B N 1
ATOM 3219 C CA . GLN B 1 169 ? 21.625 1.716 -15.547 1 98.44 169 GLN B CA 1
ATOM 3220 C C . GLN B 1 169 ? 21.031 2.156 -16.875 1 98.44 169 GLN B C 1
ATOM 3222 O O . GLN B 1 169 ? 21.312 3.25 -17.375 1 98.44 169 GLN B O 1
ATOM 3227 N N . LYS B 1 170 ? 20.125 1.366 -17.438 1 98.38 170 LYS B N 1
ATOM 3228 C CA . LYS B 1 170 ? 19.703 1.615 -18.812 1 98.38 170 LYS B CA 1
ATOM 3229 C C . LYS B 1 170 ? 18.266 2.127 -18.859 1 98.38 170 LYS B C 1
ATOM 3231 O O . LYS B 1 170 ? 17.844 2.73 -19.844 1 98.38 170 LYS B O 1
ATOM 3236 N N . GLU B 1 171 ? 17.516 1.853 -17.797 1 98.12 171 GLU B N 1
ATOM 3237 C CA . GLU B 1 171 ? 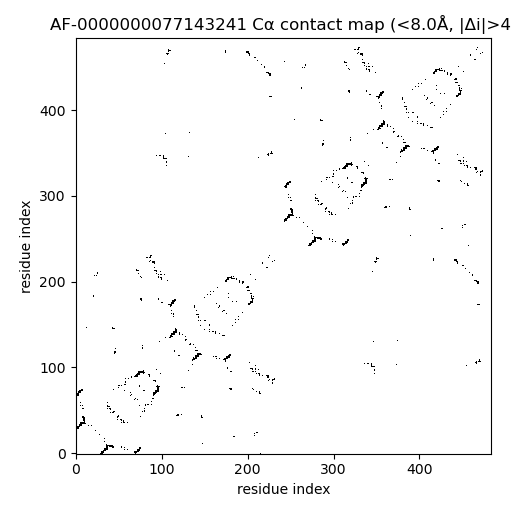16.094 2.168 -17.875 1 98.12 171 GLU B CA 1
ATOM 3238 C C . GLU B 1 171 ? 15.656 3.053 -16.719 1 98.12 171 GLU B C 1
ATOM 3240 O O . GLU B 1 171 ? 14.461 3.248 -16.484 1 98.12 171 GLU B O 1
ATOM 3245 N N . ASN B 1 172 ? 16.609 3.502 -15.875 1 98.25 172 ASN B N 1
ATOM 3246 C CA . ASN B 1 172 ? 16.375 4.488 -14.82 1 98.25 172 ASN B CA 1
ATOM 3247 C C . ASN B 1 172 ? 15.453 3.951 -13.734 1 98.25 172 ASN B C 1
ATOM 3249 O O . ASN B 1 172 ? 14.562 4.66 -13.273 1 98.25 172 ASN B O 1
ATOM 3253 N N . VAL B 1 173 ? 15.641 2.729 -13.438 1 98.62 173 VAL B N 1
ATOM 3254 C CA . VAL B 1 173 ? 14.859 2.1 -12.375 1 98.62 173 VAL B CA 1
ATOM 3255 C C . VAL B 1 173 ? 15.445 2.477 -11.016 1 98.62 173 VAL B C 1
ATOM 3257 O O . VAL B 1 173 ? 16.656 2.479 -10.836 1 98.62 173 VAL B O 1
ATOM 3260 N N . HIS B 1 174 ? 14.555 2.795 -10.023 1 98.69 174 HIS B N 1
ATOM 3261 C CA . HIS B 1 174 ? 14.969 3.24 -8.695 1 98.69 174 HIS B CA 1
ATOM 3262 C C . HIS B 1 174 ? 14.547 2.238 -7.625 1 98.69 174 HIS B C 1
ATOM 3264 O O . HIS B 1 174 ? 15.055 2.277 -6.504 1 98.69 174 HIS B O 1
ATOM 3270 N N . VAL B 1 175 ? 13.617 1.416 -7.836 1 98.62 175 VAL B N 1
ATOM 3271 C CA . VAL B 1 175 ? 13.117 0.379 -6.938 1 98.62 175 VAL B CA 1
ATOM 3272 C C . VAL B 1 175 ? 12.844 -0.898 -7.727 1 98.62 175 VAL B C 1
ATOM 3274 O O . VAL B 1 175 ? 12.359 -0.843 -8.859 1 98.62 175 VAL B O 1
ATOM 3277 N N . ILE B 1 176 ? 13.117 -2.051 -7.176 1 98.81 176 ILE B N 1
ATOM 3278 C CA . ILE B 1 176 ? 12.984 -3.326 -7.871 1 98.81 176 ILE B CA 1
ATOM 3279 C C . ILE B 1 176 ? 11.938 -4.188 -7.172 1 98.81 176 ILE B C 1
ATOM 3281 O O . ILE B 1 176 ? 11.945 -4.312 -5.945 1 98.81 176 ILE B O 1
ATOM 3285 N N . VAL B 1 177 ? 11.039 -4.695 -7.898 1 98.88 177 VAL B N 1
ATOM 3286 C CA . VAL B 1 177 ? 10.078 -5.695 -7.43 1 98.88 177 VAL B CA 1
ATOM 3287 C C . VAL B 1 177 ? 10.414 -7.051 -8.047 1 98.88 177 VAL B C 1
ATOM 3289 O O . VAL B 1 177 ? 10.547 -7.168 -9.273 1 98.88 177 VAL B O 1
ATOM 3292 N N . LEU B 1 178 ? 10.602 -8.039 -7.164 1 98.75 178 LEU B N 1
ATOM 3293 C CA . LEU B 1 178 ? 10.734 -9.391 -7.695 1 98.75 178 LEU B CA 1
ATOM 3294 C C . LEU B 1 178 ? 9.414 -9.875 -8.289 1 98.75 178 LEU B C 1
ATOM 3296 O O . LEU B 1 178 ? 8.375 -9.797 -7.641 1 98.75 178 LEU B O 1
ATOM 3300 N N . GLY B 1 179 ? 9.469 -10.406 -9.531 1 98.25 179 GLY B N 1
ATOM 3301 C CA . GLY B 1 179 ? 8.266 -10.688 -10.297 1 98.25 179 GLY B CA 1
ATOM 3302 C C . GLY B 1 179 ? 7.852 -12.148 -10.234 1 98.25 179 GLY B C 1
ATOM 3303 O O . GLY B 1 179 ? 7.41 -12.719 -11.234 1 98.25 179 GLY B O 1
ATOM 3304 N N . CYS B 1 180 ? 8.078 -12.711 -9.195 1 97.75 180 CYS B N 1
ATOM 3305 C CA . CYS B 1 180 ? 7.652 -14.078 -8.914 1 97.75 180 CYS B CA 1
ATOM 3306 C C . CYS B 1 180 ? 7.652 -14.352 -7.41 1 97.75 180 CYS B C 1
ATOM 3308 O O . CYS B 1 180 ? 8.633 -14.055 -6.723 1 97.75 180 CYS B O 1
ATOM 3310 N N . THR B 1 181 ? 6.57 -14.945 -6.914 1 96.94 181 THR B N 1
ATOM 3311 C CA . THR B 1 181 ? 6.504 -15.234 -5.484 1 96.94 181 THR B CA 1
ATOM 3312 C C . THR B 1 181 ? 7.449 -16.375 -5.117 1 96.94 181 THR B C 1
ATOM 3314 O O . THR B 1 181 ? 7.777 -16.562 -3.943 1 96.94 181 THR B O 1
ATOM 3317 N N . GLY B 1 182 ? 7.918 -17.141 -6.074 1 94.38 182 GLY B N 1
ATOM 3318 C CA . GLY B 1 182 ? 8.883 -18.203 -5.84 1 94.38 182 GLY B CA 1
ATOM 3319 C C . GLY B 1 182 ? 10.289 -17.703 -5.613 1 94.38 182 GLY B C 1
ATOM 3320 O O . GLY B 1 182 ? 11.188 -18.469 -5.266 1 94.38 182 GLY B O 1
ATOM 3321 N N . MET B 1 183 ? 10.523 -16.422 -5.805 1 95.31 183 MET B N 1
ATOM 3322 C CA . MET B 1 183 ? 11.836 -15.82 -5.586 1 95.31 183 MET B CA 1
ATOM 3323 C C . MET B 1 183 ? 12.016 -15.422 -4.121 1 95.31 183 MET B C 1
ATOM 3325 O O . MET B 1 183 ? 12.562 -14.359 -3.826 1 95.31 183 MET B O 1
ATOM 3329 N N . MET B 1 184 ? 11.531 -16.234 -3.266 1 91.19 184 MET B N 1
ATOM 3330 C CA . MET B 1 184 ? 11.562 -15.969 -1.831 1 91.19 184 MET B CA 1
ATOM 3331 C C . MET B 1 184 ? 12.984 -16.094 -1.287 1 91.19 184 MET B C 1
ATOM 3333 O O . MET B 1 184 ? 13.734 -16.984 -1.686 1 91.19 184 MET B O 1
ATOM 3337 N N . GLY B 1 185 ? 13.328 -15.156 -0.394 1 90.25 185 GLY B N 1
ATOM 3338 C CA . GLY B 1 185 ? 14.562 -15.305 0.37 1 90.25 185 GLY B CA 1
ATOM 3339 C C . GLY B 1 185 ? 15.758 -14.664 -0.306 1 90.25 185 GLY B C 1
ATOM 3340 O O . GLY B 1 185 ? 16.891 -14.773 0.188 1 90.25 185 GLY B O 1
ATOM 3341 N N . VAL B 1 186 ? 15.539 -13.984 -1.391 1 94.88 186 VAL B N 1
ATOM 3342 C CA . VAL B 1 186 ? 16.719 -13.523 -2.105 1 94.88 186 VAL B CA 1
ATOM 3343 C C . VAL B 1 186 ? 16.75 -12 -2.123 1 94.88 186 VAL B C 1
ATOM 3345 O O . VAL B 1 186 ? 17.781 -11.398 -2.473 1 94.88 186 VAL B O 1
ATOM 3348 N N . ALA B 1 187 ? 15.711 -11.336 -1.728 1 96.88 187 ALA B N 1
ATOM 3349 C CA . ALA B 1 187 ? 15.602 -9.883 -1.846 1 96.88 187 ALA B CA 1
ATOM 3350 C C . ALA B 1 187 ? 16.719 -9.18 -1.074 1 96.88 187 ALA B C 1
ATOM 3352 O O . ALA B 1 187 ? 17.359 -8.273 -1.597 1 96.88 187 ALA B O 1
ATOM 3353 N N . ARG B 1 188 ? 17.016 -9.594 0.11 1 95.94 188 ARG B N 1
ATOM 3354 C CA . ARG B 1 188 ? 18 -8.945 0.968 1 95.94 188 ARG B CA 1
ATOM 3355 C C . ARG B 1 188 ? 19.406 -9.047 0.366 1 95.94 188 ARG B C 1
ATOM 3357 O O . ARG B 1 188 ? 20.141 -8.055 0.326 1 95.94 188 ARG B O 1
ATOM 3364 N N . ASN B 1 189 ? 19.734 -10.273 -0.024 1 96.94 189 ASN B N 1
ATOM 3365 C CA . ASN B 1 189 ? 21.047 -10.461 -0.636 1 96.94 189 ASN B CA 1
ATOM 3366 C C . ASN B 1 189 ? 21.188 -9.617 -1.904 1 96.94 189 ASN B C 1
ATOM 3368 O O . ASN B 1 189 ? 22.25 -9.047 -2.156 1 96.94 189 ASN B O 1
ATOM 3372 N N . LEU B 1 190 ? 20.141 -9.586 -2.672 1 98.12 190 LEU B N 1
ATOM 3373 C CA . LEU B 1 190 ? 20.172 -8.766 -3.879 1 98.12 190 LEU B CA 1
ATOM 3374 C C . LEU B 1 190 ? 20.391 -7.301 -3.535 1 98.12 190 LEU B C 1
ATOM 3376 O O . LEU B 1 190 ? 21.203 -6.621 -4.176 1 98.12 190 LEU B O 1
ATOM 3380 N N . MET B 1 191 ? 19.703 -6.738 -2.537 1 98.12 191 MET B N 1
ATOM 3381 C CA . MET B 1 191 ? 19.891 -5.359 -2.092 1 98.12 191 MET B CA 1
ATOM 3382 C C . MET B 1 191 ? 21.344 -5.109 -1.699 1 98.12 191 MET B C 1
ATOM 3384 O O . MET B 1 191 ? 21.922 -4.094 -2.084 1 98.12 191 MET B O 1
ATOM 3388 N N . ASN B 1 192 ? 21.938 -6.051 -0.992 1 97.94 192 ASN B N 1
ATOM 3389 C CA . ASN B 1 192 ? 23.328 -5.922 -0.552 1 97.94 192 ASN B CA 1
ATOM 3390 C C . ASN B 1 192 ? 24.281 -5.895 -1.735 1 97.94 192 ASN B C 1
ATOM 3392 O O . ASN B 1 192 ? 25.203 -5.066 -1.78 1 97.94 192 ASN B O 1
ATOM 3396 N N . ARG B 1 193 ? 24.062 -6.793 -2.656 1 98.12 193 ARG B N 1
ATOM 3397 C CA . ARG B 1 193 ? 24.922 -6.852 -3.838 1 98.12 193 ARG B CA 1
ATOM 3398 C C . ARG B 1 193 ? 24.828 -5.555 -4.637 1 98.12 193 ARG B C 1
ATOM 3400 O O . ARG B 1 193 ? 25.859 -5.047 -5.105 1 98.12 193 ARG B O 1
ATOM 3407 N N . LEU B 1 194 ? 23.641 -5.055 -4.812 1 98.44 194 LEU B N 1
ATOM 3408 C CA . LEU B 1 194 ? 23.453 -3.805 -5.543 1 98.44 194 LEU B CA 1
ATOM 3409 C C . LEU B 1 194 ? 24.109 -2.645 -4.809 1 98.44 194 LEU B C 1
ATOM 3411 O O . LEU B 1 194 ? 24.75 -1.793 -5.438 1 98.44 194 LEU B O 1
ATOM 3415 N N . LYS B 1 195 ? 23.969 -2.633 -3.498 1 97.94 195 LYS B N 1
ATOM 3416 C CA . LYS B 1 195 ? 24.578 -1.586 -2.686 1 97.94 195 LYS B CA 1
ATOM 3417 C C . LYS B 1 195 ? 26.094 -1.597 -2.828 1 97.94 195 LYS B C 1
ATOM 3419 O O . LYS B 1 195 ? 26.719 -0.539 -2.902 1 97.94 195 LYS B O 1
ATOM 3424 N N . GLU B 1 196 ? 26.672 -2.781 -2.857 1 98 196 GLU B N 1
ATOM 3425 C CA . GLU B 1 196 ? 28.109 -2.934 -3.039 1 98 196 GLU B CA 1
ATOM 3426 C C . GLU B 1 196 ? 28.562 -2.344 -4.371 1 98 196 GLU B C 1
ATOM 3428 O O . GLU B 1 196 ? 29.719 -1.901 -4.504 1 98 196 GLU B O 1
ATOM 3433 N N . LYS B 1 197 ? 27.703 -2.322 -5.332 1 97.62 197 LYS B N 1
ATOM 3434 C CA . LYS B 1 197 ? 28 -1.749 -6.641 1 97.62 197 LYS B CA 1
ATOM 3435 C C . LYS B 1 197 ? 27.672 -0.259 -6.68 1 97.62 197 LYS B C 1
ATOM 3437 O O . LYS B 1 197 ? 27.781 0.382 -7.727 1 97.62 197 LYS B O 1
ATOM 3442 N N . GLY B 1 198 ? 27.125 0.292 -5.578 1 97.19 198 GLY B N 1
ATOM 3443 C CA . GLY B 1 198 ? 26.875 1.721 -5.473 1 97.19 198 GLY B CA 1
ATOM 3444 C C . GLY B 1 198 ? 25.406 2.082 -5.641 1 97.19 198 GLY B C 1
ATOM 3445 O O . GLY B 1 198 ? 25.062 3.26 -5.75 1 97.19 198 GLY B O 1
ATOM 3446 N N . TYR B 1 199 ? 24.562 1.038 -5.742 1 97.75 199 TYR B N 1
ATOM 3447 C CA . TYR B 1 199 ? 23.141 1.282 -5.906 1 97.75 199 TYR B CA 1
ATOM 3448 C C . TYR B 1 199 ? 22.359 0.85 -4.664 1 97.75 199 TYR B C 1
ATOM 3450 O O . TYR B 1 199 ? 22.047 -0.331 -4.504 1 97.75 199 TYR B O 1
ATOM 3458 N N . ASP B 1 200 ? 22.031 1.788 -3.812 1 97.88 200 ASP B N 1
ATOM 3459 C CA . ASP B 1 200 ? 21.234 1.557 -2.607 1 97.88 200 ASP B CA 1
ATOM 3460 C C . ASP B 1 200 ? 19.75 1.662 -2.902 1 97.88 200 ASP B C 1
ATOM 3462 O O . ASP B 1 200 ? 19.156 2.732 -2.754 1 97.88 200 ASP B O 1
ATOM 3466 N N . VAL B 1 201 ? 19.172 0.555 -3.404 1 97.75 201 VAL B N 1
ATOM 3467 C CA . VAL B 1 201 ? 17.797 0.524 -3.889 1 97.75 201 VAL B CA 1
ATOM 3468 C C . VAL B 1 201 ? 17.016 -0.584 -3.178 1 97.75 201 VAL B C 1
ATOM 3470 O O . VAL B 1 201 ? 17.562 -1.66 -2.916 1 97.75 201 VAL B O 1
ATOM 3473 N N . PRO B 1 202 ? 15.805 -0.272 -2.809 1 98.56 202 PRO B N 1
ATOM 3474 C CA . PRO B 1 202 ? 15 -1.338 -2.205 1 98.56 202 PRO B CA 1
ATOM 3475 C C . PRO B 1 202 ? 14.594 -2.412 -3.211 1 98.56 202 PRO B C 1
ATOM 3477 O O . PRO B 1 202 ? 14.359 -2.107 -4.383 1 98.56 202 PRO B O 1
ATOM 3480 N N . VAL B 1 203 ? 14.578 -3.619 -2.783 1 98.75 203 VAL B N 1
ATOM 3481 C CA . VAL B 1 203 ? 14.07 -4.777 -3.51 1 98.75 203 VAL B CA 1
ATOM 3482 C C . VAL B 1 203 ? 12.922 -5.414 -2.729 1 98.75 203 VAL B C 1
ATOM 3484 O O . VAL B 1 203 ? 13.078 -5.754 -1.554 1 98.75 203 VAL B O 1
ATOM 3487 N N . ILE B 1 204 ? 11.812 -5.598 -3.369 1 98.5 204 ILE B N 1
ATOM 3488 C CA . ILE B 1 204 ? 10.602 -6.031 -2.674 1 98.5 204 ILE B CA 1
ATOM 3489 C C . ILE B 1 204 ? 10.328 -7.5 -2.984 1 98.5 204 ILE B C 1
ATOM 3491 O O . ILE B 1 204 ? 10.273 -7.898 -4.152 1 98.5 204 ILE B O 1
ATOM 3495 N N . ASP B 1 205 ? 10.219 -8.273 -1.95 1 98.06 205 ASP B N 1
ATOM 3496 C CA . ASP B 1 205 ? 9.695 -9.633 -2.033 1 98.06 205 ASP B CA 1
ATOM 3497 C C . ASP B 1 205 ? 8.172 -9.625 -2.164 1 98.06 205 ASP B C 1
ATOM 3499 O O . ASP B 1 205 ? 7.469 -9.188 -1.255 1 98.06 205 ASP B O 1
ATOM 3503 N N . PRO B 1 206 ? 7.703 -10.164 -3.234 1 98.19 206 PRO B N 1
ATOM 3504 C CA . PRO B 1 206 ? 6.262 -10.023 -3.469 1 98.19 206 PRO B CA 1
ATOM 3505 C C . PRO B 1 206 ? 5.426 -10.852 -2.5 1 98.19 206 PRO B C 1
ATOM 3507 O O . PRO B 1 206 ? 4.328 -10.438 -2.113 1 98.19 206 PRO B O 1
ATOM 3510 N N . ALA B 1 207 ? 5.891 -12.008 -2.107 1 97.44 207 ALA B N 1
ATOM 3511 C CA . ALA B 1 207 ? 5.141 -12.82 -1.157 1 97.44 207 ALA B CA 1
ATOM 3512 C C . ALA B 1 207 ? 5.059 -12.141 0.206 1 97.44 207 ALA B C 1
ATOM 3514 O O . ALA B 1 207 ? 3.994 -12.109 0.828 1 97.44 207 ALA B O 1
ATOM 3515 N N . PHE B 1 208 ? 6.168 -11.594 0.635 1 97.5 208 PHE B N 1
ATOM 3516 C CA . PHE B 1 208 ? 6.211 -10.852 1.888 1 97.5 208 PHE B CA 1
ATOM 3517 C C . PHE B 1 208 ? 5.262 -9.656 1.841 1 97.5 208 PHE B C 1
ATOM 3519 O O . PHE B 1 208 ? 4.465 -9.453 2.76 1 97.5 208 PHE B O 1
ATOM 3526 N N . ALA B 1 209 ? 5.297 -8.953 0.782 1 98.38 209 ALA B N 1
ATOM 3527 C CA . ALA B 1 209 ? 4.438 -7.793 0.586 1 98.38 209 ALA B CA 1
ATOM 3528 C C . ALA B 1 209 ? 2.963 -8.188 0.642 1 98.38 209 ALA B C 1
ATOM 3530 O O . ALA B 1 209 ? 2.15 -7.484 1.25 1 98.38 209 ALA B O 1
ATOM 3531 N N . ALA B 1 210 ? 2.643 -9.258 -0.018 1 98.44 210 ALA B N 1
ATOM 3532 C CA . ALA B 1 210 ? 1.26 -9.727 -0.063 1 98.44 210 ALA B CA 1
ATOM 3533 C C . ALA B 1 210 ? 0.739 -10.031 1.338 1 98.44 210 ALA B C 1
ATOM 3535 O O . ALA B 1 210 ? -0.367 -9.625 1.7 1 98.44 210 ALA B O 1
ATOM 3536 N N . VAL B 1 211 ? 1.523 -10.695 2.082 1 98.06 211 VAL B N 1
ATOM 3537 C CA . VAL B 1 211 ? 1.126 -11.078 3.436 1 98.06 211 VAL B CA 1
ATOM 3538 C C . VAL B 1 211 ? 0.97 -9.828 4.297 1 98.06 211 VAL B C 1
ATOM 3540 O O . VAL B 1 211 ? -0.014 -9.688 5.027 1 98.06 211 VAL B O 1
ATOM 3543 N N . ARG B 1 212 ? 1.865 -8.867 4.164 1 97.75 212 ARG B N 1
ATOM 3544 C CA . ARG B 1 212 ? 1.78 -7.645 4.949 1 97.75 212 ARG B CA 1
ATOM 3545 C C . ARG B 1 212 ? 0.548 -6.832 4.566 1 97.75 212 ARG B C 1
ATOM 3547 O O . ARG B 1 212 ? -0.113 -6.25 5.43 1 97.75 212 ARG B O 1
ATOM 3554 N N . MET B 1 213 ? 0.256 -6.797 3.326 1 98.38 213 MET B N 1
ATOM 3555 C CA . MET B 1 213 ? -0.88 -6.004 2.865 1 98.38 213 MET B CA 1
ATOM 3556 C C . MET B 1 213 ? -2.195 -6.613 3.336 1 98.38 213 MET B C 1
ATOM 3558 O O . MET B 1 213 ? -3.088 -5.898 3.797 1 98.38 213 MET B O 1
ATOM 3562 N N . VAL B 1 214 ? -2.301 -7.953 3.205 1 98.38 214 VAL B N 1
ATOM 3563 C CA . VAL B 1 214 ? -3.545 -8.578 3.643 1 98.38 214 VAL B CA 1
ATOM 3564 C C . VAL B 1 214 ? -3.717 -8.391 5.148 1 98.38 214 VAL B C 1
ATOM 3566 O O . VAL B 1 214 ? -4.828 -8.148 5.629 1 98.38 214 VAL B O 1
ATOM 3569 N N . LYS B 1 215 ? -2.676 -8.469 5.887 1 97.56 215 LYS B N 1
ATOM 3570 C CA . LYS B 1 215 ? -2.734 -8.195 7.32 1 97.56 215 LYS B CA 1
ATOM 3571 C C . LYS B 1 215 ? -3.168 -6.762 7.594 1 97.56 215 LYS B C 1
ATOM 3573 O O . LYS B 1 215 ? -3.918 -6.5 8.539 1 97.56 215 LYS B O 1
ATOM 3578 N N . THR B 1 216 ? -2.668 -5.828 6.824 1 97.5 216 THR B N 1
ATOM 3579 C CA . THR B 1 216 ? -3.064 -4.43 6.941 1 97.5 216 THR B CA 1
ATOM 3580 C C . THR B 1 216 ? -4.566 -4.273 6.727 1 97.5 216 THR B C 1
ATOM 3582 O O . THR B 1 216 ? -5.246 -3.605 7.508 1 97.5 216 THR B O 1
ATOM 3585 N N . TYR B 1 217 ? -5.094 -4.906 5.66 1 98.25 217 TYR B N 1
ATOM 3586 C CA . TYR B 1 217 ? -6.527 -4.855 5.398 1 98.25 217 TYR B CA 1
ATOM 3587 C C . TYR B 1 217 ? -7.316 -5.387 6.59 1 98.25 217 TYR B C 1
ATOM 3589 O O . TYR B 1 217 ? -8.266 -4.75 7.051 1 98.25 217 TYR B O 1
ATOM 3597 N N . VAL B 1 218 ? -6.859 -6.535 7.113 1 97.62 218 VAL B N 1
ATOM 3598 C CA . VAL B 1 218 ? -7.555 -7.172 8.227 1 97.62 218 VAL B CA 1
ATOM 3599 C C . VAL B 1 218 ? -7.5 -6.27 9.461 1 97.62 218 VAL B C 1
ATOM 3601 O O . VAL B 1 218 ? -8.516 -6.043 10.117 1 97.62 218 VAL B O 1
ATOM 3604 N N . ARG B 1 219 ? -6.348 -5.715 9.75 1 95.56 219 ARG B N 1
ATOM 3605 C CA . ARG B 1 219 ? -6.152 -4.875 10.93 1 95.56 219 ARG B CA 1
ATOM 3606 C C . ARG B 1 219 ? -7.004 -3.611 10.852 1 95.56 219 ARG B C 1
ATOM 3608 O O . ARG B 1 219 ? -7.5 -3.127 11.867 1 95.56 219 ARG B O 1
ATOM 3615 N N . MET B 1 220 ? -7.207 -3.111 9.711 1 96.5 220 MET B N 1
ATOM 3616 C CA . MET B 1 220 ? -7.941 -1.863 9.523 1 96.5 220 MET B CA 1
ATOM 3617 C C . MET B 1 220 ? -9.438 -2.125 9.406 1 96.5 220 MET B C 1
ATOM 3619 O O . MET B 1 220 ? -10.227 -1.188 9.289 1 96.5 220 MET B O 1
ATOM 3623 N N . GLY B 1 221 ? -9.836 -3.43 9.422 1 96.19 221 GLY B N 1
ATOM 3624 C CA . GLY B 1 221 ? -11.242 -3.785 9.305 1 96.19 221 GLY B CA 1
ATOM 3625 C C . GLY B 1 221 ? -11.805 -3.514 7.922 1 96.19 221 GLY B C 1
ATOM 3626 O O . GLY B 1 221 ? -12.969 -3.117 7.785 1 96.19 221 GLY B O 1
ATOM 3627 N N . LEU B 1 222 ? -10.938 -3.703 6.906 1 97.12 222 LEU B N 1
ATOM 3628 C CA . LEU B 1 222 ? -11.336 -3.369 5.543 1 97.12 222 LEU B CA 1
ATOM 3629 C C . LEU B 1 222 ? -11.695 -4.629 4.758 1 97.12 222 LEU B C 1
ATOM 3631 O O . LEU B 1 222 ? -11.156 -5.707 5.027 1 97.12 222 LEU B O 1
ATOM 3635 N N . LYS B 1 223 ? -12.617 -4.5 3.848 1 95.31 223 LYS B N 1
ATOM 3636 C CA . LYS B 1 223 ? -12.906 -5.477 2.799 1 95.31 223 LYS B CA 1
ATOM 3637 C C . LYS B 1 223 ? -13.062 -4.793 1.442 1 95.31 223 LYS B C 1
ATOM 3639 O O . LYS B 1 223 ? -13.156 -3.566 1.365 1 95.31 223 LYS B O 1
ATOM 3644 N N . HIS B 1 224 ? -13.023 -5.613 0.408 1 97.25 224 HIS B N 1
ATOM 3645 C CA . HIS B 1 224 ? -13.094 -5.074 -0.945 1 97.25 224 HIS B CA 1
ATOM 3646 C C . HIS B 1 224 ? -14.469 -4.473 -1.228 1 97.25 224 HIS B C 1
ATOM 3648 O O . HIS B 1 224 ? -15.484 -4.977 -0.737 1 97.25 224 HIS B O 1
ATOM 3654 N N . SER B 1 225 ? -14.523 -3.402 -1.983 1 98.56 225 SER B N 1
ATOM 3655 C CA . SER B 1 225 ? -15.734 -2.646 -2.283 1 98.56 225 SER B CA 1
ATOM 3656 C C . SER B 1 225 ? -16.75 -3.506 -3.029 1 98.56 225 SER B C 1
ATOM 3658 O O . SER B 1 225 ? -16.422 -4.129 -4.039 1 98.56 225 SER B O 1
ATOM 3660 N N . ARG B 1 226 ? -17.969 -3.471 -2.625 1 97.31 226 ARG B N 1
ATOM 3661 C CA . ARG B 1 226 ? -19.031 -4.215 -3.295 1 97.31 226 ARG B CA 1
ATOM 3662 C C . ARG B 1 226 ? -19.562 -3.439 -4.492 1 97.31 226 ARG B C 1
ATOM 3664 O O . ARG B 1 226 ? -20.422 -3.938 -5.227 1 97.31 226 ARG B O 1
ATOM 3671 N N . LEU B 1 227 ? -19.078 -2.23 -4.68 1 97 227 LEU B N 1
ATOM 3672 C CA . LEU B 1 227 ? -19.438 -1.501 -5.891 1 97 227 LEU B CA 1
ATOM 3673 C C . LEU B 1 227 ? -18.531 -1.897 -7.051 1 97 227 LEU B C 1
ATOM 3675 O O . LEU B 1 227 ? -18.953 -1.879 -8.211 1 97 227 LEU B O 1
ATOM 3679 N N . THR B 1 228 ? -17.312 -2.25 -6.73 1 97.94 228 THR B N 1
ATOM 3680 C CA . THR B 1 228 ? -16.375 -2.764 -7.73 1 97.94 228 THR B CA 1
ATOM 3681 C C . THR B 1 228 ? -16.547 -4.27 -7.898 1 97.94 228 THR B C 1
ATOM 3683 O O . THR B 1 228 ? -16.656 -4.766 -9.023 1 97.94 228 THR B O 1
ATOM 3686 N N . TYR B 1 229 ? -16.484 -4.973 -6.754 1 97.38 229 TYR B N 1
ATOM 3687 C CA . TYR B 1 229 ? -16.594 -6.426 -6.727 1 97.38 229 TYR B CA 1
ATOM 3688 C C . TYR B 1 229 ? -17.969 -6.863 -6.254 1 97.38 229 TYR B C 1
ATOM 3690 O O . TYR B 1 229 ? -18.125 -7.312 -5.117 1 97.38 229 TYR B O 1
ATOM 3698 N N . MET B 1 230 ? -18.922 -6.812 -7.16 1 95.75 230 MET B N 1
ATOM 3699 C CA . MET B 1 230 ? -20.312 -7.148 -6.867 1 95.75 230 MET B CA 1
ATOM 3700 C C . MET B 1 230 ? -20.484 -8.648 -6.695 1 95.75 230 MET B C 1
ATOM 3702 O O . MET B 1 230 ? -19.828 -9.438 -7.383 1 95.75 230 MET B O 1
ATOM 3706 N N . ILE B 1 231 ? -21.297 -9 -5.785 1 94.19 231 ILE B N 1
ATOM 3707 C CA . ILE B 1 231 ? -21.609 -10.406 -5.586 1 94.19 231 ILE B CA 1
ATOM 3708 C C . ILE B 1 231 ? -22.141 -11.008 -6.887 1 94.19 231 ILE B C 1
ATOM 3710 O O . ILE B 1 231 ? -23.047 -10.453 -7.516 1 94.19 231 ILE B O 1
ATOM 3714 N N . PRO B 1 232 ? -21.484 -12.156 -7.25 1 92.69 232 PRO B N 1
ATOM 3715 C CA . PRO B 1 232 ? -21.969 -12.789 -8.477 1 92.69 232 PRO B CA 1
ATOM 3716 C C . PRO B 1 232 ? -23.438 -13.188 -8.383 1 92.69 232 PRO B C 1
ATOM 3718 O O . PRO B 1 232 ? -23.906 -13.625 -7.32 1 92.69 232 PRO B O 1
ATOM 3721 N N . PRO B 1 233 ? -24.141 -13.047 -9.453 1 92.94 233 PRO B N 1
ATOM 3722 C CA . PRO B 1 233 ? -25.531 -13.531 -9.445 1 92.94 233 PRO B CA 1
ATOM 3723 C C . PRO B 1 233 ? -25.625 -15.039 -9.188 1 92.94 233 PRO B C 1
ATOM 3725 O O . PRO B 1 233 ? -24.75 -15.797 -9.625 1 92.94 233 PRO B O 1
ATOM 3728 N N . VAL B 1 234 ? -26.688 -15.461 -8.492 1 91.12 234 VAL B N 1
ATOM 3729 C CA . VAL B 1 234 ? -26.906 -16.875 -8.18 1 91.12 234 VAL B CA 1
ATOM 3730 C C . VAL B 1 234 ? -27.406 -17.609 -9.414 1 91.12 234 VAL B C 1
ATOM 3732 O O . VAL B 1 234 ? -28.375 -17.188 -10.047 1 91.12 234 VAL B O 1
ATOM 3735 N N . LYS B 1 235 ? -26.672 -18.703 -9.766 1 92.12 235 LYS B N 1
ATOM 3736 C CA . LYS B 1 235 ? -27.062 -19.594 -10.852 1 92.12 235 LYS B CA 1
ATOM 3737 C C . LYS B 1 235 ? -26.391 -20.969 -10.719 1 92.12 235 LYS B C 1
ATOM 3739 O O . LYS B 1 235 ? -25.484 -21.141 -9.898 1 92.12 235 LYS B O 1
ATOM 3744 N N . LEU B 1 236 ? -26.891 -21.875 -11.484 1 89.62 236 LEU B N 1
ATOM 3745 C CA . LEU B 1 236 ? -26.312 -23.219 -11.469 1 89.62 236 LEU B CA 1
ATOM 3746 C C . LEU B 1 236 ? -24.969 -23.234 -12.211 1 89.62 236 LEU B C 1
ATOM 3748 O O . LEU B 1 236 ? -24.844 -22.625 -13.281 1 89.62 236 LEU B O 1
ATOM 3752 N N . TYR B 1 237 ? -23.969 -23.781 -11.508 1 83.06 237 TYR B N 1
ATOM 3753 C CA . TYR B 1 237 ? -22.703 -24.078 -12.156 1 83.06 237 TYR B CA 1
ATOM 3754 C C . TYR B 1 237 ? -22.484 -25.578 -12.281 1 83.06 237 TYR B C 1
ATOM 3756 O O . TYR B 1 237 ? -22.781 -26.328 -11.352 1 83.06 237 TYR B O 1
ATOM 3764 N N . THR B 1 238 ? -22.156 -25.984 -13.406 1 85.06 238 THR B N 1
ATOM 3765 C CA . THR B 1 238 ? -21.75 -27.375 -13.578 1 85.06 238 THR B CA 1
ATOM 3766 C C . THR B 1 238 ? -20.234 -27.5 -13.539 1 85.06 238 THR B C 1
ATOM 3768 O O . THR B 1 238 ? -19.531 -26.844 -14.305 1 85.06 238 THR B O 1
ATOM 3771 N N . TRP B 1 239 ? -19.781 -28.219 -12.586 1 77.25 239 TRP B N 1
ATOM 3772 C CA . TRP B 1 239 ? -18.344 -28.344 -12.375 1 77.25 239 TRP B CA 1
ATOM 3773 C C . TRP B 1 239 ? -17.828 -29.641 -12.984 1 77.25 239 TRP B C 1
ATOM 3775 O O . TRP B 1 239 ? -18.594 -30.578 -13.242 1 77.25 239 TRP B O 1
ATOM 3785 N N . TRP B 1 240 ? -16.516 -29.594 -13.242 1 71.06 240 TRP B N 1
ATOM 3786 C CA . TRP B 1 240 ? -15.875 -30.781 -13.789 1 71.06 240 TRP B CA 1
ATOM 3787 C C . TRP B 1 240 ? -16.016 -31.969 -12.836 1 71.06 240 TRP B C 1
ATOM 3789 O O . TRP B 1 240 ? -15.938 -31.797 -11.617 1 71.06 240 TRP B O 1
ATOM 3799 N N . GLU B 1 241 ? -16.875 -32.875 -13.102 1 61.84 241 GLU B N 1
ATOM 3800 C CA . GLU B 1 241 ? -17 -34.125 -12.336 1 61.84 241 GLU B CA 1
ATOM 3801 C C . GLU B 1 241 ? -15.664 -34.875 -12.273 1 61.84 241 GLU B C 1
ATOM 3803 O O . GLU B 1 241 ? -14.875 -34.812 -13.211 1 61.84 241 GLU B O 1
ATOM 3808 N N . LYS B 1 242 ? -15.234 -35.188 -10.906 1 55.72 242 LYS B N 1
ATOM 3809 C CA . LYS B 1 242 ? -14.109 -36.125 -10.805 1 55.72 242 LYS B CA 1
ATOM 3810 C C . LYS B 1 242 ? -14.32 -37.344 -11.719 1 55.72 242 LYS B C 1
ATOM 3812 O O . LYS B 1 242 ? -15.445 -37.812 -11.883 1 55.72 242 LYS B O 1
#

Solvent-accessible surface area (backbone atoms only — not comparable to full-atom values): 25096 Å² total; per-residue (Å²): 92,40,34,38,37,34,38,68,18,46,51,66,86,54,50,65,57,49,62,59,54,45,61,74,46,52,60,93,76,45,45,78,47,79,43,63,30,93,52,53,28,66,56,73,67,37,68,67,32,34,61,51,18,26,66,43,48,46,54,50,52,54,50,39,52,74,71,62,39,50,24,34,32,40,58,31,37,81,33,60,46,36,69,60,40,39,24,73,44,75,49,31,60,30,23,15,36,62,36,33,58,32,59,44,64,77,31,28,65,26,31,24,35,46,26,37,41,75,68,39,48,67,59,51,53,52,50,38,53,72,72,34,38,55,86,32,52,58,40,79,48,55,55,70,45,59,78,92,59,49,79,48,51,68,62,46,50,52,37,49,48,52,51,49,50,48,34,36,75,75,46,60,31,20,29,40,34,46,44,36,38,76,59,65,91,42,35,65,60,48,30,51,56,37,35,76,73,71,42,54,34,37,46,42,46,12,49,48,32,16,48,44,44,31,48,47,35,49,70,70,70,43,38,55,6,44,72,58,33,46,69,70,80,92,72,93,76,87,70,86,75,132,92,41,35,37,35,35,37,70,17,48,51,66,86,54,50,66,56,49,62,59,53,45,61,74,46,52,58,93,78,42,44,77,48,79,43,62,29,93,53,52,27,67,57,74,67,38,69,67,33,33,61,51,18,28,65,45,49,45,52,50,53,54,51,38,52,76,73,63,38,48,25,33,33,40,58,31,37,80,34,60,46,38,69,60,41,38,23,72,45,75,49,31,63,29,22,15,35,62,36,34,58,32,60,46,63,78,32,27,66,26,31,23,34,44,26,37,42,76,68,39,48,66,58,50,52,52,50,36,52,73,72,34,37,56,84,32,50,59,40,79,48,53,56,69,46,58,77,92,59,50,80,48,52,68,61,45,50,52,36,48,48,53,52,48,51,49,35,36,74,74,47,61,31,21,29,40,35,47,44,36,38,78,59,65,90,43,37,66,60,49,30,50,54,36,36,76,75,71,42,56,35,37,47,41,45,12,50,46,30,16,48,44,44,32,49,47,34,48,70,70,72,43,36,56,5,44,74,58,32,46,69,70,80,91,73,91,78,88,68,86,74,132

Nearest PDB structures (foldseek):
  3qvj-assembly1_A  TM=9.412E-01  e=6.916E-24  Klebsiella pneumoniae subsp. pneumoniae MGH 78578
  5lfd-assembly1_A  TM=9.395E-01  e=1.908E-19  Pseudomonas fluorescens
  2eq5-assembly2_C  TM=8.126E-01  e=1.427E-14  Pyrococcus horikoshii OT3
  2eq5-assembly2_D  TM=7.938E-01  e=2.207E-14  Pyrococcus horikoshii OT3
  2eq5-assembly1_B  TM=7.984E-01  e=1.433E-13  Pyrococcus horikoshii OT3

Radius of gyration: 22.1 Å; Cα contacts (8 Å, |Δi|>4): 1000; chains: 2; bounding box: 56×68×45 Å

Foldseek 3Di:
DEEEEEALACACLCVVVCVVQVPVLDDPPYHYHYYYFPWFHNDDDAPVRLVRSQVRVLVVLLVCVVVPGQEYEHAWLLCRNQLVSLLADFHYYYYLNVLVVVVCVVFDQAEEEEEAAPNCQVSNVVVCVVVPNNVRYQYYHYLPHDLSRCVPVVSVLVSCLVVVVCCCPPRVHAEYEYRTLSNPPRQVVSQVVCVVVVRNHHYDRRNSSRSNVSVVCSVVVHGDDCVSNPHDDDDDDDDDDD/DEEEEEALACACLCVVVCVVQVPVLDDPPYHYHYYYFPWFHNDDDAPVRLVRSQPRVLVVLLVCVVVPGQEYEHAWLLCRNQLVSLLADFHYYFYLNPQVVVVCVPFDQAEEEEEAAPRCQVSNVVVCVVVPNNVRYQYYHYLPHDLSRCVPVVSVLVSCLVVVVCCCPPRVHQEYEYRTLSNPPRQVVSQVVCVVVVRNHHYDRSNSSRSNVSVVCSVVVHGDDCVSNPHDDDDDDDDDDD

pLDDT: mean 95.97, std 4.82, range [55.25, 98.88]

Secondary structure (DSSP, 8-state):
-EEEEEE-SS--TTHHHHHHHHTTTS-TT-EEEEEE-SSS-SS--SHHHHHHHHHHHHHHHHHHHHTT-SEEEE--TT-TTHHHHHHH-SS-EE-SSHHHHHHHTTT-SSEEEEES-GGGHHHHHHHHHHHT-TTTEEEEEE----GGGTT-HHHHHHHHHHHHHHHHHHH---EEEES-TT-TT-HHHHHHHHHHTT----EE-HHHHHHHHHHHHHHTT----TTTSPPPPP--------/-EEEEEE-SS--TTHHHHHHHHTTTS-TT-EEEEEE-SSS-SS--SHHHHHHHHHHHHHHHHHHHHTT-SEEEE--TT-TTHHHHHHH-SS-EE-SSHHHHHHHTTT-SSEEEEES-GGGHHHHHHHHHHHT-TTTEEEEEE----GGGTT-HHHHHHHHHHHHHHHHHHH---EEEES-TT-TT-HHHHHHHHHHTT----EE-HHHHHHHHHHHHHHTT----TTTSPPPPP--------

Organism: Thermoanaerobacter italicus (strain DSM 9252 / Ab9) (NCBI:txid580331)

InterPro domains:
  IPR001920 Asp/Glu racemase [SSF53681] (158-219)
  IPR015942 Asp/Glu/hydantoin racemase [PF01177] (5-214)
  IPR052186 Hydantoin racemase-like [PTHR28047] (40-226)
  IPR053714 Isomerization and Racemization Enzyme Superfamily [G3DSA:3.40.50.12500] (1-239)

Sequence (484 aa):
MKLKIIVPITSDEFNEEVKREIKHYVDPDDYVDVENLDYGPASIECEYDEAMAVPDILNKVKKAQEEGFEGIVIDCFGDPGVHAARELVDIPVCGGFEPPMQIVLGLGQNIGVITVLPNVVPMLHDLVAKMGIEKRVKSIRYVNIPVLDLGDKQKLEDALFKESLEAIQKENVHVIVLGCTGMMGVARNLMNRLKEKGYDVPVIDPAFAAVRMVKTYVRMGLKHSRLTYMIPPVKLYTWWEKMKLKIIVPITSDEFNEEVKREIKHYVDPDDYVDVENLDYGPASIECEYDEAMAVPDILNKVKKAQEEGFEGIVIDCFGDPGVHAARELVDIPVCGGFEPPMQIVLGLGQNIGVITVLPNVVPMLHDLVAKMGIEKRVKSIRYVNIPVLDLGDKQKLEDALFKESLEAIQKENVHVIVLGCTGMMGVARNLMNRLKEKGYDVPVIDPAFAAVRMVKTYVRMGLKHSRLTYMIPPVKLYTWWEK